Protein AF-A0A1F9YH43-F1 (afdb_monomer_lite)

pLDDT: mean 70.87, std 11.67, range [37.81, 92.81]

Structure (mmCIF, N/CA/C/O backbone):
data_AF-A0A1F9YH43-F1
#
_entry.id   AF-A0A1F9YH43-F1
#
loop_
_atom_site.group_PDB
_atom_site.id
_atom_site.type_symbol
_atom_site.label_atom_id
_atom_site.label_alt_id
_atom_site.label_comp_id
_atom_site.label_asym_id
_atom_site.label_entity_id
_atom_site.label_seq_id
_atom_site.pdbx_PDB_ins_code
_atom_site.Cartn_x
_atom_site.Cartn_y
_atom_site.Cartn_z
_atom_site.occupancy
_atom_site.B_iso_or_equiv
_atom_site.auth_seq_id
_atom_site.auth_comp_id
_atom_site.auth_asym_id
_atom_site.auth_atom_id
_atom_site.pdbx_PDB_model_num
ATOM 1 N N . MET A 1 1 ? 22.081 -9.985 -21.527 1.00 54.12 1 MET A N 1
ATOM 2 C CA . MET A 1 1 ? 21.910 -9.387 -22.879 1.00 54.12 1 MET A CA 1
ATOM 3 C C . MET A 1 1 ? 21.105 -10.254 -23.857 1.00 54.12 1 MET A C 1
ATOM 5 O O . MET A 1 1 ? 19.973 -9.892 -24.146 1.00 54.12 1 MET A O 1
ATOM 9 N N . GLU A 1 2 ? 21.598 -11.411 -24.316 1.00 53.72 2 GLU A N 1
ATOM 10 C CA . GLU A 1 2 ? 20.943 -12.219 -25.377 1.00 53.72 2 GLU A CA 1
ATOM 11 C C . GLU A 1 2 ? 19.509 -12.685 -25.035 1.00 53.72 2 GLU A C 1
ATOM 13 O O . GLU A 1 2 ? 18.622 -12.679 -25.883 1.00 53.72 2 GLU A O 1
ATOM 18 N N . LYS A 1 3 ? 19.238 -12.968 -23.751 1.00 62.94 3 LYS A N 1
ATOM 19 C CA . LYS A 1 3 ? 17.896 -13.334 -23.254 1.00 62.94 3 LYS A CA 1
ATOM 20 C C . LYS A 1 3 ? 16.854 -12.211 -23.367 1.00 62.94 3 LYS A C 1
ATOM 22 O O . LYS A 1 3 ? 15.664 -12.501 -23.417 1.00 62.94 3 LYS A O 1
ATOM 27 N N . LEU A 1 4 ? 17.277 -10.944 -23.374 1.00 68.06 4 LEU A N 1
ATOM 28 C CA . LEU A 1 4 ? 16.361 -9.800 -23.444 1.00 68.06 4 LEU A CA 1
ATOM 29 C C . LEU A 1 4 ? 16.025 -9.434 -24.889 1.00 68.06 4 LEU A C 1
ATOM 31 O O . LEU A 1 4 ? 14.901 -9.028 -25.144 1.00 68.06 4 LEU A O 1
ATOM 35 N N . ALA A 1 5 ? 16.935 -9.655 -25.840 1.00 70.12 5 ALA A N 1
ATOM 36 C CA . ALA A 1 5 ? 16.750 -9.271 -27.242 1.00 70.12 5 ALA A CA 1
ATOM 37 C C . ALA A 1 5 ? 15.490 -9.878 -27.897 1.00 70.12 5 ALA A C 1
ATOM 39 O O . ALA A 1 5 ? 14.870 -9.238 -28.741 1.00 70.12 5 ALA A O 1
ATOM 40 N N . LYS A 1 6 ? 15.075 -11.079 -27.472 1.00 77.44 6 LYS A N 1
ATOM 41 C CA . LYS A 1 6 ? 13.862 -11.775 -27.950 1.00 77.44 6 LYS A CA 1
ATOM 42 C C . LYS A 1 6 ? 12.650 -11.654 -27.018 1.00 77.44 6 LYS A C 1
ATOM 44 O O . LYS A 1 6 ? 11.685 -12.409 -27.134 1.00 77.44 6 LYS A O 1
ATOM 49 N N . SER A 1 7 ? 12.714 -10.749 -26.049 1.00 84.56 7 SER A N 1
ATOM 50 C CA . SER A 1 7 ? 11.673 -10.576 -25.039 1.00 84.56 7 SER A CA 1
ATOM 51 C C . SER A 1 7 ? 10.838 -9.323 -25.292 1.00 84.56 7 SER A C 1
ATOM 53 O O . SER A 1 7 ? 11.312 -8.359 -25.885 1.00 84.56 7 SER A O 1
ATOM 55 N N . ALA A 1 8 ? 9.609 -9.305 -24.786 1.00 88.25 8 ALA A N 1
ATOM 56 C CA . ALA A 1 8 ? 8.833 -8.084 -24.616 1.00 88.25 8 ALA A CA 1
ATOM 57 C C . ALA A 1 8 ? 9.175 -7.486 -23.252 1.00 88.25 8 ALA A C 1
ATOM 59 O O . ALA A 1 8 ? 9.226 -8.200 -22.249 1.00 88.25 8 ALA A O 1
ATOM 60 N N . LEU A 1 9 ? 9.407 -6.181 -23.213 1.00 89.44 9 LEU A N 1
ATOM 61 C CA . LEU A 1 9 ? 9.777 -5.456 -22.010 1.00 89.44 9 LEU A CA 1
ATOM 62 C C . LEU A 1 9 ? 8.674 -4.462 -21.662 1.00 89.44 9 LEU A C 1
ATOM 64 O O . LEU A 1 9 ? 8.304 -3.620 -22.479 1.00 89.44 9 LEU A O 1
ATOM 68 N N . ILE A 1 10 ? 8.176 -4.554 -20.434 1.00 92.19 10 ILE A N 1
ATOM 69 C CA . ILE A 1 10 ? 7.257 -3.589 -19.849 1.00 92.19 10 ILE A CA 1
ATOM 70 C C . ILE A 1 10 ? 7.984 -2.857 -18.728 1.00 92.19 10 ILE A C 1
ATOM 72 O O . ILE A 1 10 ? 8.343 -3.464 -17.721 1.00 92.19 10 ILE A O 1
ATOM 76 N N . LEU A 1 11 ? 8.189 -1.557 -18.901 1.00 91.69 11 LEU A N 1
ATOM 77 C CA . LEU A 1 11 ? 8.765 -0.675 -17.894 1.00 91.69 11 LEU A CA 1
ATOM 78 C C . LEU A 1 11 ? 7.646 0.005 -17.114 1.00 91.69 11 LEU A C 1
ATOM 80 O O . LEU A 1 11 ? 6.803 0.663 -17.717 1.00 91.69 11 LEU A O 1
ATOM 84 N N . ALA A 1 12 ? 7.655 -0.121 -15.792 1.00 92.81 12 ALA A N 1
ATOM 85 C CA . ALA A 1 12 ? 6.810 0.672 -14.909 1.00 92.81 12 ALA A CA 1
ATOM 86 C C . ALA A 1 12 ? 7.664 1.779 -14.278 1.00 92.81 12 ALA A C 1
ATOM 88 O O . ALA A 1 12 ? 8.575 1.486 -13.497 1.00 92.81 12 ALA A O 1
ATOM 89 N N . VAL A 1 13 ? 7.393 3.031 -14.651 1.00 91.25 13 VAL A N 1
ATOM 90 C CA . VAL A 1 13 ? 8.169 4.229 -14.281 1.00 91.25 13 VAL A CA 1
ATOM 91 C C . VAL A 1 13 ? 7.235 5.410 -14.036 1.00 91.25 13 VAL A C 1
ATOM 93 O O . VAL A 1 13 ? 6.094 5.414 -14.498 1.00 91.25 13 VAL A O 1
ATOM 96 N N . ASP A 1 14 ? 7.707 6.414 -13.305 1.00 89.12 14 ASP A N 1
ATOM 97 C CA . ASP A 1 14 ? 6.953 7.657 -13.147 1.00 89.12 14 ASP A CA 1
ATOM 98 C C . ASP A 1 14 ? 7.167 8.549 -14.380 1.00 89.12 14 ASP A C 1
ATOM 100 O O . ASP A 1 14 ? 8.201 8.485 -15.044 1.00 89.12 14 ASP A O 1
ATOM 104 N N . THR A 1 15 ? 6.169 9.358 -14.722 1.00 86.94 15 THR A N 1
ATOM 105 C CA . THR A 1 15 ? 6.204 10.275 -15.871 1.00 86.94 15 THR A CA 1
ATOM 106 C C . THR A 1 15 ? 5.689 11.642 -15.472 1.00 86.94 15 THR A C 1
ATOM 108 O O . THR A 1 15 ? 4.776 11.741 -14.653 1.00 86.94 15 THR A O 1
ATOM 111 N N . ALA A 1 16 ? 6.285 12.691 -16.036 1.00 82.94 16 ALA A N 1
ATOM 112 C CA . ALA A 1 16 ? 5.862 14.058 -15.786 1.00 82.94 16 ALA A CA 1
ATOM 113 C C . ALA A 1 16 ? 4.583 14.382 -16.578 1.00 82.94 16 ALA A C 1
ATOM 115 O O . ALA A 1 16 ? 4.544 14.288 -17.806 1.00 82.94 16 ALA A O 1
ATOM 116 N N . VAL A 1 17 ? 3.551 14.815 -15.865 1.00 81.94 17 VAL A N 1
ATOM 117 C CA . VAL A 1 17 ? 2.286 15.319 -16.396 1.00 81.94 17 VAL A CA 1
ATOM 118 C C . VAL A 1 17 ? 2.203 16.799 -16.058 1.00 81.94 17 VAL A C 1
ATOM 120 O O . VAL A 1 17 ? 2.233 17.179 -14.887 1.00 81.94 17 VAL A O 1
ATOM 123 N N . LYS A 1 18 ? 2.108 17.655 -17.077 1.00 77.00 18 LYS A N 1
ATOM 124 C CA . LYS A 1 18 ? 1.828 19.077 -16.859 1.00 77.00 18 LYS A CA 1
ATOM 125 C C . LYS A 1 18 ? 0.329 19.254 -16.669 1.00 77.00 18 LYS A C 1
ATOM 127 O O . LYS A 1 18 ? -0.437 18.959 -17.584 1.00 77.00 18 LYS A O 1
ATOM 132 N N . LYS A 1 19 ? -0.074 19.743 -15.501 1.00 73.00 19 LYS A N 1
ATOM 133 C CA . LYS A 1 19 ? -1.458 20.107 -15.209 1.00 73.00 19 LYS A CA 1
ATOM 134 C C . LYS A 1 19 ? -1.449 21.410 -14.417 1.00 73.00 19 LYS A C 1
ATOM 136 O O . LYS A 1 19 ? -0.771 21.483 -13.401 1.00 73.00 19 LYS A O 1
ATOM 141 N N . ASP A 1 20 ? -2.165 22.419 -14.906 1.00 62.38 20 ASP A N 1
ATOM 142 C CA . ASP A 1 20 ? -2.386 23.695 -14.211 1.00 62.38 20 ASP A CA 1
ATOM 143 C C . ASP A 1 20 ? -1.084 24.361 -13.696 1.00 62.38 20 ASP A C 1
ATOM 145 O O . ASP A 1 20 ? -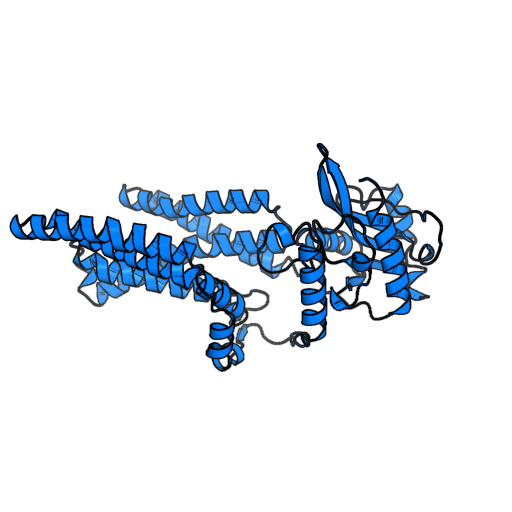0.934 24.621 -12.506 1.00 62.38 20 ASP A O 1
ATOM 149 N N . ASP A 1 21 ? -0.107 24.575 -14.592 1.00 65.94 21 ASP A N 1
ATOM 150 C CA . ASP A 1 21 ? 1.238 25.144 -14.334 1.00 65.94 21 ASP A CA 1
ATOM 151 C C . ASP A 1 21 ? 2.142 24.390 -13.334 1.00 65.94 21 ASP A C 1
ATOM 153 O O . ASP A 1 21 ? 3.323 24.719 -13.192 1.00 65.94 21 ASP A O 1
ATOM 157 N N . ALA A 1 22 ? 1.654 23.313 -12.717 1.00 71.56 22 ALA A N 1
ATOM 158 C CA . ALA A 1 22 ? 2.433 22.415 -11.876 1.00 71.56 22 ALA A CA 1
ATOM 159 C C . ALA A 1 22 ? 2.835 21.136 -12.634 1.00 71.56 22 ALA A C 1
ATOM 161 O O . ALA A 1 22 ? 2.092 20.580 -13.449 1.00 71.56 22 ALA A O 1
ATOM 162 N N . THR A 1 23 ? 4.047 20.644 -12.360 1.00 74.31 23 THR A N 1
ATOM 163 C CA . THR A 1 23 ? 4.480 19.323 -12.838 1.00 74.31 23 THR A CA 1
ATOM 164 C C . THR A 1 23 ? 4.075 18.281 -11.807 1.00 74.31 23 THR A C 1
ATOM 166 O O . THR A 1 23 ? 4.574 18.287 -10.684 1.00 74.31 23 THR A O 1
ATOM 169 N N . HIS A 1 24 ? 3.175 17.385 -12.197 1.00 79.38 24 HIS A N 1
ATOM 170 C CA . HIS A 1 24 ? 2.771 16.231 -11.405 1.00 79.38 24 HIS A CA 1
ATOM 171 C C . HIS A 1 24 ? 3.436 14.965 -11.942 1.00 79.38 24 HIS A C 1
ATOM 173 O O . HIS A 1 24 ? 3.760 14.886 -13.124 1.00 79.38 24 HIS A O 1
ATOM 179 N N . PHE A 1 25 ? 3.641 13.966 -11.085 1.00 83.00 25 PHE A N 1
ATOM 180 C CA . PHE A 1 25 ? 4.199 12.679 -11.494 1.00 83.00 25 PHE A CA 1
ATOM 181 C C . PHE A 1 25 ? 3.146 11.583 -11.405 1.00 83.00 25 PHE A C 1
ATOM 183 O O . PHE A 1 25 ? 2.580 11.332 -10.339 1.00 83.00 25 PHE A O 1
ATOM 190 N N . GLU A 1 26 ? 2.920 10.896 -12.521 1.00 87.25 26 GLU A N 1
ATOM 191 C CA . GLU A 1 26 ? 2.000 9.766 -12.600 1.00 87.25 26 GLU A CA 1
ATOM 192 C C . GLU A 1 26 ? 2.731 8.479 -12.971 1.00 87.25 26 GLU A C 1
ATOM 194 O O . GLU A 1 26 ? 3.650 8.471 -13.797 1.00 87.25 26 GLU A O 1
ATOM 199 N N . ARG A 1 27 ? 2.278 7.370 -12.379 1.00 89.12 27 ARG A N 1
ATOM 200 C CA . ARG A 1 27 ? 2.783 6.033 -12.682 1.00 89.12 27 ARG A CA 1
ATOM 201 C C . ARG A 1 27 ? 2.319 5.594 -14.072 1.00 89.12 27 ARG A C 1
ATOM 203 O O . ARG A 1 27 ? 1.121 5.422 -14.292 1.00 89.12 27 ARG A O 1
ATOM 210 N N . ALA A 1 28 ? 3.258 5.345 -14.982 1.00 90.62 28 ALA A N 1
ATOM 211 C CA . ALA A 1 28 ? 2.985 4.896 -16.345 1.00 90.62 28 ALA A CA 1
ATOM 212 C C . ALA A 1 28 ? 3.692 3.573 -16.673 1.00 90.62 28 ALA A C 1
ATOM 214 O O . ALA A 1 28 ? 4.723 3.223 -16.095 1.00 90.62 28 ALA A O 1
ATOM 215 N N . TYR A 1 29 ? 3.126 2.844 -17.637 1.00 92.69 29 TYR A N 1
ATOM 216 C CA . TYR A 1 29 ? 3.680 1.591 -18.141 1.00 92.69 29 TYR A CA 1
ATOM 217 C C . TYR A 1 29 ? 4.042 1.757 -19.614 1.00 92.69 29 TYR A C 1
ATOM 219 O O . TYR A 1 29 ? 3.236 2.260 -20.395 1.00 92.69 29 TYR A O 1
ATOM 227 N N . PHE A 1 30 ? 5.234 1.320 -20.006 1.00 91.44 30 PHE A N 1
ATOM 2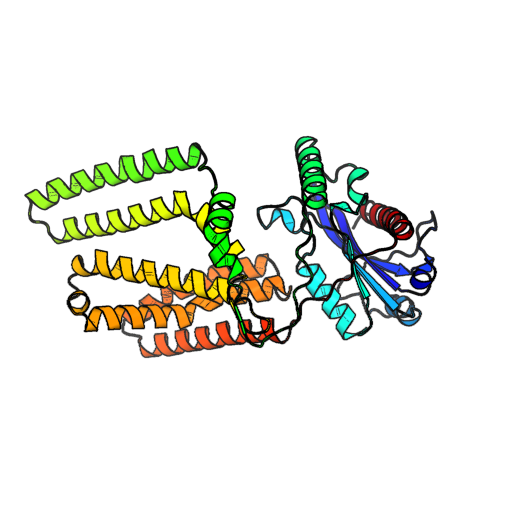28 C CA . PHE A 1 30 ? 5.708 1.393 -21.386 1.00 91.44 30 PHE A CA 1
ATOM 229 C C . PHE A 1 30 ? 6.088 0.011 -21.894 1.00 91.44 30 PHE A C 1
ATOM 231 O O . PHE A 1 30 ? 6.880 -0.678 -21.259 1.00 91.44 30 PHE A O 1
ATOM 238 N N . LEU A 1 31 ? 5.539 -0.378 -23.040 1.00 90.50 31 LEU A N 1
ATOM 239 C CA . LEU A 1 31 ? 5.846 -1.613 -23.750 1.00 90.50 31 LEU A CA 1
ATOM 240 C C . LEU A 1 31 ? 6.867 -1.338 -24.860 1.00 90.50 31 LEU A C 1
ATOM 242 O O . LEU A 1 31 ? 6.718 -0.383 -25.620 1.00 90.50 31 LEU A O 1
ATOM 246 N N . CYS A 1 32 ? 7.880 -2.192 -24.975 1.00 88.06 32 CYS A N 1
ATOM 247 C CA . CYS A 1 32 ? 8.839 -2.204 -26.082 1.00 88.06 32 CYS A CA 1
ATOM 248 C C . CYS A 1 32 ? 9.391 -3.615 -26.316 1.00 88.06 32 CYS A C 1
ATOM 250 O O . CYS A 1 32 ? 9.163 -4.526 -25.512 1.00 88.06 32 CYS A O 1
ATOM 252 N N . ARG A 1 33 ? 10.126 -3.809 -27.417 1.00 85.88 33 ARG A N 1
ATOM 253 C CA . ARG A 1 33 ? 10.890 -5.043 -27.627 1.00 85.88 33 ARG A CA 1
ATOM 254 C C . ARG A 1 33 ? 12.222 -4.926 -26.907 1.00 85.88 33 ARG A C 1
ATOM 256 O O . ARG A 1 33 ? 12.848 -3.873 -26.896 1.00 85.88 33 ARG A O 1
ATOM 263 N N . GLY A 1 34 ? 12.707 -6.020 -26.340 1.00 79.62 34 GLY A N 1
ATOM 264 C CA . GLY A 1 34 ? 14.028 -6.034 -25.728 1.00 79.62 34 GLY A CA 1
ATOM 265 C C . GLY A 1 34 ? 15.165 -5.965 -26.753 1.00 79.62 34 GLY A C 1
ATOM 266 O O . GLY A 1 34 ? 16.285 -5.652 -26.374 1.00 79.62 34 GLY A O 1
ATOM 267 N N . SER A 1 35 ? 14.902 -6.155 -28.051 1.00 76.69 35 SER A N 1
ATOM 268 C CA . SER A 1 35 ? 15.831 -5.766 -29.126 1.00 76.69 35 SER A CA 1
ATOM 269 C C . SER A 1 35 ? 16.088 -4.258 -29.173 1.00 76.69 35 SER A C 1
ATOM 271 O O . SER A 1 35 ? 17.118 -3.829 -29.675 1.00 76.69 35 SER A O 1
ATOM 273 N N . ASP A 1 36 ? 15.173 -3.450 -28.629 1.00 74.88 36 ASP A N 1
ATOM 274 C CA . ASP A 1 36 ? 15.289 -1.991 -28.612 1.00 74.88 36 ASP A CA 1
ATOM 275 C C . ASP A 1 36 ? 16.217 -1.504 -27.474 1.00 74.88 36 ASP A C 1
ATOM 277 O O . ASP A 1 36 ? 16.524 -0.311 -27.373 1.00 74.88 36 ASP A O 1
ATOM 281 N N . LEU A 1 37 ? 16.706 -2.422 -26.624 1.00 69.69 37 LEU A N 1
ATOM 282 C CA . LEU A 1 37 ? 17.730 -2.152 -25.613 1.00 69.69 37 LEU A CA 1
ATOM 283 C C . LEU A 1 37 ? 19.065 -1.818 -26.298 1.00 69.69 37 LEU A C 1
ATOM 285 O O . LEU A 1 37 ? 19.670 -2.656 -26.959 1.00 69.69 37 LEU A O 1
ATOM 289 N N . GLY A 1 38 ? 19.538 -0.583 -26.117 1.00 59.81 38 GLY A N 1
ATOM 290 C CA . GLY A 1 38 ? 20.835 -0.118 -26.629 1.00 59.81 38 GLY A CA 1
ATOM 291 C C . GLY A 1 38 ? 20.770 0.741 -27.895 1.00 59.81 38 GLY A C 1
ATOM 292 O O . GLY A 1 38 ? 21.749 1.418 -28.208 1.00 59.81 38 GLY A O 1
ATOM 293 N N . HIS A 1 39 ? 19.626 0.819 -28.581 1.00 62.41 39 HIS A N 1
ATOM 294 C CA . HIS A 1 39 ? 19.457 1.789 -29.662 1.00 62.41 39 HIS A CA 1
ATOM 295 C C . HIS A 1 39 ? 19.278 3.206 -29.089 1.00 62.41 39 HIS A C 1
ATOM 297 O O . HIS A 1 39 ? 18.375 3.460 -28.285 1.00 62.41 39 HIS A O 1
ATOM 303 N N . GLN A 1 40 ? 20.136 4.143 -29.517 1.00 53.41 40 GLN A N 1
ATOM 304 C CA . GLN A 1 40 ? 20.053 5.572 -29.167 1.00 53.41 40 GLN A CA 1
ATOM 305 C C . GLN A 1 40 ? 18.840 6.286 -29.800 1.00 53.41 40 GLN A C 1
ATOM 307 O O . GLN A 1 40 ? 18.544 7.423 -29.447 1.00 53.41 40 GLN A O 1
ATOM 312 N N . GLY A 1 41 ? 18.114 5.626 -30.708 1.00 53.50 41 GLY A N 1
ATOM 313 C CA . GLY A 1 41 ? 16.886 6.156 -31.302 1.00 53.50 41 GLY A CA 1
ATOM 314 C C . GLY A 1 41 ? 15.677 6.135 -30.357 1.00 53.50 41 GLY A C 1
ATOM 315 O O . GLY A 1 41 ? 15.679 5.472 -29.315 1.00 53.50 41 GLY A O 1
ATOM 316 N N . ASN A 1 42 ? 14.612 6.836 -30.760 1.00 51.06 42 ASN A N 1
ATOM 317 C CA . ASN A 1 42 ? 13.261 6.711 -30.202 1.00 51.06 42 ASN A CA 1
ATOM 318 C C . ASN A 1 42 ? 12.707 5.311 -30.516 1.00 51.06 42 ASN A C 1
ATOM 320 O O . ASN A 1 42 ? 11.854 5.176 -31.388 1.00 51.06 42 ASN A O 1
ATOM 324 N N . GLY A 1 43 ? 13.204 4.269 -29.842 1.00 55.31 43 GLY A N 1
ATOM 325 C CA . GLY A 1 43 ? 12.641 2.921 -29.943 1.00 55.31 43 GLY A CA 1
ATOM 326 C C . GLY A 1 43 ? 11.115 2.950 -29.792 1.00 55.31 43 GLY A C 1
ATOM 327 O O . GLY A 1 43 ? 10.566 3.906 -29.234 1.00 55.31 43 GLY A O 1
ATOM 328 N N . ASN A 1 44 ? 10.437 1.916 -30.296 1.00 71.06 44 ASN A N 1
ATOM 329 C CA . ASN A 1 44 ? 8.975 1.766 -30.324 1.00 71.06 44 ASN A CA 1
ATOM 330 C C . ASN A 1 44 ? 8.362 1.594 -28.914 1.00 71.06 44 ASN A C 1
ATOM 332 O O . ASN A 1 44 ? 7.616 0.658 -28.646 1.00 71.06 44 ASN A O 1
ATOM 336 N N . LEU A 1 45 ? 8.687 2.499 -27.993 1.00 82.44 45 LEU A N 1
ATOM 337 C CA . LEU A 1 45 ? 8.114 2.627 -26.668 1.00 82.44 45 LEU A CA 1
ATOM 338 C C . LEU A 1 45 ? 6.664 3.066 -26.827 1.00 82.44 45 LEU A C 1
ATOM 340 O O . LEU A 1 45 ? 6.390 4.182 -27.277 1.00 82.44 45 LEU A O 1
ATOM 344 N N . ARG A 1 46 ? 5.740 2.198 -26.439 1.00 86.94 46 ARG A N 1
ATOM 345 C CA . ARG A 1 46 ? 4.307 2.477 -26.443 1.00 86.94 46 ARG A CA 1
ATOM 346 C C . ARG A 1 46 ? 3.821 2.578 -25.012 1.00 86.94 46 ARG A C 1
ATOM 348 O O . ARG A 1 46 ? 4.017 1.653 -24.229 1.00 86.94 46 ARG A O 1
ATOM 355 N N . LYS A 1 47 ? 3.197 3.700 -24.661 1.00 88.19 47 LYS A N 1
ATOM 356 C CA . LYS A 1 47 ? 2.528 3.837 -23.366 1.00 88.19 47 LYS A CA 1
ATOM 357 C C . LYS A 1 47 ? 1.319 2.903 -23.358 1.00 88.19 47 LYS A C 1
ATOM 359 O O . LYS A 1 47 ? 0.494 2.944 -24.265 1.00 88.19 47 LYS A O 1
ATOM 364 N N . VAL A 1 48 ? 1.231 2.052 -22.347 1.00 89.44 48 VAL A N 1
ATOM 365 C CA . VAL A 1 48 ? 0.151 1.082 -22.170 1.00 89.44 48 VAL A CA 1
ATOM 366 C C . VAL A 1 48 ? -0.504 1.284 -20.812 1.00 89.44 48 VAL A C 1
ATOM 368 O O . VAL A 1 48 ? 0.114 1.731 -19.848 1.00 89.44 48 VAL A O 1
ATOM 371 N N . CYS A 1 49 ? -1.780 0.944 -20.721 1.00 87.56 49 CYS A N 1
ATOM 372 C CA . CYS A 1 49 ? -2.505 0.878 -19.462 1.00 87.56 49 CYS A CA 1
ATOM 373 C C . CYS A 1 49 ? -3.194 -0.487 -19.361 1.00 87.56 49 CYS A C 1
ATOM 375 O O . CYS A 1 49 ? -3.235 -1.229 -20.347 1.00 87.56 49 CYS A O 1
ATOM 377 N N . PRO A 1 50 ? -3.769 -0.856 -18.202 1.00 82.12 50 PRO A N 1
ATOM 378 C CA . PRO A 1 50 ? -4.474 -2.123 -18.077 1.00 82.12 50 PRO A CA 1
ATOM 379 C C . PRO A 1 50 ? -5.511 -2.347 -19.185 1.00 82.12 50 PRO A C 1
ATOM 381 O O . PRO A 1 50 ? -5.666 -3.480 -19.626 1.00 82.12 50 PRO A O 1
ATOM 384 N N . ALA A 1 51 ? -6.219 -1.310 -19.638 1.00 83.56 51 ALA A N 1
ATOM 385 C CA . ALA A 1 51 ? -7.235 -1.435 -20.684 1.00 83.56 51 ALA A CA 1
ATOM 386 C C . ALA A 1 51 ? -6.638 -1.675 -22.082 1.00 83.56 51 ALA A C 1
ATOM 388 O O . ALA A 1 51 ? -7.184 -2.473 -22.834 1.00 83.56 51 ALA A O 1
ATOM 389 N N . THR A 1 52 ? -5.509 -1.041 -22.410 1.00 85.38 52 THR A N 1
ATOM 390 C CA . THR A 1 52 ? -4.909 -1.077 -23.756 1.00 85.38 52 THR A CA 1
ATOM 391 C C . THR A 1 52 ? -3.795 -2.109 -23.917 1.00 85.38 52 THR A C 1
ATOM 393 O O . THR A 1 52 ? -3.356 -2.359 -25.034 1.00 85.38 52 THR A O 1
ATOM 396 N N . LEU A 1 53 ? -3.341 -2.744 -22.831 1.00 85.12 53 LEU A N 1
ATOM 397 C CA . LEU A 1 53 ? -2.235 -3.708 -22.854 1.00 85.12 53 LEU A CA 1
ATOM 398 C C . LEU A 1 53 ? -2.441 -4.858 -23.857 1.00 85.12 53 LEU A C 1
ATOM 400 O O . LEU A 1 53 ? -1.473 -5.341 -24.434 1.00 85.12 53 LEU A O 1
ATOM 404 N N . PHE A 1 54 ? -3.688 -5.292 -24.051 1.00 85.88 54 PHE A N 1
ATOM 405 C CA . PHE A 1 54 ? -4.051 -6.399 -24.943 1.00 85.88 54 PHE A CA 1
ATOM 406 C C . PHE A 1 54 ? -4.822 -5.933 -26.185 1.00 85.88 54 PHE A C 1
ATOM 408 O O . PHE A 1 54 ? -5.643 -6.686 -26.697 1.00 85.88 54 PHE A O 1
ATOM 415 N N . SER A 1 55 ? -4.614 -4.693 -26.638 1.00 85.69 55 SER A N 1
ATOM 416 C CA . SER A 1 55 ? -5.098 -4.273 -27.958 1.00 85.69 55 SER A CA 1
ATOM 417 C C . SER A 1 55 ? -4.358 -5.023 -29.069 1.00 85.69 55 SER A C 1
ATOM 419 O O . SER A 1 55 ? -3.209 -5.429 -28.874 1.00 85.69 55 SER A O 1
ATOM 421 N N . ASP A 1 56 ? -4.983 -5.151 -30.242 1.00 81.19 56 ASP A N 1
ATOM 422 C CA . ASP A 1 56 ? -4.411 -5.856 -31.400 1.00 81.19 56 ASP A CA 1
ATOM 423 C C . ASP A 1 56 ? -3.004 -5.337 -31.754 1.00 81.19 56 ASP A C 1
ATOM 425 O O . ASP A 1 56 ? -2.074 -6.114 -31.969 1.00 81.19 56 ASP A O 1
ATOM 429 N N . GLU A 1 57 ? -2.806 -4.017 -31.681 1.00 79.94 57 GLU A N 1
ATOM 430 C CA . GLU A 1 57 ? -1.518 -3.359 -31.932 1.00 79.94 57 GLU A CA 1
ATOM 431 C C . GLU A 1 57 ? -0.407 -3.787 -30.960 1.00 79.94 57 GLU A C 1
ATOM 433 O O . GLU A 1 57 ? 0.763 -3.875 -31.338 1.00 79.94 57 GLU A O 1
ATOM 438 N N . ASN A 1 58 ? -0.744 -4.015 -29.689 1.00 83.88 58 ASN A N 1
ATOM 439 C CA . ASN A 1 58 ? 0.210 -4.433 -28.660 1.00 83.88 58 ASN A CA 1
ATOM 440 C C . ASN A 1 58 ? 0.384 -5.952 -28.642 1.00 83.88 58 ASN A C 1
ATOM 442 O O . ASN A 1 58 ? 1.436 -6.454 -28.238 1.00 83.88 58 ASN A O 1
ATOM 446 N N . GLN A 1 59 ? -0.625 -6.686 -29.108 1.00 79.62 59 GLN A N 1
ATOM 447 C CA . GLN A 1 59 ? -0.596 -8.133 -29.173 1.00 79.62 59 GLN A CA 1
ATOM 448 C C . GLN A 1 59 ? 0.474 -8.627 -30.144 1.00 79.62 59 GLN A C 1
ATOM 450 O O . GLN A 1 59 ? 1.156 -9.581 -29.800 1.00 79.62 59 GLN A O 1
ATOM 455 N N . GLU A 1 60 ? 0.711 -7.939 -31.264 1.00 76.62 60 GLU A N 1
ATOM 456 C CA . GLU A 1 60 ? 1.797 -8.265 -32.202 1.00 76.62 60 GLU A CA 1
ATOM 457 C C . GLU A 1 60 ? 3.192 -8.195 -31.543 1.00 76.62 60 GLU A C 1
ATOM 459 O O . GLU A 1 60 ? 4.062 -9.039 -31.770 1.00 76.62 60 GLU A O 1
ATOM 464 N N . LEU A 1 61 ? 3.410 -7.201 -30.674 1.00 77.69 61 LEU A N 1
ATOM 465 C CA . LEU A 1 61 ? 4.652 -7.057 -29.908 1.00 77.69 61 LEU A CA 1
ATOM 466 C C . LEU A 1 61 ? 4.795 -8.147 -28.840 1.00 77.69 61 LEU A C 1
ATOM 468 O O . LEU A 1 61 ? 5.900 -8.632 -28.602 1.00 77.69 61 LEU A O 1
ATOM 472 N N . LEU A 1 62 ? 3.687 -8.521 -28.200 1.00 81.31 62 LEU A N 1
ATOM 473 C CA . LEU A 1 62 ? 3.658 -9.511 -27.126 1.00 81.31 62 LEU A CA 1
ATOM 474 C C . LEU A 1 62 ? 3.709 -10.956 -27.647 1.00 81.31 62 LEU A C 1
ATOM 476 O O . LEU A 1 62 ? 4.311 -11.803 -26.996 1.00 81.31 62 LEU A O 1
ATOM 480 N N . SER A 1 63 ? 3.109 -11.249 -28.804 1.00 76.50 63 SER A N 1
ATOM 481 C CA . SER A 1 63 ? 3.074 -12.588 -29.405 1.00 76.50 63 SER A CA 1
ATOM 482 C C . SER A 1 63 ? 4.390 -12.977 -30.068 1.00 76.50 63 SER A C 1
ATOM 484 O O . SER A 1 63 ? 4.701 -14.159 -30.156 1.00 76.50 63 SER A O 1
ATOM 486 N N . ALA A 1 64 ? 5.165 -11.994 -30.531 1.00 72.44 64 ALA A N 1
ATOM 487 C CA . ALA A 1 64 ? 6.490 -12.219 -31.105 1.00 72.44 64 ALA A CA 1
ATOM 488 C C . ALA A 1 64 ? 7.577 -12.479 -30.043 1.00 72.44 64 ALA A C 1
ATOM 490 O O . ALA A 1 64 ? 8.706 -12.820 -30.394 1.00 72.44 64 ALA A O 1
ATOM 491 N N . ALA A 1 65 ? 7.268 -12.289 -28.757 1.00 78.88 65 ALA A N 1
ATOM 492 C CA . ALA A 1 65 ? 8.229 -12.421 -27.675 1.00 78.88 65 ALA A CA 1
ATOM 493 C C . ALA A 1 65 ? 8.259 -13.838 -27.093 1.00 78.88 65 ALA A C 1
ATOM 495 O O . ALA A 1 65 ? 7.224 -14.401 -26.746 1.00 78.88 65 ALA A O 1
ATOM 496 N N . GLU A 1 66 ? 9.461 -14.377 -26.876 1.00 81.25 66 GLU A N 1
ATOM 497 C CA . GLU A 1 66 ? 9.634 -15.661 -26.178 1.00 81.25 66 GLU A CA 1
ATOM 498 C C . GLU A 1 66 ? 9.283 -15.538 -24.686 1.00 81.25 66 GLU A C 1
ATOM 500 O O . GLU A 1 66 ? 8.821 -16.493 -24.061 1.00 81.25 66 GLU A O 1
ATOM 505 N N . LYS A 1 67 ? 9.519 -14.356 -24.097 1.00 86.19 67 LYS A N 1
ATOM 506 C CA . LYS A 1 67 ? 9.220 -14.040 -22.694 1.00 86.19 67 LYS A CA 1
ATOM 507 C C . LYS A 1 67 ? 8.783 -12.594 -22.529 1.00 86.19 67 LYS A C 1
ATOM 509 O O . LYS A 1 67 ? 9.242 -11.704 -23.241 1.00 86.19 67 LYS A O 1
ATOM 514 N N . VAL A 1 68 ? 7.949 -12.355 -21.520 1.00 88.50 68 VAL A N 1
ATOM 515 C CA . VAL A 1 68 ? 7.548 -11.010 -21.094 1.00 88.50 68 VAL A CA 1
ATOM 516 C C . VAL A 1 68 ? 8.278 -10.665 -19.803 1.00 88.50 68 VAL A C 1
ATOM 518 O O . VAL A 1 68 ? 8.159 -11.387 -18.814 1.00 88.50 68 VAL A O 1
ATOM 521 N N . PHE A 1 69 ? 9.019 -9.561 -19.804 1.00 89.56 69 PHE A N 1
ATOM 522 C CA . PHE A 1 69 ? 9.669 -8.999 -18.627 1.00 89.56 69 PHE A CA 1
ATOM 523 C C . PHE A 1 69 ? 8.903 -7.768 -18.161 1.00 89.56 69 PHE A C 1
ATOM 525 O O . PHE A 1 69 ? 8.764 -6.808 -18.913 1.00 89.56 69 PHE A O 1
ATOM 532 N N . VAL A 1 70 ? 8.439 -7.771 -16.913 1.00 91.50 70 VAL A N 1
ATOM 533 C CA . VAL A 1 70 ? 7.877 -6.579 -16.267 1.00 91.50 70 VAL A CA 1
ATOM 534 C C . VAL A 1 70 ? 8.909 -6.039 -15.292 1.00 91.50 70 VAL A C 1
ATOM 536 O O . VAL A 1 70 ? 9.181 -6.676 -14.276 1.00 91.50 70 VAL A O 1
ATOM 539 N N . VAL A 1 71 ? 9.496 -4.891 -15.609 1.00 91.50 71 VAL A N 1
ATOM 540 C CA . VAL A 1 71 ? 10.535 -4.233 -14.817 1.00 91.50 71 VAL A CA 1
ATOM 541 C C . VAL A 1 71 ? 9.923 -3.054 -14.072 1.00 91.50 71 VAL A C 1
ATOM 543 O O . VAL A 1 71 ? 9.435 -2.100 -14.675 1.00 91.50 71 VAL A O 1
ATOM 546 N N . VAL A 1 72 ? 9.944 -3.136 -12.746 1.00 91.81 72 VAL A N 1
ATOM 547 C CA . VAL A 1 72 ? 9.326 -2.165 -11.844 1.00 91.81 72 VAL A CA 1
ATOM 548 C C . VAL A 1 72 ? 10.403 -1.290 -11.219 1.00 91.81 72 VAL A C 1
ATOM 550 O O . VAL A 1 72 ? 11.241 -1.787 -10.459 1.00 91.81 72 VAL A O 1
ATOM 553 N N . TYR A 1 73 ? 10.349 0.007 -11.522 1.00 91.50 73 TYR A N 1
ATOM 554 C CA . TYR A 1 73 ? 11.167 1.020 -10.862 1.00 91.50 73 TYR A CA 1
ATOM 555 C C . TYR A 1 73 ? 10.483 1.558 -9.600 1.00 91.50 73 TYR A C 1
ATOM 557 O O . TYR A 1 73 ? 9.244 1.603 -9.566 1.00 91.50 73 TYR A O 1
ATOM 565 N N . PRO A 1 74 ? 11.261 2.020 -8.597 1.00 89.31 74 PRO A N 1
ATOM 566 C CA . PRO A 1 74 ? 10.721 2.752 -7.457 1.00 89.31 74 PRO A CA 1
ATOM 567 C C . PRO A 1 74 ? 9.876 3.951 -7.910 1.00 89.31 74 PRO A C 1
ATOM 569 O O . PRO A 1 74 ? 10.150 4.546 -8.948 1.00 89.31 74 PRO A O 1
ATOM 572 N N . THR A 1 75 ? 8.849 4.304 -7.141 1.00 87.12 75 THR A N 1
ATOM 573 C CA . THR A 1 75 ? 7.890 5.364 -7.490 1.00 87.12 75 THR A CA 1
ATOM 574 C C . THR A 1 75 ? 7.705 6.363 -6.356 1.00 87.12 75 THR A C 1
ATOM 576 O O . THR A 1 75 ? 7.673 5.988 -5.177 1.00 87.12 75 THR A O 1
ATOM 579 N N . ARG A 1 76 ? 7.575 7.636 -6.734 1.00 82.25 76 ARG A N 1
ATOM 580 C CA . ARG A 1 76 ? 7.254 8.770 -5.865 1.00 82.25 76 ARG A CA 1
ATOM 581 C C . ARG A 1 76 ? 5.745 8.937 -5.689 1.00 82.25 76 ARG A C 1
ATOM 583 O O . ARG A 1 76 ? 5.289 9.239 -4.592 1.00 82.25 76 ARG A O 1
ATOM 590 N N . THR A 1 77 ? 4.958 8.641 -6.725 1.00 78.19 77 THR A N 1
ATOM 591 C CA . THR A 1 77 ? 3.490 8.789 -6.709 1.00 78.19 77 THR A CA 1
ATOM 592 C C . THR A 1 77 ? 2.837 8.069 -5.522 1.00 78.19 77 THR A C 1
ATOM 594 O O . THR A 1 77 ? 1.856 8.546 -4.959 1.00 78.19 77 THR A O 1
ATOM 597 N N . TYR A 1 78 ? 3.380 6.919 -5.103 1.00 72.31 78 TYR A N 1
ATOM 598 C CA . TYR A 1 78 ? 2.832 6.169 -3.968 1.00 72.31 78 TYR A CA 1
ATOM 599 C C . TYR A 1 78 ? 3.428 6.555 -2.604 1.00 72.31 78 TYR A C 1
ATOM 601 O O . TYR A 1 78 ? 2.752 6.421 -1.583 1.00 72.31 78 TYR A O 1
ATOM 609 N N . SER A 1 79 ? 4.683 7.004 -2.543 1.00 64.81 79 SER A N 1
ATOM 610 C CA . SER A 1 79 ? 5.328 7.354 -1.268 1.00 64.81 79 SER A CA 1
ATOM 611 C C . SER A 1 79 ? 4.750 8.623 -0.643 1.00 64.81 79 SER A C 1
ATOM 613 O O . SER A 1 79 ? 4.675 8.710 0.581 1.00 64.81 79 SER A O 1
ATOM 615 N N . GLU A 1 80 ? 4.265 9.565 -1.451 1.00 55.62 80 GLU A N 1
ATOM 616 C CA . GLU A 1 80 ? 3.621 10.793 -0.964 1.00 55.62 80 GLU A CA 1
ATOM 617 C C . GLU A 1 80 ? 2.333 10.514 -0.160 1.00 55.62 80 GLU A C 1
ATOM 619 O O . GLU A 1 80 ? 1.991 11.276 0.743 1.00 55.62 80 GLU A O 1
ATOM 624 N N . GLY A 1 81 ? 1.656 9.384 -0.413 1.00 46.84 81 GLY A N 1
ATOM 625 C CA . GLY A 1 81 ? 0.416 8.987 0.269 1.00 46.84 81 GLY A CA 1
ATOM 626 C C . GLY A 1 81 ? 0.582 8.099 1.513 1.00 46.84 81 GLY A C 1
ATOM 627 O O . GLY A 1 81 ? -0.396 7.862 2.224 1.00 46.84 81 GLY A O 1
ATOM 628 N N . MET A 1 82 ? 1.782 7.576 1.799 1.00 47.16 82 MET A N 1
ATOM 629 C CA . MET A 1 82 ? 2.041 6.713 2.962 1.00 47.16 82 MET A CA 1
ATOM 630 C C . MET A 1 82 ? 3.375 7.070 3.627 1.00 47.16 82 MET A C 1
ATOM 632 O O . MET A 1 82 ? 4.450 6.782 3.108 1.00 47.16 82 MET A O 1
ATOM 636 N N . GLY A 1 83 ? 3.300 7.683 4.810 1.00 48.75 83 GLY A N 1
ATOM 637 C CA . GLY A 1 83 ? 4.461 8.227 5.512 1.00 48.75 83 GLY A CA 1
ATOM 638 C C . GLY A 1 83 ? 5.563 7.205 5.825 1.00 48.75 83 GLY A C 1
ATOM 639 O O . GLY A 1 83 ? 5.319 6.162 6.429 1.00 48.75 83 GLY A O 1
ATOM 640 N N . GLY A 1 84 ? 6.802 7.571 5.480 1.00 57.41 84 GLY A N 1
ATOM 641 C CA . GLY A 1 84 ? 8.038 6.952 5.970 1.00 57.41 84 GLY A CA 1
ATOM 642 C C . GLY A 1 84 ? 9.229 7.141 5.029 1.00 57.41 84 GLY A C 1
ATOM 643 O O . GLY A 1 84 ? 10.257 7.674 5.446 1.00 57.41 84 GLY A O 1
ATOM 644 N N . ASN A 1 85 ? 9.061 6.762 3.761 1.00 70.00 85 ASN A N 1
ATOM 645 C CA . ASN A 1 85 ? 10.120 6.716 2.746 1.00 70.00 85 ASN A CA 1
ATOM 646 C C . ASN A 1 85 ? 9.854 7.720 1.625 1.00 70.00 85 ASN A C 1
ATOM 648 O O . ASN A 1 85 ? 8.705 8.077 1.380 1.00 70.00 85 ASN A O 1
ATOM 652 N N . LEU A 1 86 ? 10.905 8.160 0.935 1.00 79.38 86 LEU A N 1
ATOM 653 C CA . LEU A 1 86 ? 10.780 9.073 -0.198 1.00 79.38 86 LEU A CA 1
ATOM 654 C C . LEU A 1 86 ? 10.309 8.360 -1.468 1.00 79.38 86 LEU A C 1
ATOM 656 O O . LEU A 1 86 ? 9.596 8.956 -2.266 1.00 79.38 86 LEU A O 1
ATOM 660 N N . LEU A 1 87 ? 10.677 7.089 -1.651 1.00 83.56 87 LEU A N 1
ATOM 661 C CA . LEU A 1 87 ? 10.266 6.273 -2.795 1.00 83.56 87 LEU A CA 1
ATOM 662 C C . LEU A 1 87 ? 9.729 4.919 -2.324 1.00 83.56 87 LEU A C 1
ATOM 664 O O . LEU A 1 87 ? 10.335 4.231 -1.496 1.00 83.56 87 LEU A O 1
ATOM 668 N N . SER A 1 88 ? 8.589 4.518 -2.881 1.00 81.81 88 SER A N 1
ATOM 669 C CA . SER A 1 88 ? 8.045 3.175 -2.696 1.00 81.81 88 SER A CA 1
ATOM 670 C C . SER A 1 88 ? 8.645 2.233 -3.732 1.00 81.81 88 SER A C 1
ATOM 672 O O . SER A 1 88 ? 8.657 2.545 -4.917 1.00 81.81 88 SER A O 1
ATOM 674 N N . GLU A 1 89 ? 9.132 1.065 -3.314 1.00 78.75 89 GLU A N 1
ATOM 675 C CA . GLU A 1 89 ? 9.717 0.086 -4.245 1.00 78.75 89 GLU A CA 1
ATOM 676 C C . GLU A 1 89 ? 8.667 -0.595 -5.127 1.00 78.75 89 GLU A C 1
ATOM 678 O O . GLU A 1 89 ? 8.982 -1.015 -6.235 1.00 78.75 89 GLU A O 1
ATOM 683 N N . ILE A 1 90 ? 7.439 -0.757 -4.623 1.00 82.31 90 ILE A N 1
ATOM 684 C CA . ILE A 1 90 ? 6.358 -1.455 -5.328 1.00 82.31 90 ILE A CA 1
ATOM 685 C C . ILE A 1 90 ? 5.030 -0.806 -4.946 1.00 82.31 90 ILE A C 1
ATOM 687 O O . ILE A 1 90 ? 4.623 -0.869 -3.779 1.00 82.31 90 ILE A O 1
ATOM 691 N N . SER A 1 91 ? 4.330 -0.237 -5.926 1.00 83.38 91 SER A N 1
ATOM 692 C CA . SER A 1 91 ? 2.972 0.269 -5.720 1.00 83.38 91 SER A CA 1
ATOM 693 C C . SER A 1 91 ? 1.930 -0.857 -5.824 1.00 83.38 91 SER A C 1
ATOM 695 O O . SER A 1 91 ? 2.164 -1.883 -6.475 1.00 83.38 91 SER A O 1
ATOM 697 N N . PRO A 1 92 ? 0.755 -0.721 -5.188 1.00 79.62 92 PRO A N 1
ATOM 698 C CA . PRO A 1 92 ? -0.350 -1.641 -5.425 1.00 79.62 92 PRO A CA 1
ATOM 699 C C . PRO A 1 92 ? -0.837 -1.659 -6.878 1.00 79.62 92 PRO A C 1
ATOM 701 O O . PRO A 1 92 ? -1.250 -2.713 -7.360 1.00 79.62 92 PRO A O 1
ATOM 704 N N . GLU A 1 93 ? -0.750 -0.530 -7.581 1.00 82.75 93 GLU A N 1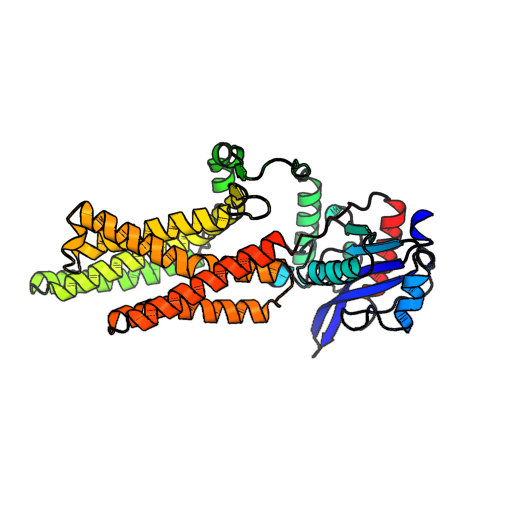
ATOM 705 C CA . GLU A 1 93 ? -1.048 -0.409 -9.008 1.00 82.75 93 GLU A CA 1
ATOM 706 C C . GLU A 1 93 ? -0.150 -1.342 -9.830 1.00 82.75 93 GLU A C 1
ATOM 708 O O . GLU A 1 93 ? -0.664 -2.109 -10.647 1.00 82.75 93 GLU A O 1
ATOM 713 N N . ASP A 1 94 ? 1.158 -1.369 -9.537 1.00 87.56 94 ASP A N 1
ATOM 714 C CA . ASP A 1 94 ? 2.104 -2.285 -10.189 1.00 87.56 94 ASP A CA 1
ATOM 715 C C . ASP A 1 94 ? 1.698 -3.744 -9.951 1.00 87.56 94 ASP A C 1
ATOM 717 O O . ASP A 1 94 ? 1.715 -4.565 -10.869 1.00 87.56 94 ASP A O 1
ATOM 721 N N . ARG A 1 95 ? 1.281 -4.090 -8.722 1.00 85.44 95 ARG A N 1
ATOM 722 C CA . ARG A 1 95 ? 0.820 -5.452 -8.402 1.00 85.44 95 ARG A CA 1
ATOM 723 C C . ARG A 1 95 ? -0.435 -5.820 -9.189 1.00 85.44 95 ARG A C 1
ATOM 725 O O . ARG A 1 95 ? -0.532 -6.947 -9.673 1.00 85.44 95 ARG A O 1
ATOM 732 N N . GLY A 1 96 ? -1.391 -4.900 -9.313 1.00 83.06 96 GLY A N 1
ATOM 733 C CA . GLY A 1 96 ? -2.599 -5.089 -10.117 1.00 83.06 96 GLY A CA 1
ATOM 734 C C . GLY A 1 96 ? -2.267 -5.308 -11.594 1.00 83.06 96 GLY A C 1
ATOM 735 O O . GLY A 1 96 ? -2.702 -6.297 -12.189 1.00 83.06 96 GLY A O 1
ATOM 736 N N . PHE A 1 97 ? -1.421 -4.442 -12.154 1.00 88.31 97 PHE A N 1
ATOM 737 C CA . PHE A 1 97 ? -0.958 -4.530 -13.536 1.00 88.31 97 PHE A CA 1
ATOM 738 C C . PHE A 1 97 ? -0.233 -5.856 -13.816 1.00 88.31 97 PHE A C 1
ATOM 740 O O . PHE A 1 97 ? -0.586 -6.572 -14.753 1.00 88.31 97 PHE A O 1
ATOM 747 N N . ILE A 1 98 ? 0.714 -6.252 -12.960 1.00 88.81 98 ILE A N 1
ATOM 748 C CA . ILE A 1 98 ? 1.462 -7.511 -13.103 1.00 88.81 98 ILE A CA 1
ATOM 749 C C . ILE A 1 98 ? 0.535 -8.726 -13.060 1.00 88.81 98 ILE A C 1
ATOM 751 O O . ILE A 1 98 ? 0.730 -9.673 -13.823 1.00 88.81 98 ILE A O 1
ATOM 755 N N . ARG A 1 99 ? -0.485 -8.732 -12.191 1.00 85.62 99 ARG A N 1
ATOM 756 C CA . ARG A 1 99 ? -1.452 -9.840 -12.163 1.00 85.62 99 ARG A CA 1
ATOM 757 C C . ARG A 1 99 ? -2.219 -9.950 -13.475 1.00 85.62 99 ARG A C 1
ATOM 759 O O . ARG A 1 99 ? -2.416 -11.066 -13.946 1.00 85.62 99 ARG A O 1
ATOM 766 N N . LYS A 1 100 ? -2.578 -8.819 -14.088 1.00 86.06 100 LYS A N 1
ATOM 767 C CA . LYS A 1 100 ? -3.204 -8.800 -15.414 1.00 86.06 100 LYS A CA 1
ATOM 768 C C . LYS A 1 100 ? -2.263 -9.328 -16.502 1.00 86.06 100 LYS A C 1
ATOM 770 O O . LYS A 1 100 ? -2.693 -10.104 -17.345 1.00 86.06 100 LYS A O 1
ATOM 775 N N . VAL A 1 101 ? -0.974 -8.988 -16.457 1.00 87.75 101 VAL A N 1
ATOM 776 C CA . VAL A 1 101 ? 0.030 -9.582 -17.362 1.00 87.75 101 VAL A CA 1
ATOM 777 C C . VAL A 1 101 ? 0.095 -11.102 -17.162 1.00 87.75 101 VAL A C 1
ATOM 779 O O . VAL A 1 101 ? -0.030 -11.856 -18.124 1.00 87.75 101 VAL A O 1
ATOM 782 N N . ARG A 1 102 ? 0.212 -11.567 -15.911 1.00 86.00 102 ARG A N 1
ATOM 783 C CA . ARG A 1 102 ? 0.329 -12.995 -15.570 1.00 86.00 102 ARG A CA 1
ATOM 784 C C . ARG A 1 102 ? -0.906 -13.824 -15.898 1.00 86.00 102 ARG A C 1
ATOM 786 O O . ARG A 1 102 ? -0.765 -15.006 -16.193 1.00 86.00 102 ARG A O 1
ATOM 793 N N . SER A 1 103 ? -2.103 -13.235 -15.866 1.00 84.88 103 SER A N 1
ATOM 794 C CA . SER A 1 103 ? -3.322 -13.956 -16.250 1.00 84.88 103 SER A CA 1
ATOM 795 C C . SER A 1 103 ? -3.317 -14.358 -17.726 1.00 84.88 103 SER A C 1
ATOM 797 O O . SER A 1 103 ? -4.010 -15.300 -18.096 1.00 84.88 103 SER A O 1
ATOM 799 N N . ARG A 1 104 ? -2.543 -13.656 -18.567 1.00 83.19 104 ARG A N 1
ATOM 800 C CA . ARG A 1 104 ? -2.388 -13.958 -19.996 1.00 83.19 104 ARG A CA 1
ATOM 801 C C . ARG A 1 104 ? -1.063 -14.655 -20.315 1.00 83.19 104 ARG A C 1
ATOM 803 O O . ARG A 1 104 ? -1.043 -15.531 -21.170 1.00 83.19 104 ARG A O 1
ATOM 810 N N . PHE A 1 105 ? 0.006 -14.299 -19.607 1.00 84.06 105 PHE A N 1
ATOM 811 C CA . PHE A 1 105 ? 1.361 -14.815 -19.799 1.00 84.06 105 PHE A CA 1
ATOM 812 C C . PHE A 1 105 ? 1.879 -15.414 -18.489 1.00 84.06 105 PHE A C 1
ATOM 814 O O . PHE A 1 105 ? 2.503 -14.723 -17.681 1.00 84.06 105 PHE A O 1
ATOM 821 N N . GLN A 1 106 ? 1.603 -16.700 -18.256 1.00 78.25 106 GLN A N 1
ATOM 822 C CA . GLN A 1 106 ? 1.956 -17.367 -16.994 1.00 78.25 106 GLN A CA 1
ATOM 823 C C . GLN A 1 106 ? 3.474 -17.366 -16.728 1.00 78.25 106 GLN A C 1
ATOM 825 O O . GLN A 1 106 ? 3.886 -17.201 -15.580 1.00 78.25 106 GLN A O 1
ATOM 830 N N . ASP A 1 107 ? 4.288 -17.427 -17.787 1.00 75.81 107 ASP A N 1
ATOM 831 C CA . ASP A 1 107 ? 5.758 -17.416 -17.729 1.00 75.81 107 ASP A CA 1
ATOM 832 C C . ASP A 1 107 ? 6.382 -16.007 -17.686 1.00 75.81 107 ASP A C 1
ATOM 834 O O . ASP A 1 107 ? 7.592 -15.844 -17.869 1.00 75.81 107 ASP A O 1
ATOM 838 N N . ALA A 1 108 ? 5.579 -14.962 -17.448 1.00 81.69 108 ALA A N 1
ATOM 839 C CA . ALA A 1 108 ? 6.083 -13.596 -17.349 1.00 81.69 108 ALA A CA 1
ATOM 840 C C . ALA A 1 108 ? 7.058 -13.430 -16.167 1.00 81.69 108 ALA A C 1
ATOM 842 O O . ALA A 1 108 ? 6.728 -13.669 -14.995 1.00 81.69 108 ALA A O 1
ATOM 843 N N . VAL A 1 109 ? 8.260 -12.940 -16.474 1.00 83.44 109 VAL A N 1
ATOM 844 C CA . VAL A 1 109 ? 9.315 -12.658 -15.501 1.00 83.44 109 VAL A CA 1
ATOM 845 C C . VAL A 1 109 ? 9.088 -11.268 -14.918 1.00 83.44 109 VAL A C 1
ATOM 847 O O . VAL A 1 109 ? 9.026 -10.275 -15.635 1.00 83.44 109 VAL A O 1
ATOM 850 N N . CYS A 1 110 ? 8.951 -11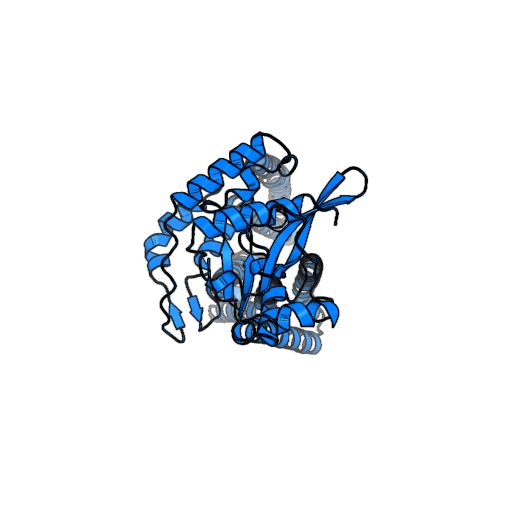.186 -13.598 1.00 86.50 110 CYS A N 1
ATOM 851 C CA . CYS A 1 110 ? 8.735 -9.922 -12.898 1.00 86.50 110 CYS A CA 1
ATOM 852 C C . CYS A 1 110 ? 10.030 -9.518 -12.194 1.00 86.50 110 CYS A C 1
ATOM 854 O O . CYS A 1 110 ? 10.523 -10.243 -11.328 1.00 86.50 110 CYS A O 1
ATOM 856 N N . CYS A 1 111 ? 10.571 -8.363 -12.557 1.00 86.19 111 CYS A N 1
ATOM 857 C CA . CYS A 1 111 ? 11.805 -7.822 -12.016 1.00 86.19 111 CYS A CA 1
ATOM 858 C C . CYS A 1 111 ? 11.511 -6.546 -11.232 1.00 86.19 111 CYS A C 1
ATOM 860 O O . CYS A 1 111 ? 10.845 -5.646 -11.736 1.00 86.19 111 CYS A O 1
ATOM 862 N N . LYS A 1 112 ? 12.023 -6.455 -10.003 1.00 88.25 112 LYS A N 1
ATOM 863 C CA . LYS A 1 112 ? 12.052 -5.191 -9.256 1.00 88.25 112 LYS A CA 1
ATOM 864 C C . LYS A 1 112 ? 13.473 -4.647 -9.274 1.00 88.25 112 LYS A C 1
ATOM 866 O O . LYS A 1 112 ? 14.410 -5.430 -9.103 1.00 88.25 112 LYS A O 1
ATOM 871 N N . ILE A 1 113 ? 13.618 -3.339 -9.445 1.00 86.44 113 ILE A N 1
ATOM 872 C CA . ILE A 1 113 ? 14.909 -2.665 -9.320 1.00 86.44 113 ILE A CA 1
ATOM 873 C C . ILE A 1 113 ? 14.953 -1.974 -7.948 1.00 86.44 113 ILE A C 1
ATOM 875 O O . ILE A 1 113 ? 14.176 -1.049 -7.704 1.00 86.44 113 ILE A O 1
ATOM 879 N N . PRO A 1 114 ? 15.807 -2.432 -7.015 1.00 84.50 114 PRO A N 1
ATOM 880 C CA . PRO A 1 114 ? 15.986 -1.787 -5.722 1.00 84.50 114 PRO A CA 1
ATOM 881 C C . PRO A 1 114 ? 16.506 -0.353 -5.855 1.00 84.50 114 PRO A C 1
ATOM 883 O O . PRO A 1 114 ? 17.294 -0.037 -6.744 1.00 84.50 114 PRO A O 1
ATOM 886 N N . LEU A 1 115 ? 16.134 0.499 -4.896 1.00 85.12 115 LEU A N 1
ATOM 887 C CA . LEU A 1 115 ? 16.525 1.912 -4.885 1.00 85.12 115 LEU A CA 1
ATOM 888 C C . LEU A 1 115 ? 18.049 2.129 -4.925 1.00 85.12 115 LEU A C 1
ATOM 890 O O . LEU A 1 115 ? 18.522 3.062 -5.562 1.00 85.12 115 LEU A O 1
ATOM 894 N N . HIS A 1 116 ? 18.817 1.272 -4.250 1.00 83.75 116 HIS A N 1
ATOM 895 C CA . HIS A 1 116 ? 20.277 1.376 -4.201 1.00 83.75 116 HIS A CA 1
ATOM 896 C C . HIS A 1 116 ? 20.969 0.899 -5.487 1.00 83.75 116 HIS A C 1
ATOM 898 O O . HIS A 1 116 ? 22.121 1.258 -5.709 1.00 83.75 116 HIS A O 1
ATOM 904 N N . GLU A 1 117 ? 20.289 0.105 -6.322 1.00 82.50 117 GLU A N 1
ATOM 905 C CA . GLU A 1 117 ? 20.862 -0.448 -7.557 1.00 82.50 117 GLU A CA 1
ATOM 906 C C . GLU A 1 117 ? 20.644 0.479 -8.762 1.00 82.50 117 GLU A C 1
ATOM 908 O O . GLU A 1 117 ? 21.453 0.466 -9.684 1.00 82.50 117 GLU A O 1
ATOM 913 N N . THR A 1 118 ? 19.591 1.305 -8.761 1.00 83.50 118 THR A N 1
ATOM 914 C CA . THR A 1 118 ? 19.283 2.190 -9.896 1.00 83.50 118 THR A CA 1
ATOM 915 C C . THR A 1 118 ? 20.050 3.514 -9.859 1.00 83.50 118 THR A C 1
ATOM 917 O O . THR A 1 118 ? 20.162 4.170 -8.817 1.00 83.50 118 THR A O 1
ATOM 920 N N . GLY A 1 119 ? 20.559 3.934 -11.019 1.00 81.12 119 GLY A N 1
ATOM 921 C CA . GLY A 1 119 ? 21.102 5.273 -11.265 1.00 81.12 119 GLY A CA 1
ATOM 922 C C . GLY A 1 119 ? 20.086 6.237 -11.883 1.00 81.12 119 GLY A C 1
ATOM 923 O O . GLY A 1 119 ? 20.405 7.404 -12.094 1.00 81.12 119 GLY A O 1
ATOM 924 N N . LEU A 1 120 ? 18.861 5.775 -12.156 1.00 85.62 120 LEU A N 1
ATOM 925 C CA . LEU A 1 120 ? 17.851 6.505 -12.922 1.00 85.62 120 LEU A CA 1
ATOM 926 C C . LEU A 1 120 ? 17.586 7.918 -12.388 1.00 85.62 120 LEU A C 1
ATOM 928 O O . LEU A 1 120 ? 17.621 8.881 -13.147 1.00 85.62 120 LEU A O 1
ATOM 932 N N . PHE A 1 121 ? 17.341 8.051 -11.084 1.00 86.25 121 PHE A N 1
ATOM 933 C CA . PHE A 1 121 ? 16.914 9.322 -10.489 1.00 86.25 121 PHE A CA 1
ATOM 934 C C . PHE A 1 121 ? 18.057 10.318 -10.270 1.00 86.25 121 PHE A C 1
ATOM 936 O O . PHE A 1 121 ? 17.794 11.493 -10.026 1.00 86.25 121 PHE A O 1
ATOM 943 N N . ASP A 1 122 ? 19.316 9.882 -10.364 1.00 82.81 122 ASP A N 1
ATOM 944 C CA . ASP A 1 122 ? 20.473 10.741 -10.086 1.00 82.81 122 ASP A CA 1
ATOM 945 C C . ASP A 1 122 ? 20.626 11.845 -11.152 1.00 82.81 122 ASP A C 1
ATOM 947 O O . ASP A 1 122 ? 21.099 12.941 -10.846 1.00 82.81 122 ASP A O 1
ATOM 951 N N . GLY A 1 123 ? 20.190 11.563 -12.387 1.00 75.31 123 GLY A N 1
ATOM 952 C CA . GLY A 1 123 ? 20.286 12.461 -13.541 1.00 75.31 123 GLY A CA 1
ATOM 953 C C . GLY A 1 123 ? 18.984 13.159 -13.951 1.00 75.31 123 GLY A C 1
ATOM 954 O O . GLY A 1 123 ? 18.999 13.918 -14.917 1.00 75.31 123 GLY A O 1
ATOM 955 N N . LEU A 1 124 ? 17.861 12.918 -13.264 1.00 80.88 124 LEU A N 1
ATOM 956 C CA . LEU A 1 124 ? 16.569 13.508 -13.636 1.00 80.88 124 LEU A CA 1
ATOM 957 C C . LEU A 1 124 ? 16.422 14.928 -13.075 1.00 80.88 124 LEU A C 1
ATOM 959 O O . LEU A 1 124 ? 16.326 15.138 -11.864 1.00 80.88 124 LEU A O 1
ATOM 963 N N . THR A 1 125 ? 16.364 15.914 -13.968 1.00 76.00 125 THR A N 1
ATOM 964 C CA . THR A 1 125 ? 16.098 17.313 -13.617 1.00 76.00 125 THR A CA 1
ATOM 965 C C . THR A 1 125 ? 14.610 17.524 -13.323 1.00 76.00 125 THR A C 1
ATOM 967 O O . THR A 1 125 ? 13.744 17.025 -14.037 1.00 76.00 125 THR A O 1
ATOM 970 N N . GLY A 1 126 ? 14.295 18.245 -12.242 1.00 76.62 126 GLY A N 1
ATOM 971 C CA . GLY A 1 126 ? 12.911 18.561 -11.853 1.00 76.62 126 GLY A CA 1
ATOM 972 C C . GLY A 1 126 ? 12.124 17.418 -11.197 1.00 76.62 126 GLY A C 1
ATOM 973 O O . GLY A 1 126 ? 10.965 17.616 -10.851 1.00 76.62 126 GLY A O 1
ATOM 974 N N . TYR A 1 127 ? 12.729 16.240 -10.996 1.00 82.00 127 TYR A N 1
ATOM 975 C CA . TYR A 1 127 ? 12.076 15.125 -10.294 1.00 82.00 127 TYR A CA 1
ATOM 976 C C . TYR A 1 127 ? 12.013 15.320 -8.770 1.00 82.00 127 TYR A C 1
ATOM 978 O O . TYR A 1 127 ? 11.078 14.857 -8.117 1.00 82.00 127 TYR A O 1
ATOM 986 N N . PHE A 1 128 ? 12.998 16.021 -8.204 1.00 85.75 128 PHE A N 1
ATOM 987 C CA . PHE A 1 128 ? 13.018 16.446 -6.803 1.00 85.75 128 PHE A CA 1
ATOM 988 C C . PHE A 1 128 ? 12.633 17.925 -6.702 1.00 85.75 128 PHE A C 1
ATOM 990 O O . PHE A 1 128 ? 13.041 18.721 -7.548 1.00 85.75 128 PHE A O 1
ATOM 997 N N . GLN A 1 129 ? 11.855 18.278 -5.677 1.00 81.19 129 GLN A N 1
ATOM 998 C CA . GLN A 1 129 ? 11.338 19.631 -5.455 1.00 81.19 129 GLN A CA 1
ATOM 999 C C . GLN A 1 129 ? 12.452 20.602 -5.058 1.00 81.19 129 GLN A C 1
ATOM 1001 O O . GLN A 1 129 ? 12.464 21.747 -5.504 1.00 81.19 129 GLN A O 1
ATOM 1006 N N . ASP A 1 130 ? 13.397 20.142 -4.236 1.00 84.62 130 ASP A N 1
ATOM 1007 C CA . ASP A 1 130 ? 14.524 20.938 -3.767 1.00 84.62 130 ASP A CA 1
ATOM 1008 C C . ASP A 1 130 ? 15.791 20.090 -3.514 1.00 84.62 130 ASP A C 1
ATOM 1010 O O . ASP A 1 130 ? 15.801 18.853 -3.553 1.00 84.62 130 ASP A O 1
ATOM 1014 N N . GLU A 1 131 ? 16.902 20.778 -3.236 1.00 84.50 131 GLU A N 1
ATOM 1015 C CA . GLU A 1 131 ? 18.177 20.150 -2.861 1.00 84.50 131 GLU A CA 1
ATOM 1016 C C . GLU A 1 131 ? 18.101 19.398 -1.515 1.00 84.50 131 GLU A C 1
ATOM 1018 O O . GLU A 1 131 ? 18.890 18.484 -1.258 1.00 84.50 131 GLU A O 1
ATOM 1023 N N . GLY A 1 132 ? 17.151 19.743 -0.639 1.00 85.06 132 GLY A N 1
ATOM 1024 C CA . GLY A 1 132 ? 16.931 19.052 0.634 1.00 85.06 132 GLY A CA 1
ATOM 1025 C C . GLY A 1 132 ? 16.372 17.641 0.437 1.00 85.06 132 GLY A C 1
ATOM 1026 O O . GLY A 1 132 ? 16.848 16.676 1.042 1.00 85.06 132 GLY A O 1
ATOM 1027 N N . GLU A 1 133 ? 15.407 17.502 -0.462 1.00 84.25 133 GLU A N 1
ATOM 1028 C CA . GLU A 1 133 ? 14.781 16.256 -0.873 1.00 84.25 133 GLU A CA 1
ATOM 1029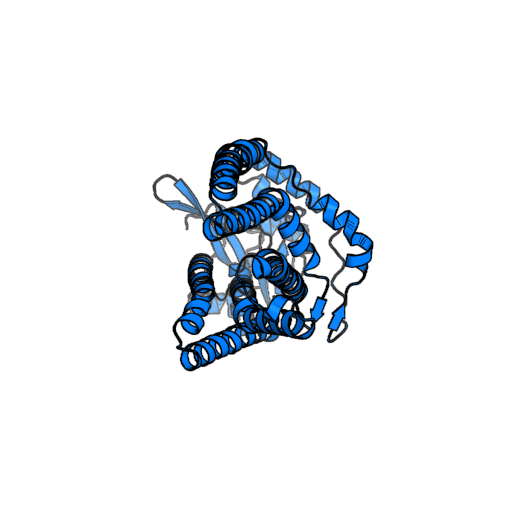 C C . GLU A 1 133 ? 15.777 15.366 -1.615 1.00 84.25 133 GLU A C 1
ATOM 1031 O O . GLU A 1 133 ? 15.875 14.172 -1.326 1.00 84.25 133 GLU A O 1
ATOM 1036 N N . LYS A 1 134 ? 16.616 15.959 -2.472 1.00 85.38 134 LYS A N 1
ATOM 1037 C CA . LYS A 1 134 ? 17.720 15.253 -3.133 1.00 85.38 134 LYS A CA 1
ATOM 1038 C C . LYS A 1 134 ? 18.735 14.693 -2.129 1.00 85.38 134 LYS A C 1
ATOM 1040 O O . LYS A 1 134 ? 19.166 13.546 -2.257 1.00 85.38 134 LYS A O 1
ATOM 1045 N N . LYS A 1 135 ? 19.074 15.440 -1.070 1.00 85.81 135 LYS A N 1
ATOM 1046 C CA . LYS A 1 135 ? 19.914 14.931 0.036 1.00 85.81 135 LYS A CA 1
ATOM 1047 C C . LYS A 1 135 ? 19.233 13.800 0.809 1.00 85.81 135 LYS A C 1
ATOM 1049 O O . LYS A 1 135 ? 19.890 12.826 1.178 1.00 85.81 135 LYS A O 1
ATOM 1054 N N . LYS A 1 136 ? 17.920 13.899 1.042 1.00 85.75 136 LYS A N 1
ATOM 1055 C CA . LYS A 1 136 ? 17.131 12.841 1.692 1.00 85.75 136 LYS A CA 1
ATOM 1056 C C . LYS A 1 136 ? 17.108 11.561 0.851 1.00 85.75 136 LYS A C 1
ATOM 1058 O O . LYS A 1 136 ? 17.314 10.485 1.405 1.00 85.75 136 LYS A O 1
ATOM 1063 N N . TYR A 1 137 ? 16.933 11.687 -0.464 1.00 87.50 137 TYR A N 1
ATOM 1064 C CA . TYR A 1 137 ? 17.041 10.590 -1.425 1.00 87.50 137 TYR A CA 1
ATOM 1065 C C . TYR A 1 137 ? 18.406 9.896 -1.338 1.00 87.50 137 TYR A C 1
ATOM 1067 O O . TYR A 1 137 ? 18.456 8.683 -1.149 1.00 87.50 137 TYR A O 1
ATOM 1075 N N . GLN A 1 138 ? 19.507 10.656 -1.388 1.00 86.88 138 GLN A N 1
ATOM 1076 C CA . GLN A 1 138 ? 20.860 10.093 -1.297 1.00 86.88 138 GLN A CA 1
ATOM 1077 C C . GLN A 1 138 ? 21.082 9.340 0.022 1.00 86.88 138 GLN A C 1
ATOM 1079 O O . GLN A 1 138 ? 21.620 8.234 0.027 1.00 86.88 138 GLN A O 1
ATOM 1084 N N . LYS A 1 139 ? 20.591 9.894 1.138 1.00 86.50 139 LYS A N 1
ATOM 1085 C CA . LYS A 1 139 ? 20.648 9.244 2.453 1.00 86.50 139 LYS A CA 1
ATOM 1086 C C . LYS A 1 139 ? 19.826 7.952 2.513 1.00 86.50 139 LYS A C 1
ATOM 1088 O O . LYS A 1 139 ? 20.241 6.993 3.154 1.00 86.50 139 LYS A O 1
ATOM 1093 N N . GLU A 1 140 ? 18.651 7.914 1.884 1.00 84.62 140 GLU A N 1
ATOM 1094 C CA . GLU A 1 140 ? 17.826 6.701 1.832 1.00 84.62 140 GLU A CA 1
ATOM 1095 C C . GLU A 1 140 ? 18.456 5.630 0.930 1.00 84.62 140 GLU A C 1
ATOM 1097 O O . GLU A 1 140 ? 18.472 4.450 1.287 1.00 84.62 140 GLU A O 1
ATOM 1102 N N . LYS A 1 141 ? 19.025 6.046 -0.208 1.00 85.56 141 LYS A N 1
ATOM 1103 C CA . LYS A 1 141 ? 19.755 5.183 -1.141 1.00 85.56 141 LYS A CA 1
ATOM 1104 C C . LYS A 1 141 ? 20.937 4.500 -0.451 1.00 85.56 141 LYS A C 1
ATOM 1106 O O . LYS A 1 141 ? 21.054 3.279 -0.539 1.00 85.56 141 LYS A O 1
ATOM 1111 N N . SER A 1 142 ? 21.757 5.257 0.284 1.00 83.12 142 SER A N 1
ATOM 1112 C CA . SER A 1 142 ? 22.896 4.707 1.031 1.00 83.12 142 SER A CA 1
ATOM 1113 C C . SER A 1 142 ? 22.453 3.817 2.196 1.00 83.12 142 SER A C 1
ATOM 1115 O O . SER A 1 142 ? 22.949 2.703 2.335 1.00 83.12 142 SER A O 1
ATOM 1117 N N . ALA A 1 143 ? 21.445 4.231 2.973 1.00 82.31 143 ALA A N 1
ATOM 1118 C CA . ALA A 1 143 ? 20.926 3.429 4.084 1.00 82.31 143 ALA A CA 1
ATOM 1119 C C . ALA A 1 143 ? 20.370 2.067 3.628 1.00 82.31 143 ALA A C 1
ATOM 1121 O O . ALA A 1 143 ? 20.536 1.061 4.316 1.00 82.31 143 ALA A O 1
ATOM 1122 N N . LYS A 1 144 ? 19.721 2.008 2.456 1.00 76.88 144 LYS A N 1
ATOM 1123 C CA . LYS A 1 144 ? 19.242 0.746 1.870 1.00 76.88 144 LYS A CA 1
ATOM 1124 C C . LYS A 1 144 ? 20.349 -0.099 1.240 1.00 76.88 144 LYS A C 1
ATOM 1126 O O . LYS A 1 144 ? 20.141 -1.298 1.086 1.00 76.88 144 LYS A O 1
ATOM 1131 N N . ALA A 1 145 ? 21.484 0.497 0.878 1.00 75.25 145 ALA A N 1
ATOM 1132 C CA . ALA A 1 145 ? 22.664 -0.244 0.435 1.00 75.25 145 ALA A CA 1
ATOM 1133 C C . ALA A 1 145 ? 23.349 -0.963 1.612 1.00 75.25 145 ALA A C 1
ATOM 1135 O O . ALA A 1 145 ? 23.827 -2.082 1.458 1.00 75.25 145 ALA A O 1
ATOM 1136 N N . GLU A 1 146 ? 23.355 -0.336 2.793 1.00 65.88 146 GLU A N 1
ATOM 1137 C CA . GLU A 1 146 ? 23.913 -0.896 4.034 1.00 65.88 146 GLU A CA 1
ATOM 1138 C C . GLU A 1 146 ? 22.977 -1.912 4.709 1.00 65.88 146 GLU A C 1
ATOM 1140 O O . GLU A 1 146 ? 23.420 -2.820 5.416 1.00 65.88 146 GLU A O 1
ATOM 1145 N N . ALA A 1 147 ? 21.666 -1.784 4.494 1.00 62.03 147 ALA A N 1
ATOM 1146 C CA . ALA A 1 147 ? 20.690 -2.730 5.008 1.00 62.03 147 ALA A CA 1
ATOM 1147 C C . ALA A 1 147 ? 20.786 -4.072 4.260 1.00 62.03 147 ALA A C 1
ATOM 1149 O O . ALA A 1 147 ? 20.268 -4.221 3.153 1.00 62.03 147 ALA A O 1
ATOM 1150 N N . HIS A 1 148 ? 21.384 -5.085 4.894 1.00 47.56 148 HIS A N 1
ATOM 1151 C CA . HIS A 1 148 ? 21.260 -6.469 4.438 1.00 47.56 148 HIS A CA 1
ATOM 1152 C C . HIS A 1 148 ? 19.774 -6.844 4.332 1.00 47.56 148 HIS A C 1
ATOM 1154 O O . HIS A 1 148 ? 19.045 -6.867 5.329 1.00 47.56 148 HIS A O 1
ATOM 1160 N N . GLU A 1 149 ? 19.312 -7.115 3.108 1.00 45.38 149 GLU A N 1
ATOM 1161 C CA . GLU A 1 149 ? 17.944 -7.566 2.872 1.00 45.38 149 GLU A CA 1
ATOM 1162 C C . GLU A 1 149 ? 17.689 -8.841 3.683 1.00 45.38 149 GLU A C 1
ATOM 1164 O O . GLU A 1 149 ? 18.500 -9.772 3.685 1.00 45.38 149 GLU A O 1
ATOM 1169 N N . ARG A 1 150 ? 16.552 -8.880 4.390 1.00 43.88 150 ARG A N 1
ATOM 1170 C CA . ARG A 1 150 ? 16.136 -10.074 5.131 1.00 43.88 150 ARG A CA 1
ATOM 1171 C C . ARG A 1 150 ? 16.149 -11.272 4.173 1.00 43.88 150 ARG A C 1
ATOM 1173 O O . ARG A 1 150 ? 15.617 -11.142 3.067 1.00 43.88 150 ARG A O 1
ATOM 1180 N N . PRO A 1 151 ? 16.716 -12.422 4.580 1.00 37.81 151 PRO A N 1
ATOM 1181 C CA . PRO A 1 151 ? 16.799 -13.591 3.719 1.00 37.81 151 PRO A CA 1
ATOM 1182 C C . PRO A 1 151 ? 15.406 -13.972 3.195 1.00 37.81 151 PRO A C 1
ATOM 1184 O O . PRO A 1 151 ? 14.406 -13.760 3.895 1.00 37.81 151 PRO A O 1
ATOM 1187 N N . PRO A 1 152 ? 15.319 -14.523 1.968 1.00 40.94 152 PRO A N 1
ATOM 1188 C CA . PRO A 1 152 ? 14.054 -14.953 1.392 1.00 40.94 152 PRO A CA 1
ATOM 1189 C C . PRO A 1 152 ? 13.341 -15.868 2.386 1.00 40.94 152 PRO A C 1
ATOM 1191 O O . PRO A 1 152 ? 13.923 -16.836 2.880 1.00 40.94 152 PRO A O 1
ATOM 1194 N N . LYS A 1 153 ? 12.092 -15.521 2.720 1.00 45.69 153 LYS A N 1
ATOM 1195 C CA . LYS A 1 153 ? 11.293 -16.257 3.704 1.00 45.69 153 LYS A CA 1
ATOM 1196 C C . LYS A 1 153 ? 11.298 -17.743 3.353 1.00 45.69 153 LYS A C 1
ATOM 1198 O O . LYS A 1 153 ? 10.851 -18.118 2.266 1.00 45.69 153 LYS A O 1
ATOM 1203 N N . LYS A 1 154 ? 11.798 -18.572 4.276 1.00 41.19 154 LYS A N 1
ATOM 1204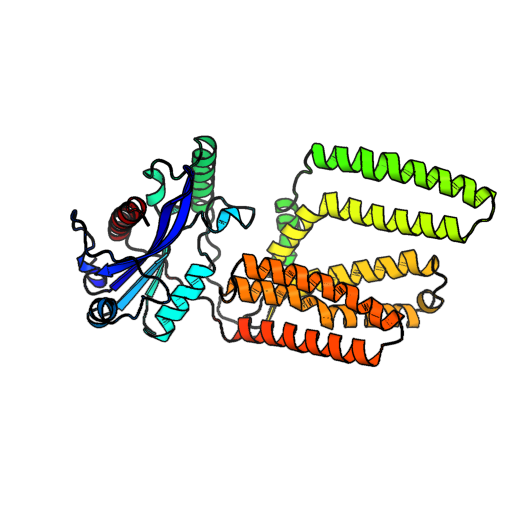 C CA . LYS A 1 154 ? 11.704 -20.033 4.189 1.00 41.19 154 LYS A CA 1
ATOM 1205 C C . LYS A 1 154 ? 10.243 -20.400 3.915 1.00 41.19 154 LYS A C 1
ATOM 1207 O O . LYS A 1 154 ? 9.343 -19.908 4.588 1.00 41.19 154 LYS A O 1
ATOM 1212 N N . LYS A 1 155 ? 10.003 -21.237 2.903 1.00 50.69 155 LYS A N 1
ATOM 1213 C CA . LYS A 1 155 ? 8.711 -21.910 2.730 1.00 50.69 155 LYS A CA 1
ATOM 1214 C C . LYS A 1 155 ? 8.572 -22.896 3.891 1.00 50.69 155 LYS A C 1
ATOM 1216 O O . LYS A 1 155 ? 9.323 -23.867 3.907 1.00 50.69 155 LYS A O 1
ATOM 1221 N N . GLY A 1 156 ? 7.650 -22.693 4.831 1.00 49.38 156 GLY A N 1
ATOM 1222 C CA . GLY A 1 156 ? 7.392 -23.751 5.805 1.00 49.38 156 GLY A CA 1
ATOM 1223 C C . GLY A 1 156 ? 6.322 -23.444 6.840 1.00 49.38 156 GLY A C 1
ATOM 1224 O O . GLY A 1 156 ? 6.597 -22.757 7.809 1.00 49.38 156 GLY A O 1
ATOM 1225 N N . GLY A 1 157 ? 5.157 -24.084 6.690 1.00 51.00 157 GLY A N 1
ATOM 1226 C CA . GLY A 1 157 ? 4.149 -24.220 7.746 1.00 51.00 157 GLY A CA 1
ATOM 1227 C C . GLY A 1 157 ? 2.797 -23.582 7.425 1.00 51.00 157 GLY A C 1
ATOM 1228 O O . GLY A 1 157 ? 2.706 -22.502 6.847 1.00 51.00 157 GLY A O 1
ATOM 1229 N N . LEU A 1 158 ? 1.716 -24.268 7.810 1.00 55.47 158 LEU A N 1
ATOM 1230 C CA . LEU A 1 158 ? 0.345 -23.743 7.750 1.00 55.47 158 LEU A CA 1
ATOM 1231 C C . LEU A 1 158 ? 0.128 -22.633 8.797 1.00 55.47 158 LEU A C 1
ATOM 1233 O O . LEU A 1 158 ? -0.722 -21.766 8.617 1.00 55.47 158 LEU A O 1
ATOM 1237 N N . VAL A 1 159 ? 0.958 -22.618 9.841 1.00 59.28 159 VAL A N 1
ATOM 1238 C CA . VAL A 1 159 ? 1.106 -21.544 10.823 1.00 59.28 159 VAL A CA 1
ATOM 1239 C C . VAL A 1 159 ? 2.604 -21.339 11.050 1.00 59.28 159 VAL A C 1
ATOM 1241 O O . VAL A 1 159 ? 3.310 -22.278 11.405 1.00 59.28 159 VAL A O 1
ATOM 1244 N N . GLU A 1 160 ? 3.088 -20.125 10.816 1.00 63.28 160 GLU A N 1
ATOM 1245 C CA . GLU A 1 160 ? 4.445 -19.675 11.117 1.00 63.28 160 GLU A CA 1
ATOM 1246 C C . GLU A 1 160 ? 4.344 -18.677 12.281 1.00 63.28 160 GLU A C 1
ATOM 1248 O O . GLU A 1 160 ? 3.712 -17.623 12.155 1.00 63.28 160 GLU A O 1
ATOM 1253 N N . PHE A 1 161 ? 4.938 -19.028 13.423 1.00 65.56 161 PHE A N 1
ATOM 1254 C CA . PHE A 1 161 ? 5.048 -18.150 14.587 1.00 65.56 161 PHE A CA 1
ATOM 1255 C C . PHE A 1 161 ? 6.512 -17.763 14.761 1.00 65.56 161 PHE A C 1
ATOM 1257 O O . PHE A 1 161 ? 7.351 -18.611 15.067 1.00 65.56 161 PHE A O 1
ATOM 1264 N N . ASP A 1 162 ? 6.831 -16.497 14.512 1.00 65.56 162 ASP A N 1
ATOM 1265 C CA . ASP A 1 162 ? 8.211 -16.022 14.545 1.00 65.56 162 ASP A CA 1
ATOM 1266 C C . ASP A 1 162 ? 8.547 -15.482 15.945 1.00 65.56 162 ASP A C 1
ATOM 1268 O O . ASP A 1 162 ? 8.278 -14.328 16.290 1.00 65.56 162 ASP A O 1
ATOM 1272 N N . LEU A 1 163 ? 9.111 -16.360 16.781 1.00 67.31 163 LEU A N 1
ATOM 1273 C CA . LEU A 1 163 ? 9.499 -16.055 18.162 1.00 67.31 163 LEU A CA 1
ATOM 1274 C C . LEU A 1 163 ? 10.681 -15.076 18.254 1.00 67.31 163 LEU A C 1
ATOM 1276 O O . LEU A 1 163 ? 10.883 -14.468 19.311 1.00 67.31 163 LEU A O 1
ATOM 1280 N N . ASP A 1 164 ? 11.425 -14.850 17.165 1.00 68.00 164 ASP A N 1
ATOM 1281 C CA . ASP A 1 164 ? 12.525 -13.881 17.161 1.00 68.00 164 ASP A CA 1
ATOM 1282 C C . ASP A 1 164 ? 12.013 -12.444 17.340 1.00 68.00 164 ASP A C 1
ATOM 1284 O O . ASP A 1 164 ? 12.745 -11.582 17.839 1.00 68.00 164 ASP A O 1
ATOM 1288 N N . PHE A 1 165 ? 10.737 -12.180 17.033 1.00 64.88 165 PHE A N 1
ATOM 1289 C CA . PHE A 1 165 ? 10.090 -10.904 17.347 1.00 64.88 165 PHE A CA 1
ATOM 1290 C C . PHE A 1 165 ? 9.930 -10.680 18.853 1.00 64.88 165 PHE A C 1
ATOM 1292 O O . PHE A 1 165 ? 10.151 -9.562 19.317 1.00 64.88 165 PHE A O 1
ATOM 1299 N N . PHE A 1 166 ? 9.612 -11.720 19.633 1.00 68.00 166 PHE A N 1
ATOM 1300 C CA . PHE A 1 166 ? 9.556 -11.610 21.097 1.00 68.00 166 PHE A CA 1
ATOM 1301 C C . PHE A 1 166 ? 10.946 -11.386 21.687 1.00 68.00 166 PHE A C 1
ATOM 1303 O O . PHE A 1 166 ? 11.128 -10.522 22.545 1.00 68.00 166 PHE A O 1
ATOM 1310 N N . ARG A 1 167 ? 11.950 -12.104 21.172 1.00 72.00 167 ARG A N 1
ATOM 1311 C CA . ARG A 1 167 ? 13.340 -11.966 21.623 1.00 72.00 167 ARG A CA 1
ATOM 1312 C C . ARG A 1 167 ? 13.907 -10.571 21.341 1.00 72.00 167 ARG A C 1
ATOM 1314 O O . ARG A 1 167 ? 14.627 -10.023 22.171 1.00 72.00 167 ARG A O 1
ATOM 1321 N N . ASN A 1 168 ? 13.533 -9.968 20.212 1.00 71.94 168 ASN A N 1
ATOM 1322 C CA . ASN A 1 168 ? 13.980 -8.634 19.800 1.00 71.94 168 ASN A CA 1
ATOM 1323 C C . ASN A 1 168 ? 12.988 -7.509 20.136 1.00 71.94 168 ASN A C 1
ATOM 1325 O O . ASN A 1 168 ? 13.192 -6.366 19.721 1.00 71.94 168 ASN A O 1
ATOM 1329 N N . MET A 1 169 ? 11.935 -7.790 20.909 1.00 69.75 169 MET A N 1
ATOM 1330 C CA . MET A 1 169 ? 10.828 -6.859 21.152 1.00 69.75 169 MET A CA 1
ATOM 1331 C C . MET A 1 169 ? 11.301 -5.507 21.700 1.00 69.75 169 MET A C 1
ATOM 1333 O O . MET A 1 169 ? 10.850 -4.461 21.239 1.00 69.75 169 MET A O 1
ATOM 1337 N N . LYS A 1 170 ? 12.273 -5.513 22.623 1.00 72.56 170 LYS A N 1
ATOM 1338 C CA . LYS A 1 170 ? 12.863 -4.287 23.187 1.00 72.56 170 LYS A CA 1
ATOM 1339 C C . LYS A 1 170 ? 13.579 -3.450 22.124 1.00 72.56 170 LYS A C 1
ATOM 1341 O O . LYS A 1 170 ? 13.390 -2.238 22.076 1.00 72.56 170 LYS A O 1
ATOM 1346 N N . ALA A 1 171 ? 14.367 -4.084 21.257 1.00 73.31 171 ALA A N 1
ATOM 1347 C CA . ALA A 1 171 ? 15.073 -3.398 20.176 1.00 73.31 171 ALA A CA 1
ATOM 1348 C C . ALA A 1 171 ? 14.089 -2.826 19.142 1.00 73.31 171 ALA A C 1
ATOM 1350 O O . ALA A 1 171 ? 14.223 -1.674 18.724 1.00 73.31 171 ALA A O 1
ATOM 1351 N N . ILE A 1 172 ? 13.050 -3.594 18.794 1.00 69.75 172 ILE A N 1
ATOM 1352 C CA . ILE A 1 172 ? 11.981 -3.148 17.896 1.00 69.75 172 ILE A CA 1
ATOM 1353 C C . ILE A 1 172 ? 11.248 -1.952 18.513 1.00 69.75 172 ILE A C 1
ATOM 1355 O O . ILE A 1 172 ? 11.101 -0.935 17.840 1.00 69.75 172 ILE A O 1
ATOM 1359 N N . PHE A 1 173 ? 10.866 -2.009 19.789 1.00 71.69 173 PHE A N 1
ATOM 1360 C CA . PHE A 1 173 ? 10.185 -0.907 20.472 1.00 71.69 173 PHE A CA 1
ATOM 1361 C C . PHE A 1 173 ? 11.032 0.369 20.520 1.00 71.69 173 PHE A C 1
ATOM 1363 O O . PHE A 1 173 ? 10.570 1.429 20.101 1.00 71.69 173 PHE A O 1
ATOM 1370 N N . VAL A 1 174 ? 12.298 0.266 20.936 1.00 74.50 174 VAL A N 1
ATOM 1371 C CA . VAL A 1 174 ? 13.217 1.417 20.999 1.00 74.50 174 VAL A CA 1
ATOM 1372 C C . VAL A 1 174 ? 13.414 2.044 19.618 1.00 74.50 174 VAL A C 1
ATOM 1374 O O . VAL A 1 174 ? 13.388 3.263 19.481 1.00 74.50 174 VAL A O 1
ATOM 1377 N N . SER A 1 175 ? 13.523 1.227 18.570 1.00 68.88 175 SER A N 1
ATOM 1378 C CA . SER A 1 175 ? 13.630 1.720 17.192 1.00 68.88 175 SER A CA 1
ATOM 1379 C C . SER A 1 175 ? 12.342 2.363 16.646 1.00 68.88 175 SER A C 1
ATOM 1381 O O . SER A 1 175 ? 12.385 3.010 15.599 1.00 68.88 175 SER A O 1
ATOM 1383 N N . CYS A 1 176 ? 11.202 2.175 17.319 1.00 64.50 176 CYS A N 1
ATOM 1384 C CA . CYS A 1 176 ? 9.917 2.778 16.956 1.00 64.50 176 CYS A CA 1
ATOM 1385 C C . CYS A 1 176 ? 9.591 4.029 17.773 1.00 64.50 176 CYS A C 1
ATOM 1387 O O . CYS A 1 176 ? 8.654 4.736 17.403 1.00 64.50 176 CYS A O 1
ATOM 1389 N N . MET A 1 177 ? 10.341 4.315 18.846 1.00 69.88 177 MET A N 1
ATOM 1390 C CA . MET A 1 177 ? 10.131 5.497 19.676 1.00 69.88 177 MET A CA 1
ATOM 1391 C C . MET A 1 177 ? 10.278 6.771 18.850 1.00 69.88 177 MET A C 1
ATOM 1393 O O . MET A 1 177 ? 11.378 7.200 18.498 1.00 69.88 177 MET A O 1
ATOM 1397 N N . THR A 1 178 ? 9.148 7.407 18.565 1.00 62.78 178 THR A N 1
ATOM 1398 C CA . THR A 1 178 ? 9.128 8.767 18.044 1.00 62.78 178 THR A CA 1
ATOM 1399 C C . THR A 1 178 ? 9.350 9.734 19.192 1.00 62.78 178 THR A C 1
ATOM 1401 O O . THR A 1 178 ? 8.629 9.689 20.187 1.00 62.78 178 THR A O 1
ATOM 1404 N N . LYS A 1 179 ? 10.340 10.624 19.055 1.00 63.62 179 LYS A N 1
ATOM 1405 C CA . LYS A 1 179 ? 10.450 11.780 19.948 1.00 63.62 179 LYS A CA 1
ATOM 1406 C C . LYS A 1 179 ? 9.229 12.674 19.699 1.00 63.62 179 LYS A C 1
ATOM 1408 O O . LYS A 1 179 ? 9.034 13.063 18.546 1.00 63.62 179 LYS A O 1
ATOM 1413 N N . PRO A 1 180 ? 8.411 12.975 20.721 1.00 57.84 180 PRO A N 1
ATOM 1414 C CA . PRO A 1 180 ? 7.259 13.846 20.543 1.00 57.84 180 PRO A CA 1
ATOM 1415 C C . PRO A 1 180 ? 7.728 15.233 20.095 1.00 57.84 180 PRO A C 1
ATOM 1417 O O . PRO A 1 180 ? 8.710 15.769 20.618 1.00 57.84 180 PRO A O 1
ATOM 1420 N N . ASN A 1 181 ? 7.047 15.799 19.100 1.00 66.06 181 ASN A N 1
ATOM 1421 C CA . ASN A 1 181 ? 7.321 17.148 18.623 1.00 66.06 181 ASN A CA 1
ATOM 1422 C C . ASN A 1 181 ? 6.984 18.161 19.736 1.00 66.06 181 ASN A C 1
ATOM 1424 O O . ASN A 1 181 ? 6.013 17.980 20.474 1.00 66.06 181 ASN A O 1
ATOM 1428 N N . GLN A 1 182 ? 7.759 19.245 19.870 1.00 65.25 182 GLN A N 1
ATOM 1429 C CA . GLN A 1 182 ? 7.506 20.262 20.904 1.00 65.25 182 GLN A CA 1
ATOM 1430 C C . GLN A 1 182 ? 6.112 20.894 20.769 1.00 65.25 182 GLN A C 1
ATOM 1432 O O . GLN A 1 182 ? 5.517 21.280 21.774 1.00 65.25 182 GLN A O 1
ATOM 1437 N N . GLN A 1 183 ? 5.584 20.987 19.546 1.00 65.19 183 GLN A N 1
ATOM 1438 C CA . GLN A 1 183 ? 4.237 21.495 19.283 1.00 65.19 183 GLN A CA 1
ATOM 1439 C C . GLN A 1 183 ? 3.148 20.560 19.821 1.00 65.19 183 GLN A C 1
ATOM 1441 O O . GLN A 1 183 ? 2.264 21.034 20.532 1.00 65.19 183 GLN A O 1
ATOM 1446 N N . ASP A 1 184 ? 3.253 19.251 19.577 1.00 61.06 184 ASP A N 1
ATOM 1447 C CA . ASP A 1 184 ? 2.301 18.256 20.093 1.00 61.06 184 ASP A CA 1
ATOM 1448 C C . ASP A 1 184 ? 2.319 18.228 21.622 1.00 61.06 184 ASP A C 1
ATOM 1450 O O . ASP A 1 184 ? 1.270 18.196 22.263 1.00 61.06 184 ASP A O 1
ATOM 1454 N N . PHE A 1 185 ? 3.511 18.334 22.219 1.00 66.00 185 PHE A N 1
ATOM 1455 C CA . PHE A 1 185 ? 3.670 18.380 23.669 1.00 66.00 185 PHE A CA 1
ATOM 1456 C C . PHE A 1 185 ? 3.061 19.648 24.282 1.00 66.00 185 PHE A C 1
ATOM 1458 O O . PHE A 1 185 ? 2.340 19.570 25.276 1.00 66.00 185 PHE A O 1
ATOM 1465 N N . ARG A 1 186 ? 3.298 20.824 23.678 1.00 67.44 186 ARG A N 1
ATOM 1466 C CA . ARG A 1 186 ? 2.678 22.085 24.120 1.00 67.44 186 ARG A CA 1
ATOM 1467 C C . ARG A 1 186 ? 1.162 22.044 23.954 1.00 67.44 186 ARG A C 1
ATOM 1469 O O . ARG A 1 186 ? 0.450 22.459 24.862 1.00 67.44 186 ARG A O 1
ATOM 1476 N N . TYR A 1 187 ? 0.659 21.516 22.842 1.00 66.12 187 TYR A N 1
ATOM 1477 C CA . TYR A 1 187 ? -0.774 21.359 22.608 1.00 66.12 187 TYR A CA 1
ATOM 1478 C C . TYR A 1 187 ? -1.423 20.435 23.651 1.00 66.12 187 TYR A C 1
ATOM 1480 O O . TYR A 1 187 ? -2.439 20.800 24.248 1.00 66.12 187 TYR A O 1
ATOM 1488 N N . LEU A 1 188 ? -0.800 19.290 23.953 1.00 65.88 188 LEU A N 1
ATOM 1489 C CA . LEU A 1 188 ? -1.227 18.395 25.031 1.00 65.88 188 LEU A CA 1
ATOM 1490 C C . LEU A 1 188 ? -1.242 19.102 26.388 1.00 65.88 188 LEU A C 1
ATOM 1492 O O . LEU A 1 188 ? -2.245 19.049 27.101 1.00 65.88 188 LEU A O 1
ATOM 1496 N N . TYR A 1 189 ? -0.152 19.788 26.727 1.00 69.38 189 TYR A N 1
ATOM 1497 C CA . TYR A 1 189 ? -0.006 20.472 28.005 1.00 69.38 189 TYR A CA 1
ATOM 1498 C C . TYR A 1 189 ? -1.053 21.579 28.179 1.00 69.38 189 TYR A C 1
ATOM 1500 O O . TYR A 1 189 ? -1.784 21.571 29.162 1.00 69.38 189 TYR A O 1
ATOM 1508 N N . TYR A 1 190 ? -1.202 22.484 27.208 1.00 68.69 190 TYR A N 1
ATOM 1509 C CA . TYR A 1 190 ? -2.126 23.617 27.321 1.00 68.69 190 TYR A CA 1
ATOM 1510 C C . TYR A 1 190 ? -3.601 23.213 27.196 1.00 68.69 190 TYR A C 1
ATOM 1512 O O . TYR A 1 190 ? -4.426 23.629 28.012 1.00 68.69 190 TYR A O 1
ATOM 1520 N N . LYS A 1 191 ? -3.958 22.402 26.190 1.00 63.62 191 LYS A N 1
ATOM 1521 C CA . LYS A 1 191 ? -5.364 22.095 25.872 1.00 63.62 191 LYS A CA 1
ATOM 1522 C C . LYS A 1 191 ? -5.917 20.927 26.685 1.00 63.62 191 LYS A C 1
ATOM 1524 O O . LYS A 1 191 ? -7.093 20.930 27.055 1.00 63.62 191 LYS A O 1
ATOM 1529 N N . THR A 1 192 ? -5.085 19.920 26.941 1.00 61.59 192 THR A N 1
ATOM 1530 C CA . THR A 1 192 ? -5.539 18.636 27.495 1.00 61.59 192 THR A CA 1
ATOM 1531 C C . THR A 1 192 ? -5.376 18.600 29.009 1.00 61.59 192 THR A C 1
ATOM 1533 O O . THR A 1 192 ? -6.347 18.321 29.707 1.00 61.59 192 THR A O 1
ATOM 1536 N N . PHE A 1 193 ? -4.191 18.957 29.514 1.00 63.81 193 PHE A N 1
ATOM 1537 C CA . PHE A 1 193 ? -3.890 18.960 30.952 1.00 63.81 193 PHE A CA 1
ATOM 1538 C C . PHE A 1 193 ? -4.071 20.320 31.634 1.00 63.81 193 PHE A C 1
ATOM 1540 O O . PHE A 1 193 ? -4.358 20.358 32.821 1.00 63.81 193 PHE A O 1
ATOM 1547 N N . GLY A 1 194 ? -3.928 21.431 30.914 1.00 66.56 194 GLY A N 1
ATOM 1548 C CA . GLY A 1 194 ? -4.127 22.769 31.462 1.00 66.56 194 GLY A CA 1
ATOM 1549 C C . GLY A 1 194 ? -5.609 23.100 31.585 1.00 66.56 194 GLY A C 1
ATOM 1550 O O . GLY A 1 194 ? -6.226 22.908 32.629 1.00 66.56 194 GLY A O 1
ATOM 1551 N N . LEU A 1 195 ? -6.201 23.587 30.494 1.00 63.81 195 LEU A N 1
ATOM 1552 C CA . LEU A 1 195 ? -7.537 24.182 30.534 1.00 63.81 195 LEU A CA 1
ATOM 1553 C C . LEU A 1 195 ? -8.635 23.169 30.908 1.00 63.81 195 LEU A C 1
ATOM 1555 O O . LEU A 1 195 ? -9.458 23.438 31.776 1.00 63.81 195 LEU A O 1
ATOM 1559 N N . ASN A 1 196 ? -8.633 21.982 30.294 1.00 65.94 196 ASN A N 1
ATOM 1560 C CA . ASN A 1 196 ? -9.682 20.983 30.522 1.00 65.94 196 ASN A CA 1
ATOM 1561 C C . ASN A 1 196 ? -9.627 20.351 31.916 1.00 65.94 196 ASN A C 1
ATOM 1563 O O . ASN A 1 196 ? -10.670 20.192 32.544 1.00 65.94 196 ASN A O 1
ATOM 1567 N N . LEU A 1 197 ? -8.437 19.989 32.406 1.00 67.38 197 LEU A N 1
ATOM 1568 C CA . LEU A 1 197 ? -8.304 19.352 33.716 1.00 67.38 197 LEU A CA 1
ATOM 1569 C C . LEU A 1 197 ? -8.626 20.338 34.844 1.00 67.38 197 LEU A C 1
ATOM 1571 O O . LEU A 1 197 ? -9.349 19.976 35.764 1.00 67.38 197 LEU A O 1
ATOM 1575 N N . VAL A 1 198 ? -8.151 21.587 34.754 1.00 68.06 198 VAL A N 1
ATOM 1576 C CA . VAL A 1 198 ? -8.413 22.620 35.771 1.00 68.06 198 VAL A CA 1
ATOM 1577 C C . VAL A 1 198 ? -9.898 22.968 35.834 1.00 68.06 198 VAL A C 1
ATOM 1579 O O . VAL A 1 198 ? -10.471 22.985 36.922 1.00 68.06 198 VAL A O 1
ATOM 1582 N N . VAL A 1 199 ? -10.550 23.173 34.683 1.00 67.19 199 VAL A N 1
ATOM 1583 C CA . VAL A 1 199 ? -11.998 23.436 34.628 1.00 67.19 199 VAL A CA 1
ATOM 1584 C C . VAL A 1 199 ? -12.781 22.265 35.229 1.00 67.19 199 VAL A C 1
ATOM 1586 O O . VAL A 1 199 ? -13.688 22.470 36.032 1.00 67.19 199 VAL A O 1
ATOM 1589 N N . ARG A 1 200 ? -12.396 21.025 34.911 1.00 67.38 200 ARG A N 1
ATOM 1590 C CA . ARG A 1 200 ? -13.052 19.816 35.427 1.00 67.38 200 ARG A CA 1
ATOM 1591 C C . ARG A 1 200 ? -12.838 19.592 36.914 1.00 67.38 200 ARG A C 1
ATOM 1593 O O . ARG A 1 200 ? -13.798 19.264 37.598 1.00 67.38 200 ARG A O 1
ATOM 1600 N N . LEU A 1 201 ? -11.629 19.806 37.428 1.00 67.75 201 LEU A N 1
ATOM 1601 C CA . LEU A 1 201 ? -11.356 19.765 38.865 1.00 67.75 201 LEU A CA 1
ATOM 1602 C C . LEU A 1 201 ? -12.149 20.852 39.606 1.00 67.75 201 LEU A C 1
ATOM 1604 O O . LEU A 1 201 ? -12.712 20.574 40.661 1.00 67.75 201 LEU A O 1
ATOM 1608 N N . GLY A 1 202 ? -12.283 22.049 39.024 1.00 67.69 202 GLY A N 1
ATOM 1609 C CA . GLY A 1 202 ? -13.128 23.121 39.560 1.00 67.69 202 GLY A CA 1
ATOM 1610 C C . GLY A 1 202 ? -14.605 22.725 39.661 1.00 67.69 202 GLY A C 1
ATOM 1611 O O . GLY A 1 202 ? -15.211 22.877 40.726 1.00 67.69 202 GLY A O 1
ATOM 1612 N N . PHE A 1 203 ? -15.168 22.145 38.594 1.00 66.00 203 PHE A N 1
ATOM 1613 C CA . PHE A 1 203 ? -16.527 21.594 38.619 1.00 66.00 203 PHE A CA 1
ATOM 1614 C C . PHE A 1 203 ? -16.650 20.412 39.588 1.00 66.00 203 PHE A C 1
ATOM 1616 O O . PHE A 1 203 ? -17.651 20.302 40.284 1.00 66.00 203 PHE A O 1
ATOM 1623 N N . MET A 1 204 ? -15.637 19.550 39.699 1.00 63.38 204 MET A N 1
ATOM 1624 C CA . MET A 1 204 ? -15.657 18.399 40.605 1.00 63.38 204 MET A CA 1
ATOM 1625 C C . MET A 1 204 ? -15.741 18.850 42.063 1.00 63.38 204 MET A C 1
ATOM 1627 O O . MET A 1 204 ? -16.598 18.367 42.793 1.00 63.38 204 MET A O 1
ATOM 1631 N N . ILE A 1 205 ? -14.902 19.805 42.474 1.00 66.75 205 ILE A N 1
ATOM 1632 C CA . ILE A 1 205 ? -14.868 20.325 43.848 1.00 66.75 205 ILE A CA 1
ATOM 1633 C C . ILE A 1 205 ? -16.215 20.958 44.216 1.00 66.75 205 ILE A C 1
ATOM 1635 O O . ILE A 1 205 ? -16.769 20.655 45.271 1.00 66.75 205 ILE A O 1
ATOM 1639 N N . THR A 1 206 ? -16.783 21.774 43.323 1.00 66.75 206 THR A N 1
ATOM 1640 C CA . THR A 1 206 ? -18.100 22.394 43.548 1.00 66.75 206 THR A CA 1
ATOM 1641 C C . THR A 1 206 ? -19.243 21.375 43.552 1.00 66.75 206 THR A C 1
ATOM 1643 O O . THR A 1 206 ? -20.177 21.519 44.336 1.00 66.75 206 THR A O 1
ATOM 1646 N N . SER A 1 207 ? -19.163 20.319 42.740 1.00 61.62 207 SER A N 1
ATOM 1647 C CA . SER A 1 207 ? -20.174 19.247 42.688 1.00 61.62 207 SER A CA 1
ATOM 1648 C C . SER A 1 207 ? -20.126 18.333 43.912 1.00 61.62 207 SER A C 1
ATOM 1650 O O . SER A 1 207 ? -21.170 17.942 44.428 1.00 61.62 207 SER A O 1
ATOM 1652 N N . VAL A 1 208 ? -18.922 18.019 44.407 1.00 64.81 208 VAL A N 1
ATOM 1653 C CA . VAL A 1 208 ? -18.704 17.249 45.645 1.00 64.81 208 VAL A CA 1
ATOM 1654 C C . VAL A 1 208 ? -19.293 17.990 46.838 1.00 64.81 208 VAL A C 1
ATOM 1656 O O . VAL A 1 208 ? -20.005 17.387 47.635 1.00 64.81 208 VAL A O 1
ATOM 1659 N N . GLN A 1 209 ? -19.071 19.303 46.924 1.00 67.69 209 GLN A N 1
ATOM 1660 C CA . GLN A 1 209 ? -19.638 20.137 47.988 1.00 67.69 209 GLN A CA 1
ATOM 1661 C C . GLN A 1 209 ? -21.173 20.197 47.955 1.00 67.69 209 GLN A C 1
ATOM 1663 O O . GLN A 1 209 ? -21.796 20.369 48.999 1.00 67.69 209 GLN A O 1
ATOM 1668 N N . LYS A 1 210 ? -21.785 20.029 46.777 1.00 76.25 210 LYS A N 1
ATOM 1669 C CA . LYS A 1 210 ? -23.244 20.035 46.581 1.00 76.25 210 LYS A CA 1
ATOM 1670 C C . LYS A 1 210 ? -23.892 18.645 46.621 1.00 76.25 210 LYS A C 1
ATOM 1672 O O . LYS A 1 210 ? -25.110 18.549 46.523 1.00 76.25 210 LYS A O 1
ATOM 1677 N N . GLY A 1 211 ? -23.107 17.573 46.755 1.00 67.44 211 GLY A N 1
ATOM 1678 C CA . GLY A 1 211 ? -23.615 16.196 46.732 1.00 67.44 211 GLY A CA 1
ATOM 1679 C C . GLY A 1 211 ? -24.108 15.720 45.356 1.00 67.44 211 GLY A C 1
ATOM 1680 O O . GLY A 1 211 ? -24.846 14.740 45.269 1.00 67.44 211 GLY A O 1
ATOM 1681 N N . GLU A 1 212 ? -23.705 16.376 44.264 1.00 75.94 212 GLU A N 1
ATOM 1682 C CA . GLU A 1 212 ? -24.168 16.075 42.902 1.00 75.94 212 GLU A CA 1
ATOM 1683 C C . GLU A 1 212 ? -23.389 14.900 42.276 1.00 75.94 212 GLU A C 1
ATOM 1685 O O . GLU A 1 212 ? -22.537 15.058 41.397 1.00 75.94 212 GLU A O 1
ATOM 1690 N N . LEU A 1 213 ? -23.706 13.680 42.722 1.00 65.69 213 LEU A N 1
ATOM 1691 C CA . LEU A 1 213 ? -23.135 12.416 42.229 1.00 65.69 213 LEU A CA 1
ATOM 1692 C C . LEU A 1 213 ? -23.112 12.262 40.687 1.00 65.69 213 LEU A C 1
ATOM 1694 O O . LEU A 1 213 ? -22.087 11.809 40.166 1.00 65.69 213 LEU A O 1
ATOM 1698 N N . PRO A 1 214 ? -24.159 12.641 39.923 1.00 65.31 214 PRO A N 1
ATOM 1699 C CA . PRO A 1 214 ? -24.144 12.530 38.460 1.00 65.31 214 PRO A CA 1
ATOM 1700 C C . PRO A 1 214 ? -23.086 13.415 37.788 1.00 65.31 214 PRO A C 1
ATOM 1702 O O . PRO A 1 214 ? -22.424 12.984 36.841 1.00 65.31 214 PRO A O 1
ATOM 1705 N N . LEU A 1 215 ? -22.884 14.633 38.299 1.00 65.44 215 LEU A N 1
ATOM 1706 C CA . LEU A 1 215 ? -21.925 15.589 37.747 1.00 65.44 215 LEU A CA 1
ATOM 1707 C C . LEU A 1 215 ? -20.483 15.136 38.026 1.00 65.44 215 LEU A C 1
ATOM 1709 O O . LEU A 1 215 ? -19.636 15.156 37.133 1.00 65.44 215 LEU A O 1
ATOM 1713 N N . ILE A 1 216 ? -20.231 14.591 39.220 1.00 66.88 216 ILE A N 1
ATOM 1714 C CA . ILE A 1 216 ? -18.943 13.983 39.591 1.00 66.88 216 ILE A CA 1
ATOM 1715 C C . ILE A 1 216 ? -18.604 12.800 38.670 1.00 66.88 216 ILE A C 1
ATOM 1717 O O . ILE A 1 216 ? -17.473 12.690 38.189 1.00 66.88 216 ILE A O 1
ATOM 1721 N N . ARG A 1 217 ? -19.582 11.934 38.371 1.00 65.12 217 ARG A N 1
ATOM 1722 C CA . ARG A 1 217 ? -19.409 10.783 37.465 1.00 65.12 217 ARG A CA 1
ATOM 1723 C C . ARG A 1 217 ? -19.082 11.210 36.036 1.00 65.12 217 ARG A C 1
ATOM 1725 O O . ARG A 1 217 ? -18.161 10.658 35.434 1.00 65.12 217 ARG A O 1
ATOM 1732 N N . ALA A 1 218 ? -19.786 12.210 35.505 1.00 62.47 218 ALA A N 1
ATOM 1733 C CA . ALA A 1 218 ? -19.510 12.757 34.177 1.00 62.47 218 ALA A CA 1
ATOM 1734 C C . ALA A 1 218 ? -18.090 13.344 34.088 1.00 62.47 218 ALA A C 1
ATOM 1736 O O . ALA A 1 218 ? -17.371 13.116 33.111 1.00 62.47 218 ALA A O 1
ATOM 1737 N N . ILE A 1 219 ? -17.645 14.041 35.135 1.00 67.25 219 ILE A N 1
ATOM 1738 C CA . ILE A 1 219 ? -16.303 14.627 35.202 1.00 67.25 219 ILE A CA 1
ATOM 1739 C C . ILE A 1 219 ? -15.215 13.548 35.280 1.00 67.25 219 ILE A C 1
ATOM 1741 O O . ILE A 1 219 ? -14.222 13.627 34.555 1.00 67.25 219 ILE A O 1
ATOM 1745 N N . LEU A 1 220 ? -15.394 12.516 36.107 1.00 68.00 220 LEU A N 1
ATOM 1746 C CA . LEU A 1 220 ? -14.453 11.393 36.195 1.00 68.00 220 LEU A CA 1
ATOM 1747 C C . LEU A 1 220 ? -14.357 10.625 34.872 1.00 68.00 220 LEU A C 1
ATOM 1749 O O . LEU A 1 220 ? -13.255 10.362 34.392 1.00 68.00 220 LEU A O 1
ATOM 1753 N N . SER A 1 221 ? -15.500 10.344 34.243 1.00 62.75 221 SER A N 1
ATOM 1754 C CA . SER A 1 221 ? -15.559 9.649 32.955 1.00 62.75 221 SER A CA 1
ATOM 1755 C C . SER A 1 221 ? -14.855 10.421 31.844 1.00 62.75 221 SER A C 1
ATOM 1757 O O . SER A 1 221 ? -13.978 9.897 31.156 1.00 62.75 221 SER A O 1
ATOM 1759 N N . THR A 1 222 ? -15.158 11.711 31.716 1.00 64.19 222 THR A N 1
ATOM 1760 C CA . THR A 1 222 ? -14.518 12.566 30.710 1.00 64.19 222 THR A CA 1
ATOM 1761 C C . THR A 1 222 ? -13.022 12.741 30.971 1.00 64.19 222 THR A C 1
ATOM 1763 O O . THR A 1 222 ? -12.241 12.789 30.020 1.00 64.19 222 THR A O 1
ATOM 1766 N N . THR A 1 223 ? -12.590 12.815 32.235 1.00 68.94 223 THR A N 1
ATOM 1767 C CA . THR A 1 223 ? -11.167 12.901 32.612 1.00 68.94 223 THR A CA 1
ATOM 1768 C C . THR A 1 223 ? -10.411 11.629 32.243 1.00 68.94 223 THR A C 1
ATOM 1770 O O . THR A 1 223 ? -9.314 11.711 31.695 1.00 68.94 223 THR A O 1
ATOM 1773 N N . TRP A 1 224 ? -11.014 10.461 32.463 1.00 70.88 224 TRP A N 1
ATOM 1774 C CA . TRP A 1 224 ? -10.442 9.180 32.063 1.00 70.88 224 TRP A CA 1
ATOM 1775 C C . TRP A 1 224 ? -10.281 9.057 30.542 1.00 70.88 224 TRP A C 1
ATOM 1777 O O . TRP A 1 224 ? -9.182 8.764 30.071 1.00 70.88 224 TRP A O 1
ATOM 1787 N N . TYR A 1 225 ? -11.328 9.357 29.764 1.00 63.34 225 TYR A N 1
ATOM 1788 C CA . TYR A 1 225 ? -11.228 9.349 28.299 1.00 63.34 225 TYR A CA 1
ATOM 1789 C C . TYR A 1 225 ? -10.157 10.318 27.791 1.00 63.34 225 TYR A C 1
ATOM 1791 O O . TYR A 1 225 ? -9.418 10.002 26.865 1.00 63.34 225 TYR A O 1
ATOM 1799 N N . GLN A 1 226 ? -10.014 11.473 28.437 1.00 65.06 226 GLN A N 1
ATOM 1800 C CA . GLN A 1 226 ? -9.013 12.465 28.066 1.00 65.06 226 GLN A CA 1
ATOM 1801 C C . GLN A 1 226 ? -7.582 12.045 28.429 1.00 65.06 226 GLN A C 1
ATOM 1803 O O . GLN A 1 226 ? -6.649 12.351 27.690 1.00 65.06 226 GLN A O 1
ATOM 1808 N N . LEU A 1 227 ? -7.402 11.307 29.529 1.00 68.88 227 LEU A N 1
ATOM 1809 C CA . LEU A 1 227 ? -6.123 10.689 29.874 1.00 68.88 227 LEU A CA 1
ATOM 1810 C C . LEU A 1 227 ? -5.739 9.616 28.847 1.00 68.88 227 LEU A C 1
ATOM 1812 O O . LEU A 1 227 ? -4.586 9.561 28.425 1.00 68.88 227 LEU A O 1
ATOM 1816 N N . GLN A 1 228 ? -6.699 8.798 28.409 1.00 65.81 228 GLN A N 1
ATOM 1817 C CA . GLN A 1 228 ? -6.463 7.822 27.346 1.00 65.81 228 GLN A CA 1
ATOM 1818 C C . GLN A 1 228 ? -6.072 8.496 26.035 1.00 65.81 228 GLN A C 1
ATOM 1820 O O . GLN A 1 228 ? -5.071 8.116 25.434 1.00 65.81 228 GLN A O 1
ATOM 1825 N N . ASP A 1 229 ? -6.812 9.522 25.624 1.00 61.91 229 ASP A N 1
ATOM 1826 C CA . ASP A 1 229 ? -6.544 10.261 24.392 1.00 61.91 229 ASP A CA 1
ATOM 1827 C C . ASP A 1 229 ? -5.171 10.958 24.439 1.00 61.91 229 ASP A C 1
ATOM 1829 O O . ASP A 1 229 ? -4.414 10.947 23.468 1.00 61.91 229 ASP A O 1
ATOM 1833 N N . ALA A 1 230 ? -4.771 11.465 25.611 1.00 64.44 230 ALA A N 1
ATOM 1834 C CA . ALA A 1 230 ? -3.433 12.004 25.841 1.00 64.44 230 ALA A CA 1
ATOM 1835 C C . ALA A 1 230 ? -2.335 10.938 25.684 1.00 64.44 230 ALA A C 1
ATOM 1837 O O . ALA A 1 230 ? -1.335 11.171 25.000 1.00 64.44 230 ALA A O 1
ATOM 1838 N N . VAL A 1 231 ? -2.523 9.755 26.278 1.00 66.12 231 VAL A N 1
ATOM 1839 C CA . VAL A 1 231 ? -1.594 8.624 26.133 1.00 66.12 231 VAL A CA 1
ATOM 1840 C C . VAL A 1 231 ? -1.508 8.186 24.670 1.00 66.12 231 VAL A C 1
ATOM 1842 O O . VAL A 1 231 ? -0.403 7.994 24.164 1.00 66.12 231 VAL A O 1
ATOM 1845 N N . PHE A 1 232 ? -2.631 8.099 23.955 1.00 63.22 232 PHE A N 1
ATOM 1846 C CA . PHE A 1 232 ? -2.645 7.781 22.526 1.00 63.22 232 PHE A CA 1
ATOM 1847 C C . PHE A 1 232 ? -2.024 8.873 21.663 1.00 63.22 232 PHE A C 1
ATOM 1849 O O . PHE A 1 232 ? -1.368 8.567 20.676 1.00 63.22 232 PHE A O 1
ATOM 1856 N N . THR A 1 233 ? -2.143 10.138 22.031 1.00 63.62 233 THR A N 1
ATOM 1857 C CA . THR A 1 233 ? -1.522 11.214 21.257 1.00 63.62 233 THR A CA 1
ATOM 1858 C C . THR A 1 233 ? 0.002 11.205 21.428 1.00 63.62 233 THR A C 1
ATOM 1860 O O . THR A 1 233 ? 0.736 11.342 20.452 1.00 63.62 233 THR A O 1
ATOM 1863 N N . VAL A 1 234 ? 0.502 10.966 22.647 1.00 64.62 234 VAL A N 1
ATOM 1864 C CA . VAL A 1 234 ? 1.950 10.937 22.936 1.00 64.62 234 VAL A CA 1
ATOM 1865 C C . VAL A 1 234 ? 2.606 9.640 22.459 1.00 64.62 234 VAL A C 1
ATOM 1867 O O . VAL A 1 234 ? 3.687 9.662 21.869 1.00 64.62 234 VAL A O 1
ATOM 1870 N N . PHE A 1 235 ? 1.969 8.497 22.713 1.00 64.00 235 PHE A N 1
ATOM 1871 C CA . PHE A 1 235 ? 2.546 7.180 22.448 1.00 64.00 235 PHE A CA 1
ATOM 1872 C C . PHE A 1 235 ? 1.963 6.492 21.218 1.00 64.00 235 PHE A C 1
ATOM 1874 O O . PHE A 1 235 ? 2.574 5.546 20.732 1.00 64.00 235 PHE A O 1
ATOM 1881 N N . GLY A 1 236 ? 0.841 6.956 20.670 1.00 62.22 236 GLY A N 1
ATOM 1882 C CA . GLY A 1 236 ? 0.138 6.284 19.576 1.00 62.22 236 GLY A CA 1
ATOM 1883 C C . GLY A 1 236 ? 0.970 6.162 18.311 1.00 62.22 236 GLY A C 1
ATOM 1884 O O . GLY A 1 236 ? 0.955 5.106 17.695 1.00 62.22 236 GLY A O 1
ATOM 1885 N N . GLN A 1 237 ? 1.780 7.159 17.947 1.00 60.47 237 GLN A N 1
ATOM 1886 C CA . GLN A 1 237 ? 2.667 7.027 16.782 1.00 60.47 237 GLN A CA 1
ATOM 1887 C C . GLN A 1 237 ? 3.780 5.992 17.003 1.00 60.47 237 GLN A C 1
ATOM 1889 O O . GLN A 1 237 ? 4.016 5.149 16.134 1.00 60.47 237 GLN A O 1
ATOM 1894 N N . THR A 1 238 ? 4.436 6.021 18.168 1.00 64.06 238 THR A N 1
ATOM 1895 C CA . THR A 1 238 ? 5.430 5.012 18.577 1.00 64.06 238 THR A CA 1
ATOM 1896 C C . THR A 1 238 ? 4.814 3.617 18.561 1.00 64.06 238 THR A C 1
ATOM 1898 O O . THR A 1 238 ? 5.393 2.660 18.049 1.00 64.06 238 THR A O 1
ATOM 1901 N N . TYR A 1 239 ? 3.603 3.526 19.094 1.00 64.56 239 TYR A N 1
ATOM 1902 C CA . TYR A 1 239 ? 2.851 2.303 19.254 1.00 64.56 239 TYR A CA 1
ATOM 1903 C C . TYR A 1 239 ? 2.371 1.732 17.911 1.00 64.56 239 TYR A C 1
ATOM 1905 O O . TYR A 1 239 ? 2.606 0.561 17.639 1.00 64.56 239 TYR A O 1
ATOM 1913 N N . MET A 1 240 ? 1.808 2.548 17.015 1.00 59.41 240 MET A N 1
ATOM 1914 C CA . MET A 1 240 ? 1.385 2.117 15.674 1.00 59.41 240 MET A CA 1
ATOM 1915 C C . MET A 1 240 ? 2.574 1.654 14.824 1.00 59.41 240 MET A C 1
ATOM 1917 O O . MET A 1 240 ? 2.472 0.668 14.097 1.00 59.41 240 MET A O 1
ATOM 1921 N N . LYS A 1 241 ? 3.739 2.306 14.951 1.00 61.62 241 LYS A N 1
ATOM 1922 C CA . LYS A 1 241 ? 4.985 1.853 14.306 1.00 61.62 241 LYS A CA 1
ATOM 1923 C C . LYS A 1 241 ? 5.471 0.524 14.874 1.00 61.62 241 LYS A C 1
ATOM 1925 O O . LYS A 1 241 ? 5.907 -0.340 14.114 1.00 61.62 241 LYS A O 1
ATOM 1930 N N . PHE A 1 242 ? 5.387 0.361 16.191 1.00 65.56 242 PHE A N 1
ATOM 1931 C CA . PHE A 1 242 ? 5.730 -0.883 16.866 1.00 65.56 242 PHE A CA 1
ATOM 1932 C C . PHE A 1 242 ? 4.812 -2.028 16.419 1.00 65.56 242 PHE A C 1
ATOM 1934 O O . PHE A 1 242 ? 5.315 -3.059 15.975 1.00 65.56 242 PHE A O 1
ATOM 1941 N N . LEU A 1 243 ? 3.492 -1.816 16.419 1.00 63.53 243 LEU A N 1
ATOM 1942 C CA . LEU A 1 243 ? 2.519 -2.784 15.916 1.00 63.53 243 LEU A CA 1
ATOM 1943 C C . LEU A 1 243 ? 2.778 -3.150 14.456 1.00 63.53 243 LEU A C 1
ATOM 1945 O O . LEU A 1 243 ? 2.902 -4.332 14.151 1.00 63.53 243 LEU A O 1
ATOM 1949 N N . GLY A 1 244 ? 2.989 -2.150 13.593 1.00 59.75 244 GLY A N 1
ATOM 1950 C CA . GLY A 1 244 ? 3.306 -2.338 12.176 1.00 59.75 244 GLY A CA 1
ATOM 1951 C C . GLY A 1 244 ? 4.556 -3.195 11.927 1.00 59.75 244 GLY A C 1
ATOM 1952 O O . GLY A 1 244 ? 4.637 -3.913 10.927 1.00 59.75 244 GLY A O 1
ATOM 1953 N N . ARG A 1 245 ? 5.527 -3.188 12.850 1.00 65.69 245 ARG A N 1
ATOM 1954 C CA . ARG A 1 245 ? 6.698 -4.079 12.790 1.00 65.69 245 ARG A CA 1
ATOM 1955 C C . ARG A 1 245 ? 6.425 -5.470 13.357 1.00 65.69 245 ARG A C 1
ATOM 1957 O O . ARG A 1 245 ? 7.022 -6.423 12.869 1.00 65.69 245 ARG A O 1
ATOM 1964 N N . MET A 1 246 ? 5.526 -5.591 14.330 1.00 62.50 246 MET A N 1
ATOM 1965 C CA . MET A 1 246 ? 5.130 -6.856 14.966 1.00 62.50 246 MET A CA 1
ATOM 1966 C C . MET A 1 246 ? 4.110 -7.664 14.144 1.00 62.50 246 MET A C 1
ATOM 1968 O O . MET A 1 246 ? 3.821 -8.813 14.464 1.00 62.50 246 MET A O 1
ATOM 1972 N N . THR A 1 247 ? 3.614 -7.118 13.034 1.00 62.81 247 THR A N 1
ATOM 1973 C CA . THR A 1 247 ? 2.693 -7.776 12.082 1.00 62.81 247 THR A CA 1
ATOM 1974 C C . THR A 1 247 ? 3.183 -9.119 11.552 1.00 62.81 247 THR A C 1
ATOM 1976 O O . THR A 1 247 ? 2.381 -9.998 11.233 1.00 62.81 247 THR A O 1
ATOM 1979 N N . GLY A 1 248 ? 4.505 -9.298 11.488 1.00 61.19 248 GLY A N 1
ATOM 1980 C CA . GLY A 1 248 ? 5.157 -10.532 11.058 1.00 61.19 248 GLY A CA 1
ATOM 1981 C C . GLY A 1 248 ? 5.112 -11.679 12.069 1.00 61.19 248 GLY A C 1
ATOM 1982 O O . GLY A 1 248 ? 5.476 -12.787 11.692 1.00 61.19 248 GLY A O 1
ATOM 1983 N N . LEU A 1 249 ? 4.680 -11.427 13.309 1.00 65.50 249 LEU A N 1
ATOM 1984 C CA . LEU A 1 249 ? 4.786 -12.362 14.434 1.00 65.50 249 LEU A CA 1
ATOM 1985 C C . LEU A 1 249 ? 3.914 -13.609 14.281 1.00 65.50 249 LEU A C 1
ATOM 1987 O O . LEU A 1 249 ? 4.367 -14.715 14.563 1.00 65.50 249 LEU A O 1
ATOM 1991 N N . LEU A 1 250 ? 2.677 -13.432 13.814 1.00 61.97 250 LEU A N 1
ATOM 1992 C CA . LEU A 1 250 ? 1.756 -14.527 13.536 1.00 61.97 250 LEU A CA 1
ATOM 1993 C C . LEU A 1 250 ? 1.404 -14.514 12.056 1.00 61.97 250 LEU A C 1
ATOM 1995 O O . LEU A 1 250 ? 0.765 -13.583 11.552 1.00 61.97 250 LEU A O 1
ATOM 1999 N N . ARG A 1 251 ? 1.777 -15.586 11.368 1.00 63.69 251 ARG A N 1
ATOM 2000 C CA . ARG A 1 251 ? 1.381 -15.832 9.991 1.00 63.69 251 ARG A CA 1
ATOM 2001 C C . ARG A 1 251 ? 0.618 -17.145 9.929 1.00 63.69 251 ARG A C 1
ATOM 2003 O O . ARG A 1 251 ? 1.183 -18.206 10.153 1.00 63.69 251 ARG A O 1
ATOM 2010 N N . ILE A 1 252 ? -0.662 -17.082 9.586 1.00 61.78 252 ILE A N 1
ATOM 2011 C CA . ILE A 1 252 ? -1.446 -18.282 9.279 1.00 61.78 252 ILE A CA 1
ATOM 2012 C C . ILE A 1 252 ? -1.470 -18.392 7.759 1.00 61.78 252 ILE A C 1
ATOM 2014 O O . ILE A 1 252 ? -2.051 -17.566 7.052 1.00 61.78 252 ILE A O 1
ATOM 2018 N N . HIS A 1 253 ? -0.762 -19.387 7.243 1.00 65.12 253 HIS A N 1
ATOM 2019 C CA . HIS A 1 253 ? -0.546 -19.632 5.828 1.00 65.12 253 HIS A CA 1
ATOM 2020 C C . HIS A 1 253 ? 0.024 -18.410 5.072 1.00 65.12 253 HIS A C 1
ATOM 2022 O O . HIS A 1 253 ? 1.222 -18.126 5.121 1.00 65.12 253 HIS A O 1
ATOM 2028 N N . ARG A 1 254 ? -0.810 -17.679 4.325 1.00 57.50 254 ARG A N 1
ATOM 2029 C CA . ARG A 1 254 ? -0.414 -16.487 3.545 1.00 57.50 254 ARG A CA 1
ATOM 2030 C C . ARG A 1 254 ? -0.806 -15.172 4.219 1.00 57.50 254 ARG A C 1
ATOM 2032 O O . ARG A 1 254 ? -0.377 -14.117 3.761 1.00 57.50 254 ARG A O 1
ATOM 2039 N N . ALA A 1 255 ? -1.583 -15.244 5.294 1.00 56.12 255 ALA A N 1
ATOM 2040 C CA . ALA A 1 255 ? -2.127 -14.102 6.003 1.00 56.12 255 ALA A CA 1
ATOM 2041 C C . ALA A 1 255 ? -1.236 -13.705 7.178 1.00 56.12 255 ALA A C 1
ATOM 2043 O O . ALA A 1 255 ? -0.884 -14.543 8.010 1.00 56.12 255 ALA A O 1
ATOM 2044 N N . TYR A 1 256 ? -0.898 -12.419 7.253 1.00 60.34 256 TYR A N 1
ATOM 2045 C CA . TYR A 1 256 ? -0.287 -11.829 8.439 1.00 60.34 256 TYR A CA 1
ATOM 2046 C C . TYR A 1 256 ? -1.402 -11.489 9.419 1.00 60.34 256 TYR A C 1
ATOM 2048 O O . TYR A 1 256 ? -2.100 -10.491 9.262 1.00 60.34 256 TYR A O 1
ATOM 2056 N N . PHE A 1 257 ? -1.576 -12.360 10.405 1.00 62.75 257 PHE A N 1
ATOM 2057 C CA . PHE A 1 257 ? -2.557 -12.198 11.470 1.00 62.75 257 PHE A CA 1
ATOM 2058 C C . PHE A 1 257 ? -2.004 -11.402 12.654 1.00 62.75 257 PHE A C 1
ATOM 2060 O O . PHE A 1 257 ? -2.771 -11.062 13.547 1.00 62.75 257 PHE A O 1
ATOM 2067 N N . GLY A 1 258 ? -0.706 -11.074 12.668 1.00 57.34 258 GLY A N 1
ATOM 2068 C CA . GLY A 1 258 ? -0.099 -10.258 13.721 1.00 57.34 258 GLY A CA 1
ATOM 2069 C C . GLY A 1 258 ? -0.781 -8.895 13.884 1.00 57.34 258 GLY A C 1
ATOM 2070 O O . GLY A 1 258 ? -1.118 -8.529 15.004 1.00 57.34 258 GLY A O 1
ATOM 2071 N N . ASP A 1 259 ? -1.071 -8.191 12.782 1.00 53.72 259 ASP A N 1
ATOM 2072 C CA . ASP A 1 259 ? -1.834 -6.927 12.807 1.00 53.72 259 ASP A CA 1
ATOM 2073 C C . ASP A 1 259 ? -3.196 -7.110 13.475 1.00 53.72 259 ASP A C 1
ATOM 2075 O O . ASP A 1 259 ? -3.566 -6.362 14.379 1.00 53.72 259 ASP A O 1
ATOM 2079 N N . LEU A 1 260 ? -3.920 -8.152 13.052 1.00 55.91 260 LEU A N 1
ATOM 2080 C CA . LEU A 1 260 ? -5.243 -8.448 13.571 1.00 55.91 260 LEU A CA 1
ATOM 2081 C C . LEU A 1 260 ? -5.167 -8.751 15.065 1.00 55.91 260 LEU A C 1
ATOM 2083 O O . LEU A 1 260 ? -5.912 -8.134 15.802 1.00 55.91 260 LEU A O 1
ATOM 2087 N N . PHE A 1 261 ? -4.255 -9.630 15.499 1.00 60.88 261 PHE A N 1
ATOM 2088 C CA . PHE A 1 261 ? -4.100 -10.095 16.881 1.00 60.88 261 PHE A CA 1
ATOM 2089 C C . PHE A 1 261 ? -3.689 -8.982 17.850 1.00 60.88 261 PHE A C 1
ATOM 2091 O O . PHE A 1 261 ? -4.225 -8.906 18.953 1.00 60.88 261 PHE A O 1
ATOM 2098 N N . PHE A 1 262 ? -2.764 -8.101 17.460 1.00 58.75 262 PHE A N 1
ATOM 2099 C CA . PHE A 1 262 ? -2.305 -7.031 18.345 1.00 58.75 262 PHE A CA 1
ATOM 2100 C C . PHE A 1 262 ? -3.299 -5.877 18.446 1.00 58.75 262 PHE A C 1
ATOM 2102 O O . PHE A 1 262 ? -3.576 -5.434 19.559 1.00 58.75 262 PHE A O 1
ATOM 2109 N N . VAL A 1 263 ? -3.885 -5.443 17.323 1.00 57.38 263 VAL A N 1
ATOM 2110 C CA . VAL A 1 263 ? -5.020 -4.505 17.345 1.00 57.38 263 VAL A CA 1
ATOM 2111 C C . VAL A 1 263 ? -6.187 -5.134 18.113 1.00 57.38 263 VAL A C 1
ATOM 2113 O O . VAL A 1 263 ? -6.875 -4.442 18.865 1.00 57.38 263 VAL A O 1
ATOM 2116 N N . TYR A 1 264 ? -6.348 -6.461 18.014 1.00 60.25 264 TYR A N 1
ATOM 2117 C CA . TYR A 1 264 ? -7.332 -7.218 18.779 1.00 60.25 264 TYR A CA 1
ATOM 2118 C C . TYR A 1 264 ? -7.138 -7.115 20.277 1.00 60.25 264 TYR A C 1
ATOM 2120 O O . TYR A 1 264 ? -8.036 -6.740 21.022 1.00 60.25 264 TYR A O 1
ATOM 2128 N N . PHE A 1 265 ? -5.946 -7.495 20.719 1.00 61.84 265 PHE A N 1
ATOM 2129 C CA . PHE A 1 265 ? -5.614 -7.543 22.125 1.00 61.84 265 PHE A CA 1
ATOM 2130 C C . PHE A 1 265 ? -5.670 -6.139 22.722 1.00 61.84 265 PHE A C 1
ATOM 2132 O O . PHE A 1 265 ? -6.163 -5.959 23.827 1.00 61.84 265 PHE A O 1
ATOM 2139 N N . GLN A 1 266 ? -5.235 -5.137 21.960 1.00 62.34 266 GLN A N 1
ATOM 2140 C CA . GLN A 1 266 ? -5.275 -3.740 22.346 1.00 62.34 266 GLN A CA 1
ATOM 2141 C C . GLN A 1 266 ? -6.701 -3.225 22.535 1.00 62.34 266 GLN A C 1
ATOM 2143 O O . GLN A 1 266 ? -7.033 -2.779 23.629 1.00 62.34 266 GLN A O 1
ATOM 2148 N N . LEU A 1 267 ? -7.531 -3.242 21.489 1.00 61.47 267 LEU A N 1
ATOM 2149 C CA . LEU A 1 267 ? -8.895 -2.719 21.579 1.00 61.47 267 LEU A CA 1
ATOM 2150 C C . LEU A 1 267 ? -9.695 -3.514 22.622 1.00 61.47 267 LEU A C 1
ATOM 2152 O O . LEU A 1 267 ? -10.408 -2.898 23.409 1.00 61.47 267 LEU A O 1
ATOM 2156 N N . CYS A 1 268 ? -9.472 -4.835 22.734 1.00 61.84 268 CYS A N 1
ATOM 2157 C CA . CYS A 1 268 ? -10.061 -5.646 23.800 1.00 61.84 268 CYS A CA 1
ATOM 2158 C C . CYS A 1 268 ? -9.617 -5.156 25.178 1.00 61.84 268 CYS A C 1
ATOM 2160 O O . CYS A 1 268 ? -10.454 -4.924 26.044 1.00 61.84 268 CYS A O 1
ATOM 2162 N N . ALA A 1 269 ? -8.312 -4.976 25.387 1.00 63.41 269 ALA A N 1
ATOM 2163 C CA . ALA A 1 269 ? -7.761 -4.541 26.663 1.00 63.41 269 ALA A CA 1
ATOM 2164 C C . ALA A 1 269 ? -8.222 -3.128 27.040 1.00 63.41 269 ALA A C 1
ATOM 2166 O O . ALA A 1 269 ? -8.537 -2.903 28.203 1.00 63.41 269 ALA A O 1
ATOM 2167 N N . PHE A 1 270 ? -8.304 -2.192 26.089 1.00 62.84 270 PHE A N 1
ATOM 2168 C CA . PHE A 1 270 ? -8.729 -0.813 26.346 1.00 62.84 270 PHE A CA 1
ATOM 2169 C C . PHE A 1 270 ? -10.237 -0.675 26.536 1.00 62.84 270 PHE A C 1
ATOM 2171 O O . PHE A 1 270 ? -10.647 0.028 27.456 1.00 62.84 270 PHE A O 1
ATOM 2178 N N . GLU A 1 271 ? -11.072 -1.348 25.740 1.00 61.50 271 GLU A N 1
ATOM 2179 C CA . GLU A 1 271 ? -12.514 -1.385 26.009 1.00 61.50 271 GLU A CA 1
ATOM 2180 C C . GLU A 1 271 ? -12.809 -2.069 27.344 1.00 61.50 271 GLU A C 1
ATOM 2182 O O . GLU A 1 271 ? -13.680 -1.621 28.093 1.00 61.50 271 GLU A O 1
ATOM 2187 N N . PHE A 1 272 ? -12.046 -3.111 27.679 1.00 63.84 272 PHE A N 1
ATOM 2188 C CA . PHE A 1 272 ? -12.139 -3.776 28.970 1.00 63.84 272 PHE A CA 1
ATOM 2189 C C . PHE A 1 272 ? -11.729 -2.836 30.106 1.00 63.84 272 PHE A C 1
ATOM 2191 O O . PHE A 1 272 ? -12.480 -2.695 31.067 1.00 63.84 272 PHE A O 1
ATOM 2198 N N . LEU A 1 273 ? -10.607 -2.118 29.976 1.00 66.88 273 LEU A N 1
ATOM 2199 C CA . LEU A 1 273 ? -10.171 -1.101 30.942 1.00 66.88 273 LEU A CA 1
ATOM 2200 C C . LEU A 1 273 ? -11.192 0.033 31.074 1.00 66.88 273 LEU A C 1
ATOM 2202 O O . LEU A 1 273 ? -11.474 0.467 32.184 1.00 66.88 273 LEU A O 1
ATOM 2206 N N . ASN A 1 274 ? -11.789 0.477 29.967 1.00 64.56 274 ASN A N 1
ATOM 2207 C CA . ASN A 1 274 ? -12.849 1.482 29.968 1.00 64.56 274 ASN A CA 1
ATOM 2208 C C . ASN A 1 274 ? -14.061 1.006 30.745 1.00 64.56 274 ASN A C 1
ATOM 2210 O O . ASN A 1 274 ? -14.552 1.725 31.607 1.00 64.56 274 ASN A O 1
ATOM 2214 N N . ARG A 1 275 ? -14.524 -0.219 30.508 1.00 62.06 275 ARG A N 1
ATOM 2215 C CA . ARG A 1 275 ? -15.662 -0.769 31.246 1.00 62.06 275 ARG A CA 1
ATOM 2216 C C . ARG A 1 275 ? -15.314 -1.124 32.692 1.00 62.06 275 ARG A C 1
ATOM 2218 O O . ARG A 1 275 ? -16.201 -1.068 33.531 1.00 62.06 275 ARG A O 1
ATOM 2225 N N . LEU A 1 276 ? -14.056 -1.416 33.010 1.00 67.12 276 LEU A N 1
ATOM 2226 C CA . LEU A 1 276 ? -13.607 -1.685 34.378 1.00 67.12 276 LEU A CA 1
ATOM 2227 C C . LEU A 1 276 ? -13.445 -0.400 35.205 1.00 67.12 276 LEU A C 1
ATOM 2229 O O . LEU A 1 276 ? -13.818 -0.382 36.372 1.00 67.12 276 LEU A O 1
ATOM 2233 N N . VAL A 1 277 ? -12.935 0.682 34.609 1.00 62.66 277 VAL A N 1
ATOM 2234 C CA . VAL A 1 277 ? -12.737 1.976 35.287 1.00 62.66 277 VAL A CA 1
ATOM 2235 C C . VAL A 1 277 ? -14.014 2.820 35.289 1.00 62.66 277 VAL A C 1
ATOM 2237 O O . VAL A 1 277 ? -14.341 3.443 36.296 1.00 62.66 277 VAL A O 1
ATOM 2240 N N . LEU A 1 278 ? -14.767 2.825 34.185 1.00 57.97 278 LEU A N 1
ATOM 2241 C CA . LEU A 1 278 ? -15.987 3.627 34.034 1.00 57.97 278 LEU A CA 1
ATOM 2242 C C . LEU A 1 278 ? -17.269 2.869 34.368 1.00 57.97 278 LEU A C 1
ATOM 2244 O O . LEU A 1 278 ? -18.278 3.493 34.684 1.00 57.97 278 LEU A O 1
ATOM 2248 N N . GLY A 1 279 ? -17.256 1.539 34.318 1.00 56.00 279 GLY A N 1
ATOM 2249 C CA . GLY A 1 279 ? -18.405 0.719 34.705 1.00 56.00 279 GLY A CA 1
ATOM 2250 C C . GLY A 1 279 ? -18.890 0.971 36.137 1.00 56.00 279 GLY A C 1
ATOM 2251 O O . GLY A 1 279 ? -20.099 1.123 36.323 1.00 56.00 279 GLY A O 1
ATOM 2252 N N . PRO A 1 280 ? -17.984 1.126 37.125 1.00 55.53 280 PRO A N 1
ATOM 2253 C CA . PRO A 1 280 ? -18.334 1.552 38.479 1.00 55.53 280 PRO A CA 1
ATOM 2254 C C . PRO A 1 280 ? -18.963 2.952 38.560 1.00 55.53 280 PRO A C 1
ATOM 2256 O O . PRO A 1 280 ? -19.742 3.226 39.468 1.00 55.53 280 PRO A O 1
ATOM 2259 N N . LEU A 1 281 ? -18.655 3.847 37.613 1.00 54.72 281 LEU A N 1
ATOM 2260 C CA . LEU A 1 281 ? -19.216 5.205 37.561 1.00 54.72 281 LEU A CA 1
ATOM 2261 C C . LEU A 1 281 ? -20.626 5.239 36.957 1.00 54.72 281 LEU A C 1
ATOM 2263 O O . LEU A 1 281 ? -21.359 6.194 37.195 1.00 54.72 281 LEU A O 1
ATOM 2267 N N . GLY A 1 282 ? -21.005 4.228 36.175 1.00 49.44 282 GLY A N 1
ATOM 2268 C CA . GLY A 1 282 ? -22.282 4.164 35.461 1.00 49.44 282 GLY A CA 1
ATOM 2269 C C . GLY A 1 282 ? -23.370 3.323 36.130 1.00 49.44 282 GLY A C 1
ATOM 2270 O O . GLY A 1 282 ? -24.356 3.038 35.464 1.00 49.44 282 GLY A O 1
ATOM 2271 N N . GLU A 1 283 ? -23.191 2.884 37.385 1.00 47.38 283 GLU A N 1
ATOM 2272 C CA . GLU A 1 283 ? -24.122 1.965 38.076 1.00 47.38 283 GLU A CA 1
ATOM 2273 C C . GLU A 1 283 ? -24.446 0.697 37.267 1.00 47.38 283 GLU A C 1
ATOM 2275 O O . GLU A 1 283 ? -25.581 0.234 37.235 1.00 47.38 283 GLU A O 1
ATOM 2280 N N . ASN A 1 284 ? -23.452 0.097 36.604 1.00 44.84 284 ASN A N 1
ATOM 2281 C CA . ASN A 1 284 ? -23.637 -1.212 35.978 1.00 44.84 284 ASN A CA 1
ATOM 2282 C C . ASN A 1 284 ? -23.259 -2.329 36.974 1.00 44.84 284 ASN A C 1
ATOM 2284 O O . ASN A 1 284 ? -22.070 -2.623 37.128 1.00 44.84 284 ASN A O 1
ATOM 2288 N N . PRO A 1 285 ? -24.230 -2.995 37.638 1.00 42.53 285 PRO A N 1
ATOM 2289 C CA . PRO A 1 285 ? -23.959 -3.992 38.683 1.00 42.53 285 PRO A CA 1
ATOM 2290 C C . PRO A 1 285 ? -23.195 -5.224 38.170 1.00 42.53 285 PRO A C 1
ATOM 2292 O O . PRO A 1 285 ? -22.556 -5.933 38.945 1.00 42.53 285 PRO A O 1
ATOM 2295 N N . LEU A 1 286 ? -23.198 -5.458 36.854 1.00 44.34 286 LEU A N 1
ATOM 2296 C CA . LEU A 1 286 ? -22.479 -6.558 36.208 1.00 44.34 286 LEU A CA 1
ATOM 2297 C C . LEU A 1 286 ? -20.953 -6.468 36.391 1.00 44.34 286 LEU A C 1
ATOM 2299 O O . LEU A 1 286 ? -20.287 -7.494 36.450 1.00 44.34 286 LEU A O 1
ATOM 2303 N N . VAL A 1 287 ? -20.372 -5.278 36.545 1.00 48.72 287 VAL A N 1
ATOM 2304 C CA . VAL A 1 287 ? -18.904 -5.108 36.577 1.00 48.72 287 VAL A CA 1
ATOM 2305 C C . VAL A 1 287 ? -18.284 -5.633 37.885 1.00 48.72 287 VAL A C 1
ATOM 2307 O O . VAL A 1 287 ? -17.091 -5.916 37.934 1.00 48.72 287 VAL A O 1
ATOM 2310 N N . TYR A 1 288 ? -19.087 -5.822 38.937 1.00 50.56 288 TYR A N 1
ATOM 2311 C CA . TYR A 1 288 ? -18.609 -6.189 40.278 1.00 50.56 288 TYR A CA 1
ATOM 2312 C C . TYR A 1 288 ? -18.483 -7.696 40.525 1.00 50.56 288 TYR A C 1
ATOM 2314 O O . TYR A 1 288 ? -17.976 -8.108 41.566 1.00 50.56 288 TYR A O 1
ATOM 2322 N N . THR A 1 289 ? -18.929 -8.533 39.585 1.00 61.44 289 THR A N 1
ATOM 2323 C CA . THR A 1 289 ? -18.834 -9.995 39.703 1.00 61.44 289 THR A CA 1
ATOM 2324 C C . THR A 1 289 ? -17.873 -10.547 38.660 1.00 61.44 289 THR A C 1
ATOM 2326 O O . THR A 1 289 ? -17.871 -10.093 37.516 1.00 61.44 289 THR A O 1
ATOM 2329 N N . TRP A 1 290 ? -17.094 -11.574 39.012 1.00 59.69 290 TRP A N 1
ATOM 2330 C CA . TRP A 1 290 ? -16.229 -12.283 38.055 1.00 59.69 290 TRP A CA 1
ATOM 2331 C C . TRP A 1 290 ? -16.998 -12.748 36.808 1.00 59.69 290 TRP A C 1
ATOM 2333 O O . TRP A 1 290 ? -16.487 -12.671 35.692 1.00 59.69 290 TRP A O 1
ATOM 2343 N N . SER A 1 291 ? -18.260 -13.147 36.984 1.00 60.19 291 SER A N 1
ATOM 2344 C CA . SER A 1 291 ? -19.184 -13.500 35.905 1.00 60.19 291 SER A CA 1
ATOM 2345 C C . SER A 1 291 ? -19.508 -12.334 34.970 1.00 60.19 291 SER A C 1
ATOM 2347 O O . SER A 1 291 ? -19.519 -12.511 33.753 1.00 60.19 291 SER A O 1
ATOM 2349 N N . GLY A 1 292 ? -19.757 -11.134 35.496 1.00 57.44 292 GLY A N 1
ATOM 2350 C CA . GLY A 1 292 ? -20.080 -9.986 34.654 1.00 57.44 292 GLY A CA 1
ATOM 2351 C C . GLY A 1 292 ? -18.847 -9.320 34.034 1.00 57.44 292 GLY A C 1
ATOM 2352 O O . GLY A 1 292 ? -18.929 -8.855 32.899 1.00 57.44 292 GLY A O 1
ATOM 2353 N N . ILE A 1 293 ? -17.675 -9.408 34.677 1.00 62.75 293 ILE A N 1
ATOM 2354 C CA . ILE A 1 293 ? -16.374 -9.132 34.042 1.00 62.75 293 ILE A CA 1
ATOM 2355 C C . ILE A 1 293 ? -16.167 -10.067 32.837 1.00 62.75 293 ILE A C 1
ATOM 2357 O O . ILE A 1 293 ? -15.806 -9.609 31.751 1.00 62.75 293 ILE A O 1
ATOM 2361 N N . GLY A 1 294 ? -16.465 -11.363 32.994 1.00 59.53 294 GLY A N 1
ATOM 2362 C CA . GLY A 1 294 ? -16.420 -12.343 31.906 1.00 59.53 294 GLY A CA 1
ATOM 2363 C C . GLY A 1 294 ? -17.396 -12.030 30.765 1.00 59.53 294 GLY A C 1
ATOM 2364 O O . GLY A 1 294 ? -17.009 -12.061 29.599 1.00 59.53 294 GLY A O 1
ATOM 2365 N N . LEU A 1 295 ? -18.639 -11.650 31.075 1.00 62.09 295 LEU A N 1
ATOM 2366 C CA . LEU A 1 295 ? -19.635 -11.234 30.074 1.00 62.09 295 LEU A CA 1
ATOM 2367 C C . LEU A 1 295 ? -19.221 -9.968 29.319 1.00 62.09 295 LEU A C 1
ATOM 2369 O O . LEU A 1 295 ? -19.431 -9.875 28.110 1.00 62.09 295 LEU A O 1
ATOM 2373 N N . ILE A 1 296 ? -18.613 -9.001 30.008 1.00 62.56 296 ILE A N 1
ATOM 2374 C CA . ILE A 1 296 ? -18.065 -7.798 29.379 1.00 62.56 296 ILE A CA 1
ATOM 2375 C C . ILE A 1 296 ? -16.958 -8.176 28.397 1.00 62.56 296 ILE A C 1
ATOM 2377 O O . ILE A 1 296 ? -16.988 -7.722 27.255 1.00 62.56 296 ILE A O 1
ATOM 2381 N N . PHE A 1 297 ? -16.028 -9.034 28.815 1.00 63.53 297 PHE A N 1
ATOM 2382 C CA . PHE A 1 297 ? -14.949 -9.509 27.957 1.00 63.53 297 PHE A CA 1
ATOM 2383 C C . PHE A 1 297 ? -15.481 -10.248 26.719 1.00 63.53 297 PHE A C 1
ATOM 2385 O O . PHE A 1 297 ? -15.054 -9.959 25.603 1.00 63.53 297 PHE A O 1
ATOM 2392 N N . LEU A 1 298 ? -16.467 -11.136 26.884 1.00 61.50 298 LEU A N 1
ATOM 2393 C CA . LEU A 1 298 ? -17.101 -11.854 25.772 1.00 61.50 298 LEU A CA 1
ATOM 2394 C C . LEU A 1 298 ? -17.844 -10.917 24.807 1.00 61.50 298 LEU A C 1
ATOM 2396 O O . LEU A 1 298 ? -17.767 -11.102 23.594 1.00 61.50 298 LEU A O 1
ATOM 2400 N N . ASN A 1 299 ? -18.521 -9.890 25.321 1.00 61.91 299 ASN A N 1
ATOM 2401 C CA . ASN A 1 299 ? -19.217 -8.897 24.502 1.00 61.91 299 ASN A CA 1
ATOM 2402 C C . ASN A 1 299 ? -18.226 -8.034 23.695 1.00 61.91 299 ASN A C 1
ATOM 2404 O O . ASN A 1 299 ? -18.413 -7.829 22.498 1.00 61.91 299 ASN A O 1
ATOM 2408 N N . ILE A 1 300 ? -17.122 -7.605 24.315 1.00 61.62 300 ILE A N 1
ATOM 2409 C CA . ILE A 1 300 ? -16.040 -6.882 23.627 1.00 61.62 300 ILE A CA 1
ATOM 2410 C C . ILE A 1 300 ? -15.416 -7.766 22.537 1.00 61.62 300 ILE A C 1
ATOM 2412 O O . ILE A 1 300 ? -15.306 -7.353 21.383 1.00 61.62 300 ILE A O 1
ATOM 2416 N N . MET A 1 301 ? -15.086 -9.018 22.868 1.00 61.03 301 MET A N 1
ATOM 2417 C CA . MET A 1 301 ? -14.583 -10.006 21.910 1.00 61.03 301 MET A CA 1
ATOM 2418 C C . MET A 1 301 ? -15.530 -10.186 20.714 1.00 61.03 301 MET A C 1
ATOM 2420 O O . MET A 1 301 ? -15.075 -10.252 19.573 1.00 61.03 301 MET A O 1
ATOM 2424 N N . GLN A 1 302 ? -16.844 -10.238 20.953 1.00 61.81 302 GLN A N 1
ATOM 2425 C CA . GLN A 1 302 ? -17.862 -10.359 19.908 1.00 61.81 302 GLN A CA 1
ATOM 2426 C C . GLN A 1 302 ? -17.947 -9.104 19.021 1.00 61.81 302 GLN A C 1
ATOM 2428 O O . GLN A 1 302 ? -17.974 -9.220 17.790 1.00 61.81 302 GLN A O 1
ATOM 2433 N N . GLY A 1 303 ? -17.980 -7.908 19.619 1.00 58.66 303 GLY A N 1
ATOM 2434 C CA . GLY A 1 303 ? -17.996 -6.636 18.884 1.00 58.66 303 GLY A CA 1
ATOM 2435 C C . GLY A 1 303 ? -16.755 -6.467 18.005 1.00 58.66 303 GLY A C 1
ATOM 2436 O O . GLY A 1 303 ? -16.824 -6.024 16.860 1.00 58.66 303 GLY A O 1
ATOM 2437 N N . MET A 1 304 ? -15.615 -6.943 18.491 1.00 59.00 304 MET A N 1
ATOM 2438 C CA . MET A 1 304 ? -14.372 -6.919 17.738 1.00 59.00 304 MET A CA 1
ATOM 2439 C C . MET A 1 304 ? -14.258 -8.013 16.678 1.00 59.00 304 MET A C 1
ATOM 2441 O O . MET A 1 304 ? -13.692 -7.750 15.619 1.00 59.00 304 MET A O 1
ATOM 2445 N N . LEU A 1 305 ? -14.835 -9.201 16.906 1.00 61.50 305 LEU A N 1
ATOM 2446 C CA . LEU A 1 305 ? -14.942 -10.252 15.876 1.00 61.50 305 LEU A CA 1
ATOM 2447 C C . LEU A 1 305 ? -15.699 -9.730 14.684 1.00 61.50 305 LEU A C 1
ATOM 2449 O O . LEU A 1 305 ? -15.240 -9.912 13.558 1.00 61.50 305 LEU A O 1
ATOM 2453 N N . SER A 1 306 ? -16.783 -9.016 14.949 1.00 59.31 306 SER A N 1
ATOM 2454 C CA . SER A 1 306 ? -17.674 -8.494 13.928 1.00 59.31 306 SER A CA 1
ATOM 2455 C C . SER A 1 306 ? -17.171 -7.257 13.184 1.00 59.31 306 SER A C 1
ATOM 2457 O O . SER A 1 306 ? -17.351 -7.205 11.969 1.00 59.31 306 SER A O 1
ATOM 2459 N N . GLY A 1 307 ? -16.513 -6.300 13.848 1.00 58.34 307 GLY A N 1
ATOM 2460 C CA . GLY A 1 307 ? -16.038 -5.060 13.205 1.00 58.34 307 GLY A CA 1
ATOM 2461 C C . GLY A 1 307 ? -14.531 -4.982 12.916 1.00 58.34 307 GLY A C 1
ATOM 2462 O O . GLY A 1 307 ? -14.106 -4.287 11.992 1.00 58.34 307 GLY A O 1
ATOM 2463 N N . GLY A 1 308 ? -13.705 -5.710 13.669 1.00 62.91 308 GLY A N 1
ATOM 2464 C CA . GLY A 1 308 ? -12.238 -5.639 13.629 1.00 62.91 308 GLY A CA 1
ATOM 2465 C C . GLY A 1 308 ? -11.547 -5.970 12.293 1.00 62.91 308 GLY A C 1
ATOM 2466 O O . GLY A 1 308 ? -10.519 -5.356 12.008 1.00 62.91 308 GLY A O 1
ATOM 2467 N N . PRO A 1 309 ? -12.058 -6.874 11.432 1.00 66.69 309 PRO A N 1
ATOM 2468 C CA . PRO A 1 309 ? -11.387 -7.233 10.182 1.00 66.69 309 PRO A CA 1
ATOM 2469 C C . PRO A 1 309 ? -11.672 -6.270 9.034 1.00 66.69 309 PRO A C 1
ATOM 2471 O O . PRO A 1 309 ? -11.048 -6.405 7.987 1.00 66.69 309 PRO A O 1
ATOM 2474 N N . LEU A 1 310 ? -12.590 -5.311 9.186 1.00 71.31 310 LEU A N 1
ATOM 2475 C CA . LEU A 1 310 ? -13.027 -4.471 8.070 1.00 71.31 310 LEU A CA 1
ATOM 2476 C C . LEU A 1 310 ? -11.883 -3.588 7.547 1.00 71.31 310 LEU A C 1
ATOM 2478 O O . LEU A 1 310 ? -11.593 -3.582 6.352 1.00 71.31 310 LEU A O 1
ATOM 2482 N N . ILE A 1 311 ? -11.156 -2.930 8.452 1.00 71.94 311 ILE A N 1
ATOM 2483 C CA . ILE A 1 311 ? -9.959 -2.138 8.126 1.00 71.94 311 ILE A CA 1
ATOM 2484 C C . ILE A 1 311 ? -8.838 -3.025 7.545 1.00 71.94 311 ILE A C 1
ATOM 2486 O O . ILE A 1 311 ? -8.318 -2.689 6.480 1.00 71.94 311 ILE A O 1
ATOM 2490 N N . PRO A 1 312 ? -8.465 -4.167 8.158 1.00 71.06 312 PRO A N 1
ATOM 2491 C CA . PRO A 1 312 ? -7.550 -5.139 7.554 1.00 71.06 312 PRO A CA 1
ATOM 2492 C C . PRO A 1 312 ? -7.969 -5.623 6.161 1.00 71.06 312 PRO A C 1
ATOM 2494 O O . PRO A 1 312 ? -7.120 -5.740 5.279 1.00 71.06 312 PRO A O 1
ATOM 2497 N N . ALA A 1 313 ? -9.258 -5.875 5.930 1.00 75.19 313 ALA A N 1
ATOM 2498 C CA . ALA A 1 313 ? -9.785 -6.292 4.635 1.00 75.19 313 ALA A CA 1
ATOM 2499 C C . ALA A 1 313 ? -9.632 -5.183 3.590 1.00 75.19 313 ALA A C 1
ATOM 2501 O O . ALA A 1 313 ? -9.135 -5.441 2.495 1.00 75.19 313 ALA A O 1
ATOM 2502 N N . ILE A 1 314 ? -9.981 -3.941 3.940 1.00 76.12 314 ILE A N 1
ATOM 2503 C CA . ILE A 1 314 ? -9.791 -2.753 3.094 1.00 76.12 314 ILE A CA 1
ATOM 2504 C C . ILE A 1 314 ? -8.305 -2.558 2.765 1.00 76.12 314 ILE A C 1
ATOM 2506 O O . ILE A 1 314 ? -7.941 -2.375 1.603 1.00 76.12 314 ILE A O 1
ATOM 2510 N N . ASN A 1 315 ? -7.430 -2.673 3.765 1.00 74.81 315 ASN A N 1
ATOM 2511 C CA . ASN A 1 315 ? -5.983 -2.608 3.580 1.00 74.81 315 ASN A CA 1
ATOM 2512 C C . ASN A 1 315 ? -5.468 -3.708 2.658 1.00 74.81 315 ASN A C 1
ATOM 2514 O O . ASN A 1 315 ? -4.629 -3.444 1.800 1.00 74.81 315 ASN A O 1
ATOM 2518 N N . GLN A 1 316 ? -5.972 -4.932 2.797 1.00 76.12 316 GLN A N 1
ATOM 2519 C CA . GLN A 1 316 ? -5.569 -6.048 1.953 1.00 76.12 316 GLN A CA 1
ATOM 2520 C C . GLN A 1 316 ? -6.074 -5.870 0.514 1.00 76.12 316 GLN A C 1
ATOM 2522 O O . GLN A 1 316 ? -5.296 -6.046 -0.424 1.00 76.12 316 GLN A O 1
ATOM 2527 N N . MET A 1 317 ? -7.323 -5.431 0.324 1.00 78.19 317 MET A N 1
ATOM 2528 C CA . MET A 1 317 ? -7.870 -5.041 -0.983 1.00 78.19 317 MET A CA 1
ATOM 2529 C C . MET A 1 317 ? -7.009 -3.963 -1.641 1.00 78.19 317 MET A C 1
ATOM 2531 O O . MET A 1 317 ? -6.667 -4.064 -2.825 1.00 78.19 317 MET A O 1
ATOM 2535 N N . ARG A 1 318 ? -6.605 -2.951 -0.864 1.00 75.88 318 ARG A N 1
ATOM 2536 C CA . ARG A 1 318 ? -5.732 -1.883 -1.345 1.00 75.88 318 ARG A CA 1
ATOM 2537 C C . ARG A 1 318 ? -4.348 -2.405 -1.671 1.00 75.88 318 ARG A C 1
ATOM 2539 O O . ARG A 1 318 ? -3.849 -2.098 -2.741 1.00 75.88 318 ARG A O 1
ATOM 2546 N N . LYS A 1 319 ? -3.735 -3.205 -0.800 1.00 74.69 319 LYS A N 1
ATOM 2547 C CA . LYS A 1 319 ? -2.397 -3.784 -0.986 1.00 74.69 319 LYS A CA 1
ATOM 2548 C C . LYS A 1 319 ? -2.322 -4.623 -2.255 1.00 74.69 319 LYS A C 1
ATOM 2550 O O . LYS A 1 319 ? -1.311 -4.588 -2.958 1.00 74.69 319 LYS A O 1
ATOM 2555 N N . VAL A 1 320 ? -3.387 -5.366 -2.534 1.00 73.56 320 VAL A N 1
ATOM 2556 C CA . VAL A 1 320 ? -3.562 -6.155 -3.750 1.00 73.56 320 VAL A CA 1
ATOM 2557 C C . VAL A 1 320 ? -3.810 -5.258 -4.973 1.00 73.56 320 VAL A C 1
ATOM 2559 O O . VAL A 1 320 ? -3.648 -5.719 -6.092 1.00 73.56 320 VAL A O 1
ATOM 2562 N N . GLY A 1 321 ? -4.124 -3.975 -4.817 1.00 72.12 321 GLY A N 1
ATOM 2563 C CA . GLY A 1 321 ? -4.434 -3.092 -5.943 1.00 72.12 321 GLY A CA 1
ATOM 2564 C C . GLY A 1 321 ? -5.816 -3.358 -6.541 1.00 72.12 321 GLY A C 1
ATOM 2565 O O . GLY A 1 321 ? -6.055 -2.999 -7.687 1.00 72.12 321 GLY A O 1
ATOM 2566 N N . PHE A 1 322 ? -6.715 -4.003 -5.785 1.00 80.00 322 PHE A N 1
ATOM 2567 C CA . PHE A 1 322 ? -8.112 -4.191 -6.188 1.00 80.00 322 PHE A CA 1
ATOM 2568 C C . PHE A 1 322 ? -8.905 -2.883 -6.075 1.00 80.00 322 PHE A C 1
ATOM 2570 O O . PHE A 1 322 ? -9.773 -2.608 -6.897 1.00 80.00 322 PHE A O 1
ATOM 2577 N N . ILE A 1 323 ? -8.574 -2.059 -5.077 1.00 78.69 323 ILE A N 1
ATOM 2578 C CA . ILE A 1 323 ? -9.174 -0.738 -4.867 1.00 78.69 323 ILE A CA 1
ATOM 2579 C C . ILE A 1 323 ? -8.124 0.372 -4.956 1.00 78.69 323 ILE A C 1
ATOM 2581 O O . ILE A 1 323 ? -6.948 0.180 -4.620 1.00 78.69 323 ILE A O 1
ATOM 2585 N N . SER A 1 324 ? -8.569 1.554 -5.383 1.00 72.69 324 SER A N 1
ATOM 2586 C CA . SER A 1 324 ? -7.753 2.771 -5.377 1.00 72.69 324 SER A CA 1
ATOM 2587 C C . SER A 1 324 ? -7.569 3.317 -3.954 1.00 72.69 324 SER A C 1
ATOM 2589 O O . SER A 1 324 ? -8.291 2.936 -3.028 1.00 72.69 324 SER A O 1
ATOM 2591 N N . HIS A 1 325 ? -6.624 4.241 -3.770 1.00 68.31 325 HIS A N 1
ATOM 2592 C CA . HIS A 1 325 ? -6.464 4.944 -2.494 1.00 68.31 325 HIS A CA 1
ATOM 2593 C C . HIS A 1 325 ? -7.703 5.780 -2.132 1.00 68.31 325 HIS A C 1
ATOM 2595 O O . HIS A 1 325 ? -8.155 5.727 -0.994 1.00 68.31 325 HIS A O 1
ATOM 2601 N N . ASN A 1 326 ? -8.304 6.487 -3.094 1.00 72.00 326 ASN A N 1
ATOM 2602 C CA . ASN A 1 326 ? -9.501 7.289 -2.829 1.00 72.00 326 ASN A CA 1
ATOM 2603 C C . ASN A 1 326 ? -10.676 6.404 -2.371 1.00 72.00 326 ASN A C 1
ATOM 2605 O O . ASN A 1 326 ? -11.340 6.670 -1.374 1.00 72.00 326 ASN A O 1
ATOM 2609 N N . THR A 1 327 ? -10.856 5.259 -3.035 1.00 77.31 327 THR A N 1
ATOM 2610 C CA . THR A 1 327 ? -11.845 4.247 -2.640 1.00 77.31 327 THR A CA 1
ATOM 2611 C C . THR A 1 327 ? -11.566 3.690 -1.239 1.00 77.31 327 THR A C 1
ATOM 2613 O O . THR A 1 327 ? -12.494 3.507 -0.458 1.00 77.31 327 THR A O 1
ATOM 2616 N N . MET A 1 328 ? -10.296 3.453 -0.890 1.00 76.44 328 MET A N 1
ATOM 2617 C CA . MET A 1 328 ? -9.894 3.029 0.457 1.00 76.44 328 MET A CA 1
ATOM 2618 C C . MET A 1 328 ? -10.299 4.062 1.519 1.00 76.44 328 MET A C 1
ATOM 2620 O O . MET A 1 328 ? -10.842 3.682 2.553 1.00 76.44 328 MET A O 1
ATOM 2624 N N . MET A 1 329 ? -10.095 5.356 1.253 1.00 70.75 329 MET A N 1
ATOM 2625 C CA . MET A 1 329 ? -10.483 6.432 2.173 1.00 70.75 329 MET A CA 1
ATOM 2626 C C . MET A 1 329 ? -11.999 6.490 2.383 1.00 70.75 329 MET A C 1
ATOM 2628 O O . MET A 1 329 ? -12.453 6.594 3.523 1.00 70.75 329 MET A O 1
ATOM 2632 N N . HIS A 1 330 ? -12.791 6.333 1.320 1.00 77.19 330 HIS A N 1
ATOM 2633 C CA . HIS A 1 330 ? -14.247 6.225 1.444 1.00 77.19 330 HIS A CA 1
ATOM 2634 C C . HIS A 1 330 ? -14.674 4.980 2.228 1.00 77.19 330 HIS A C 1
ATOM 2636 O O . HIS A 1 330 ? -15.573 5.055 3.064 1.00 77.19 330 HIS A O 1
ATOM 2642 N N . PHE A 1 331 ? -14.003 3.843 2.034 1.00 77.31 331 PHE A N 1
ATOM 2643 C CA . PHE A 1 331 ? -14.279 2.655 2.836 1.00 77.31 331 PHE A CA 1
ATOM 2644 C C . PHE A 1 331 ? -13.873 2.811 4.303 1.00 77.31 331 PHE A C 1
ATOM 2646 O O . PHE A 1 331 ? -14.547 2.256 5.165 1.00 77.31 331 PHE A O 1
ATOM 2653 N N . TYR A 1 332 ? -12.845 3.596 4.624 1.00 72.38 332 TYR A N 1
ATOM 2654 C CA . TYR A 1 332 ? -12.540 3.948 6.013 1.00 72.38 332 TYR A CA 1
ATOM 2655 C C . TYR A 1 332 ? -13.607 4.832 6.648 1.00 72.38 332 TYR A C 1
ATOM 2657 O O . TYR A 1 332 ? -13.979 4.596 7.795 1.00 72.38 332 TYR A O 1
ATOM 2665 N N . GLN A 1 333 ? -14.150 5.793 5.902 1.00 69.81 333 GLN A N 1
ATOM 2666 C CA . GLN A 1 333 ? -15.296 6.583 6.358 1.00 69.81 333 GLN A CA 1
ATOM 2667 C C . GLN A 1 333 ? -16.539 5.703 6.564 1.00 69.81 333 GLN A C 1
ATOM 2669 O O . GLN A 1 333 ? -17.251 5.848 7.552 1.00 69.81 333 GLN A O 1
ATOM 2674 N N . LEU A 1 334 ? -16.779 4.731 5.681 1.00 70.38 334 LEU A N 1
ATOM 2675 C CA . LEU A 1 334 ? -17.861 3.764 5.867 1.00 70.38 334 LEU A CA 1
ATOM 2676 C C . LEU A 1 334 ? -17.597 2.841 7.070 1.00 70.38 334 LEU A C 1
ATOM 2678 O O . LEU A 1 334 ? -18.514 2.517 7.819 1.00 70.38 334 LEU A O 1
ATOM 2682 N N . SER A 1 335 ? -16.339 2.462 7.304 1.00 68.31 335 SER A N 1
ATOM 2683 C CA . SER A 1 335 ? -15.935 1.669 8.466 1.00 68.31 335 SER A CA 1
ATOM 2684 C C . SER A 1 335 ? -16.187 2.401 9.780 1.00 68.31 335 SER A C 1
ATOM 2686 O O . SER A 1 335 ? -16.585 1.760 10.749 1.00 68.31 335 SER A O 1
ATOM 2688 N N . SER A 1 336 ? -15.991 3.720 9.851 1.00 63.94 336 SER A N 1
ATOM 2689 C CA . SER A 1 336 ? -16.265 4.467 11.085 1.00 63.94 336 SER A CA 1
ATOM 2690 C C . SER A 1 336 ? -17.765 4.558 11.388 1.00 63.94 336 SER A C 1
ATOM 2692 O O . SER A 1 336 ? -18.149 4.533 12.556 1.00 63.94 336 SER A O 1
ATOM 2694 N N . LEU A 1 337 ? -18.630 4.549 10.365 1.00 62.56 337 LEU A N 1
ATOM 2695 C CA . LEU A 1 337 ? -20.085 4.438 10.543 1.00 62.56 337 LEU A CA 1
ATOM 2696 C C . LEU A 1 337 ? -20.490 3.104 11.184 1.00 62.56 337 LEU A C 1
ATOM 2698 O O . LEU A 1 337 ? -21.430 3.072 11.975 1.00 62.56 337 LEU A O 1
ATOM 2702 N N . THR A 1 338 ? -19.756 2.017 10.924 1.00 62.66 338 THR A N 1
ATOM 2703 C CA . THR A 1 338 ? -20.054 0.716 11.551 1.00 62.66 338 THR A CA 1
ATOM 2704 C C . THR A 1 338 ? -19.850 0.719 13.068 1.00 62.66 338 THR A C 1
ATOM 2706 O O . THR A 1 338 ? -20.566 0.013 13.774 1.00 62.66 338 THR A O 1
ATOM 2709 N N . MET A 1 339 ? -18.968 1.579 13.599 1.00 56.62 339 MET A N 1
ATOM 2710 C CA . MET A 1 339 ? -18.816 1.762 15.051 1.00 56.62 339 MET A CA 1
ATOM 2711 C C . MET A 1 339 ? -20.067 2.379 15.693 1.00 56.62 339 MET A C 1
ATOM 2713 O O . MET A 1 339 ? -20.340 2.137 16.866 1.00 56.62 339 MET A O 1
ATOM 2717 N N . GLN A 1 340 ? -20.868 3.122 14.923 1.00 57.19 340 GLN A N 1
ATOM 2718 C CA . GLN A 1 340 ? -22.130 3.702 15.387 1.00 57.19 340 GLN A CA 1
ATOM 2719 C C . GLN A 1 340 ? -23.288 2.694 15.363 1.00 57.19 340 GLN A C 1
ATOM 2721 O O . GLN A 1 340 ? -24.324 2.942 15.977 1.00 57.19 340 GLN A O 1
ATOM 2726 N N . PHE A 1 341 ? -23.134 1.526 14.721 1.00 61.66 341 PHE A N 1
ATOM 2727 C CA . PHE A 1 341 ? -24.196 0.514 14.684 1.00 61.66 341 PHE A CA 1
ATOM 2728 C C . PHE A 1 341 ? -24.521 -0.063 16.064 1.00 61.66 341 PHE A C 1
ATOM 2730 O O . PHE A 1 341 ? -25.657 -0.479 16.286 1.00 61.66 341 PHE A O 1
ATOM 2737 N N . GLY A 1 342 ? -23.581 -0.005 17.013 1.00 54.62 342 GLY A N 1
ATOM 2738 C CA . GLY A 1 342 ? -23.829 -0.358 18.413 1.00 54.62 342 GLY A CA 1
ATOM 2739 C C . GLY A 1 342 ? -24.970 0.444 19.052 1.00 54.62 342 GLY A C 1
ATOM 2740 O O . GLY A 1 342 ? -25.651 -0.066 19.939 1.00 54.62 342 GLY A O 1
ATOM 2741 N N . LEU A 1 343 ? -25.263 1.653 18.553 1.00 52.84 343 LEU A N 1
ATOM 2742 C CA . LEU A 1 343 ? -26.392 2.459 19.022 1.00 52.84 343 LEU A CA 1
ATOM 2743 C C . LEU A 1 343 ? -27.750 1.828 18.680 1.00 52.84 343 LEU A C 1
ATOM 2745 O O . LEU A 1 343 ? -28.693 1.977 19.454 1.00 52.84 343 LEU A O 1
ATOM 2749 N N . PHE A 1 344 ? -27.868 1.063 17.586 1.00 53.56 344 PHE A N 1
ATOM 2750 C CA . PHE A 1 344 ? -29.120 0.367 17.247 1.00 53.56 344 PHE A CA 1
ATOM 2751 C C . PHE A 1 344 ? -29.495 -0.697 18.283 1.00 53.56 344 PHE A C 1
ATOM 2753 O O . PHE A 1 344 ? -30.682 -0.913 18.534 1.00 53.56 344 PHE A O 1
ATOM 2760 N N . ALA A 1 345 ? -28.502 -1.320 18.927 1.00 53.84 345 ALA A N 1
ATOM 2761 C CA . ALA A 1 345 ? -28.744 -2.237 20.035 1.00 53.84 345 ALA A CA 1
ATOM 2762 C C . ALA A 1 345 ? -29.344 -1.507 21.252 1.00 53.84 345 ALA A C 1
ATOM 2764 O O . ALA A 1 345 ? -30.244 -2.043 21.898 1.00 53.84 345 ALA A O 1
ATOM 2765 N N . SER A 1 346 ? -28.908 -0.269 21.514 1.00 49.16 346 SER A N 1
ATOM 2766 C CA . SER A 1 346 ? -29.413 0.574 22.608 1.00 49.16 346 SER A CA 1
ATOM 2767 C C . SER A 1 346 ? -30.850 1.063 22.390 1.00 49.16 346 SER A C 1
ATOM 2769 O O . SER A 1 346 ? -31.577 1.251 23.359 1.00 49.16 346 SER A O 1
ATOM 2771 N N . PHE A 1 347 ? -31.293 1.219 21.137 1.00 58.00 347 PHE A N 1
ATOM 2772 C CA . PHE A 1 347 ? -32.674 1.597 20.790 1.00 58.00 347 PHE A CA 1
ATOM 2773 C C . PHE A 1 347 ? -33.643 0.403 20.678 1.00 58.00 347 PHE A C 1
ATOM 2775 O O . PHE A 1 347 ? -34.759 0.556 20.187 1.00 58.00 347 PHE A O 1
ATOM 2782 N N . GLY A 1 348 ? -33.236 -0.797 21.107 1.00 55.62 348 GLY A N 1
ATOM 2783 C CA . GLY A 1 348 ? -34.094 -1.988 21.108 1.00 55.62 348 GLY A CA 1
ATOM 2784 C C . GLY A 1 348 ? -34.169 -2.738 19.771 1.00 55.62 348 GLY A C 1
ATOM 2785 O O . GLY A 1 348 ? -34.826 -3.774 19.687 1.00 55.62 348 GLY A O 1
ATOM 2786 N N . TYR A 1 349 ? -33.440 -2.306 18.737 1.00 67.44 349 TYR A N 1
ATOM 2787 C CA . TYR A 1 349 ? -33.380 -2.976 17.430 1.00 67.44 349 TYR A CA 1
ATOM 2788 C C . TYR A 1 349 ? -32.362 -4.128 17.408 1.00 67.44 349 TYR A C 1
ATOM 2790 O O . TYR A 1 349 ? -31.535 -4.239 16.501 1.00 67.44 349 TYR A O 1
ATOM 2798 N N . GLN A 1 350 ? -32.425 -5.021 18.399 1.00 64.44 350 GLN A N 1
ATOM 2799 C CA . GLN A 1 350 ? -31.442 -6.096 18.583 1.00 64.44 350 GLN A CA 1
ATOM 2800 C C . GLN A 1 350 ? -31.354 -7.036 17.373 1.00 64.44 350 GLN A C 1
ATOM 2802 O O . GLN A 1 350 ? -30.254 -7.333 16.923 1.00 64.44 350 GLN A O 1
ATOM 2807 N N . ARG A 1 351 ? -32.486 -7.451 16.783 1.00 69.94 351 ARG A N 1
ATOM 2808 C CA . ARG A 1 351 ? -32.485 -8.337 15.598 1.00 69.94 351 ARG A CA 1
ATOM 2809 C C . ARG A 1 351 ? -31.831 -7.687 14.379 1.00 69.94 351 ARG A C 1
ATOM 2811 O O . ARG A 1 351 ? -31.045 -8.333 13.694 1.00 69.94 351 ARG A O 1
ATOM 2818 N N . PHE A 1 352 ? -32.145 -6.418 14.123 1.00 69.75 352 PHE A N 1
ATOM 2819 C CA . PHE A 1 352 ? -31.559 -5.667 13.012 1.00 69.75 352 PHE A CA 1
ATOM 2820 C C . PHE A 1 352 ? -30.052 -5.479 13.218 1.00 69.75 352 PHE A C 1
ATOM 2822 O O . PHE A 1 352 ? -29.269 -5.766 12.316 1.00 69.75 352 PHE A O 1
ATOM 2829 N N . TYR A 1 353 ? -29.645 -5.107 14.435 1.00 65.75 353 TYR A N 1
ATOM 2830 C CA . TYR A 1 353 ? -28.241 -5.023 14.824 1.00 65.75 353 TYR A CA 1
ATOM 2831 C C . TYR A 1 353 ? -27.509 -6.358 14.641 1.00 65.75 353 TYR A C 1
ATOM 2833 O O . TYR A 1 353 ? -26.421 -6.370 14.070 1.00 65.75 353 TYR A O 1
ATOM 2841 N N . THR A 1 354 ? -28.095 -7.485 15.056 1.00 66.88 354 THR A N 1
ATOM 2842 C CA . THR A 1 354 ? -27.485 -8.810 14.877 1.00 66.88 354 THR A CA 1
ATOM 2843 C C . THR A 1 354 ? -27.311 -9.148 13.399 1.00 66.88 354 THR A C 1
ATOM 2845 O O . THR A 1 354 ? -26.210 -9.507 13.000 1.00 66.88 354 THR A O 1
ATOM 2848 N N . ILE A 1 355 ? -28.345 -8.980 12.567 1.00 75.12 355 ILE A N 1
ATOM 2849 C CA . ILE A 1 355 ? -28.262 -9.275 11.125 1.00 75.12 355 ILE A CA 1
ATOM 2850 C C . ILE A 1 355 ? -27.189 -8.414 10.452 1.00 75.12 355 ILE A C 1
ATOM 2852 O O . ILE A 1 355 ? -26.366 -8.930 9.692 1.00 75.12 355 ILE A O 1
ATOM 2856 N N . LEU A 1 356 ? -27.171 -7.114 10.747 1.00 72.00 356 LEU A N 1
ATOM 2857 C CA . LEU A 1 356 ? -26.220 -6.168 10.171 1.00 72.00 356 LEU A CA 1
ATOM 2858 C C . LEU A 1 356 ? -24.783 -6.507 10.585 1.00 72.00 356 LEU A C 1
ATOM 2860 O O . LEU A 1 356 ? -23.905 -6.649 9.738 1.00 72.00 356 LEU A O 1
ATOM 2864 N N . THR A 1 357 ? -24.562 -6.721 11.879 1.00 68.25 357 THR A N 1
ATOM 2865 C CA . THR A 1 357 ? -23.253 -7.040 12.462 1.00 68.25 357 THR A CA 1
ATOM 2866 C C . THR A 1 357 ? -22.729 -8.396 11.975 1.00 68.25 357 THR A C 1
ATOM 2868 O O . THR A 1 357 ? -21.552 -8.518 11.640 1.00 68.25 357 THR A O 1
ATOM 2871 N N . THR A 1 358 ? -23.594 -9.408 11.843 1.00 68.00 358 THR A N 1
ATOM 2872 C CA . THR A 1 358 ? -23.237 -10.713 11.261 1.00 68.00 358 THR A CA 1
ATOM 2873 C C . THR A 1 358 ? -22.944 -10.615 9.763 1.00 68.00 358 THR A C 1
ATOM 2875 O O . THR A 1 358 ? -22.009 -11.250 9.282 1.00 68.00 358 THR A O 1
ATOM 2878 N N . SER A 1 359 ? -23.683 -9.796 9.013 1.00 75.06 359 SER A N 1
ATOM 2879 C CA . SER A 1 359 ? -23.410 -9.580 7.585 1.00 75.06 359 SER A CA 1
ATOM 2880 C C . SER A 1 359 ? -22.055 -8.900 7.381 1.00 75.06 359 SER A C 1
ATOM 2882 O O . SER A 1 359 ? -21.257 -9.343 6.558 1.00 75.06 359 SER A O 1
ATOM 2884 N N . VAL A 1 360 ? -21.756 -7.871 8.181 1.00 74.25 360 VAL A N 1
ATOM 2885 C CA . VAL A 1 360 ? -20.462 -7.175 8.171 1.00 74.25 360 VAL A CA 1
ATOM 2886 C C . VAL A 1 360 ? -19.323 -8.120 8.556 1.00 74.25 360 VAL A C 1
ATOM 2888 O O . VAL A 1 360 ? -18.318 -8.153 7.851 1.00 74.25 360 VAL A O 1
ATOM 2891 N N . LEU A 1 361 ? -19.502 -8.941 9.598 1.00 75.38 361 LEU A N 1
ATOM 2892 C CA . LEU A 1 361 ? -18.557 -9.989 9.994 1.00 75.38 361 LEU A CA 1
ATOM 2893 C C . LEU A 1 361 ? -18.215 -10.895 8.803 1.00 75.38 361 LEU A C 1
ATOM 2895 O O . LEU A 1 361 ? -17.046 -11.042 8.448 1.00 75.38 361 LEU A O 1
ATOM 2899 N N . VAL A 1 362 ? -19.235 -11.501 8.187 1.00 76.50 362 VAL A N 1
ATOM 2900 C CA . VAL A 1 362 ? -19.060 -12.465 7.091 1.00 76.50 362 VAL A CA 1
ATOM 2901 C C . VAL A 1 362 ? -18.406 -11.802 5.881 1.00 76.50 362 VAL A C 1
ATOM 2903 O O . VAL A 1 362 ? -17.502 -12.384 5.285 1.00 76.50 362 VAL A O 1
ATOM 2906 N N . LEU A 1 363 ? -18.797 -10.573 5.538 1.00 79.75 363 LEU A N 1
ATOM 2907 C CA . LEU A 1 363 ? -18.208 -9.838 4.419 1.00 79.75 363 LEU A CA 1
ATOM 2908 C C . LEU A 1 363 ? -16.761 -9.414 4.694 1.00 79.75 363 LEU A C 1
ATOM 2910 O O . LEU A 1 363 ? -15.914 -9.552 3.813 1.00 79.75 363 LEU A O 1
ATOM 2914 N N . ALA A 1 364 ? -16.442 -8.930 5.896 1.00 74.50 364 ALA A N 1
ATOM 2915 C CA . ALA A 1 364 ? -15.094 -8.497 6.262 1.00 74.50 364 ALA A CA 1
ATOM 2916 C C . ALA A 1 364 ? -14.120 -9.680 6.307 1.00 74.50 364 ALA A C 1
ATOM 2918 O O . ALA A 1 364 ? -13.062 -9.647 5.679 1.00 74.50 364 ALA A O 1
ATOM 2919 N N . TRP A 1 365 ? -14.501 -10.762 6.986 1.00 78.00 365 TRP A N 1
ATOM 2920 C CA . TRP A 1 365 ? -13.694 -11.979 7.053 1.00 78.00 365 TRP A CA 1
ATOM 2921 C C . TRP A 1 365 ? -13.619 -12.701 5.712 1.00 78.00 365 TRP A C 1
ATOM 2923 O O . TRP A 1 365 ? -12.536 -13.121 5.307 1.00 78.00 365 TRP A O 1
ATOM 2933 N N . GLY A 1 366 ? -14.745 -12.809 5.004 1.00 78.50 366 GLY A N 1
ATOM 2934 C CA . GLY A 1 366 ? -14.815 -13.419 3.681 1.00 78.50 366 GLY A CA 1
ATOM 2935 C C . GLY A 1 366 ? -13.945 -12.675 2.674 1.00 78.50 366 GLY A C 1
ATOM 2936 O O . GLY A 1 366 ? -13.119 -13.293 2.008 1.00 78.50 366 GLY A O 1
ATOM 2937 N N . SER A 1 367 ? -14.045 -11.343 2.615 1.00 77.81 367 SER A N 1
ATOM 2938 C CA . SER A 1 367 ? -13.191 -10.530 1.742 1.00 77.81 367 SER A CA 1
ATOM 2939 C C . SER A 1 367 ? -11.718 -10.639 2.133 1.00 77.81 367 SER A C 1
ATOM 2941 O O . SER A 1 367 ? -10.894 -10.938 1.271 1.00 77.81 367 SER A O 1
ATOM 2943 N N . TYR A 1 368 ? -11.365 -10.500 3.416 1.00 77.38 368 TYR A N 1
ATOM 2944 C CA . TYR A 1 368 ? -9.981 -10.673 3.865 1.00 77.38 368 TYR A CA 1
ATOM 2945 C C . TYR A 1 368 ? -9.422 -12.047 3.470 1.00 77.38 368 TYR A C 1
ATOM 2947 O O . TYR A 1 368 ? -8.333 -12.128 2.896 1.00 77.38 368 TYR A O 1
ATOM 2955 N N . ALA A 1 369 ? -10.173 -13.126 3.707 1.00 76.94 369 ALA A N 1
ATOM 2956 C CA . ALA A 1 369 ? -9.769 -14.478 3.343 1.00 76.94 369 ALA A CA 1
ATOM 2957 C C . ALA A 1 369 ? -9.597 -14.623 1.826 1.00 76.94 369 ALA A C 1
ATOM 2959 O O . ALA A 1 369 ? -8.559 -15.115 1.381 1.00 76.94 369 ALA A O 1
ATOM 2960 N N . VAL A 1 370 ? -10.550 -14.139 1.023 1.00 81.31 370 VAL A N 1
ATOM 2961 C CA . VAL A 1 370 ? -10.492 -14.196 -0.445 1.00 81.31 370 VAL A CA 1
ATOM 2962 C C . VAL A 1 370 ? -9.274 -13.436 -0.978 1.00 81.31 370 VAL A C 1
ATOM 2964 O O . VAL A 1 370 ? -8.460 -13.996 -1.717 1.00 81.31 370 VAL A O 1
ATOM 2967 N N . PHE A 1 371 ? -9.081 -12.184 -0.556 1.00 77.69 371 PHE A N 1
ATOM 2968 C CA . PHE A 1 371 ? -7.965 -11.354 -1.017 1.00 77.69 371 PHE A CA 1
ATOM 2969 C C . PHE A 1 371 ? -6.603 -11.839 -0.520 1.00 77.69 371 PHE A C 1
ATOM 2971 O O . PHE A 1 371 ? -5.582 -11.559 -1.143 1.00 77.69 371 PHE A O 1
ATOM 2978 N N . THR A 1 372 ? -6.554 -12.597 0.570 1.00 70.88 372 THR A N 1
ATOM 2979 C CA . THR A 1 372 ? -5.291 -13.133 1.088 1.00 70.88 372 THR A CA 1
ATOM 2980 C C . THR A 1 372 ? -4.932 -14.496 0.495 1.00 70.88 372 THR A C 1
ATOM 2982 O O . THR A 1 372 ? -3.753 -14.812 0.318 1.00 70.88 372 THR A O 1
ATOM 2985 N N . THR A 1 373 ? -5.929 -15.316 0.161 1.00 71.31 373 THR A N 1
ATOM 2986 C CA . THR A 1 373 ? -5.716 -16.671 -0.369 1.00 71.31 373 THR A CA 1
ATOM 2987 C C . THR A 1 373 ? -5.538 -16.676 -1.885 1.00 71.31 373 THR A C 1
ATOM 2989 O O . THR A 1 373 ? -4.558 -17.252 -2.376 1.00 71.31 373 THR A O 1
ATOM 2992 N N . PHE A 1 374 ? -6.432 -16.002 -2.615 1.00 74.88 374 PHE A N 1
ATOM 2993 C CA . PHE A 1 374 ? -6.478 -16.041 -4.079 1.00 74.88 374 PHE A CA 1
ATOM 2994 C C . PHE A 1 374 ? -5.552 -15.015 -4.738 1.00 74.88 374 PHE A C 1
ATOM 2996 O O . PHE A 1 374 ? -4.955 -15.301 -5.775 1.00 74.88 374 PHE A O 1
ATOM 3003 N N . PHE A 1 375 ? -5.350 -13.844 -4.130 1.00 70.25 375 PHE A N 1
ATOM 3004 C CA . PHE A 1 375 ? -4.526 -12.788 -4.722 1.00 70.25 375 PHE A CA 1
ATOM 3005 C C . PHE A 1 375 ? -3.086 -12.851 -4.210 1.00 70.25 375 PHE A C 1
ATOM 3007 O O . PHE A 1 375 ? -2.641 -12.039 -3.398 1.00 70.25 375 PHE A O 1
ATOM 3014 N N . ARG A 1 376 ? -2.331 -13.830 -4.721 1.00 65.12 376 ARG A N 1
ATOM 3015 C CA . ARG A 1 376 ? -0.899 -13.990 -4.423 1.00 65.12 376 ARG A CA 1
ATOM 3016 C C . ARG A 1 376 ? -0.130 -12.717 -4.806 1.00 65.12 376 ARG A C 1
ATOM 3018 O O . ARG A 1 376 ? -0.378 -12.126 -5.863 1.00 65.12 376 ARG A O 1
ATOM 3025 N N . ASP A 1 377 ? 0.797 -12.296 -3.947 1.00 67.50 377 ASP A N 1
ATOM 3026 C CA . ASP A 1 377 ? 1.760 -11.254 -4.304 1.00 67.50 377 ASP A CA 1
ATOM 3027 C C . ASP A 1 377 ? 2.641 -11.768 -5.459 1.00 67.50 377 ASP A C 1
ATOM 3029 O O . ASP A 1 377 ? 3.066 -12.931 -5.428 1.00 67.50 377 ASP A O 1
ATOM 3033 N N . PRO A 1 378 ? 2.892 -10.955 -6.501 1.00 70.12 378 PRO A N 1
ATOM 3034 C CA . PRO A 1 378 ? 3.793 -11.354 -7.571 1.00 70.12 378 PRO A CA 1
ATOM 3035 C C . PRO A 1 378 ? 5.189 -11.646 -7.010 1.00 70.12 378 PRO A C 1
ATOM 3037 O O . PRO A 1 378 ? 5.692 -10.940 -6.138 1.00 70.12 378 PRO A O 1
ATOM 3040 N N . GLU A 1 379 ? 5.800 -12.725 -7.495 1.00 76.69 379 GLU A N 1
ATOM 3041 C CA . GLU A 1 379 ? 7.173 -13.078 -7.131 1.00 76.69 379 GLU A CA 1
ATOM 3042 C C . GLU A 1 379 ? 8.129 -12.240 -7.970 1.00 76.69 379 GLU A C 1
ATOM 3044 O O . GLU A 1 379 ? 8.052 -12.273 -9.199 1.00 76.69 379 GLU A O 1
ATOM 3049 N N . PHE A 1 380 ? 9.005 -11.496 -7.298 1.00 77.94 380 PHE A N 1
ATOM 3050 C CA . PHE A 1 380 ? 9.979 -10.625 -7.939 1.00 77.94 380 PHE A CA 1
ATOM 3051 C C . PHE A 1 380 ? 11.360 -11.259 -7.915 1.00 77.94 380 PHE A C 1
ATOM 3053 O O . PHE A 1 380 ? 11.838 -11.696 -6.868 1.00 77.94 380 PHE A O 1
ATOM 3060 N N . VAL A 1 381 ? 12.016 -11.240 -9.068 1.00 81.62 381 VAL A N 1
ATOM 3061 C CA . VAL A 1 381 ? 13.430 -11.573 -9.205 1.00 81.62 381 VAL A CA 1
ATOM 3062 C C . VAL A 1 381 ? 14.221 -10.266 -9.208 1.00 81.62 381 VAL A C 1
ATOM 3064 O O . VAL A 1 381 ? 13.800 -9.278 -9.811 1.00 81.62 381 VAL A O 1
ATOM 3067 N N . ARG A 1 382 ? 15.360 -10.235 -8.514 1.00 73.44 382 ARG A N 1
ATOM 3068 C CA . ARG A 1 382 ? 16.297 -9.111 -8.625 1.00 73.44 382 ARG A CA 1
ATOM 3069 C C . ARG A 1 382 ? 16.974 -9.153 -9.987 1.00 73.44 382 ARG A C 1
ATOM 3071 O O . ARG A 1 382 ? 17.343 -10.224 -10.472 1.00 73.44 382 ARG A O 1
ATOM 3078 N N . PHE A 1 383 ? 17.139 -7.995 -10.603 1.00 71.50 383 PHE A N 1
ATOM 3079 C CA . PHE A 1 383 ? 17.781 -7.919 -11.902 1.00 71.50 383 PHE A CA 1
ATOM 3080 C C . PHE A 1 383 ? 19.308 -7.975 -11.732 1.00 71.50 383 PHE A C 1
ATOM 3082 O O . PHE A 1 383 ? 19.925 -7.014 -11.300 1.00 71.50 383 PHE A O 1
ATOM 3089 N N . GLY A 1 384 ? 19.920 -9.130 -12.012 1.00 63.44 384 GLY A N 1
ATOM 3090 C CA . GLY A 1 384 ? 21.333 -9.381 -11.685 1.00 63.44 384 GLY A CA 1
ATOM 3091 C C . GLY A 1 384 ? 22.369 -8.894 -12.710 1.00 63.44 384 GLY A C 1
ATOM 3092 O O . GLY A 1 384 ? 23.560 -8.902 -12.413 1.00 63.44 384 GLY A O 1
ATOM 3093 N N . ASP A 1 385 ? 21.952 -8.494 -13.914 1.00 76.12 385 ASP A N 1
ATOM 3094 C CA . ASP A 1 385 ? 22.858 -8.072 -14.994 1.00 76.12 385 ASP A CA 1
ATOM 3095 C C . ASP A 1 385 ? 23.103 -6.553 -14.920 1.00 76.12 385 ASP A C 1
ATOM 3097 O O . ASP A 1 385 ? 22.297 -5.757 -15.406 1.00 76.12 385 ASP A O 1
ATOM 3101 N N . LYS A 1 386 ? 24.223 -6.148 -14.301 1.00 75.38 386 LYS A N 1
ATOM 3102 C CA . LYS A 1 386 ? 24.604 -4.731 -14.131 1.00 75.38 386 LYS A CA 1
ATOM 3103 C C . LYS A 1 386 ? 24.764 -3.983 -15.462 1.00 75.38 386 LYS A C 1
ATOM 3105 O O . LYS A 1 386 ? 24.489 -2.789 -15.516 1.00 75.38 386 LYS A O 1
ATOM 3110 N N . GLY A 1 387 ? 25.191 -4.667 -16.528 1.00 72.06 387 GLY A N 1
ATOM 3111 C CA . GLY A 1 387 ? 25.350 -4.056 -17.852 1.00 72.06 387 GLY A CA 1
ATOM 3112 C C . GLY A 1 387 ? 24.001 -3.750 -18.503 1.00 72.06 387 GLY A C 1
ATOM 3113 O O . GLY A 1 387 ? 23.790 -2.657 -19.024 1.00 72.06 387 GLY A O 1
ATOM 3114 N N . ALA A 1 388 ? 23.053 -4.684 -18.400 1.00 75.12 388 ALA A N 1
ATOM 3115 C CA . ALA A 1 388 ? 21.686 -4.466 -18.867 1.00 75.12 388 ALA A CA 1
ATOM 3116 C C . ALA A 1 388 ? 20.911 -3.464 -17.987 1.00 75.12 388 ALA A C 1
ATOM 3118 O O . ALA A 1 388 ? 20.052 -2.751 -18.500 1.00 75.12 388 ALA A O 1
ATOM 3119 N N . LEU A 1 389 ? 21.242 -3.345 -16.695 1.00 82.06 389 LEU A N 1
ATOM 3120 C CA . LEU A 1 389 ? 20.634 -2.356 -15.798 1.00 82.06 389 LEU A CA 1
ATOM 3121 C C . LEU A 1 389 ? 20.910 -0.913 -16.248 1.00 82.06 389 LEU A C 1
ATOM 3123 O O . LEU A 1 389 ? 19.985 -0.112 -16.312 1.00 82.06 389 LEU A O 1
ATOM 3127 N N . ALA A 1 390 ? 22.146 -0.591 -16.641 1.00 81.25 390 ALA A N 1
ATOM 3128 C CA . ALA A 1 390 ? 22.484 0.743 -17.148 1.00 81.25 390 ALA A CA 1
ATOM 3129 C C . ALA A 1 390 ? 21.715 1.095 -18.439 1.00 81.25 390 ALA A C 1
ATOM 3131 O O . ALA A 1 390 ? 21.300 2.236 -18.642 1.00 81.25 390 ALA A O 1
ATOM 3132 N N . GLN A 1 391 ? 21.483 0.106 -19.307 1.00 80.81 391 GLN A N 1
ATOM 3133 C CA . GLN A 1 391 ? 20.689 0.287 -20.526 1.00 80.81 391 GLN A CA 1
ATOM 3134 C C . GLN A 1 391 ? 19.198 0.471 -20.224 1.00 80.81 391 GLN A C 1
ATOM 3136 O O . GLN A 1 391 ? 18.540 1.291 -20.868 1.00 80.81 391 GLN A O 1
ATOM 3141 N N . LEU A 1 392 ? 18.676 -0.264 -19.237 1.00 84.81 392 LEU A N 1
ATOM 3142 C CA . LEU A 1 392 ? 17.317 -0.095 -18.729 1.00 84.81 392 LEU A CA 1
ATOM 3143 C C . LEU A 1 392 ? 17.128 1.292 -18.115 1.00 84.81 392 LEU A C 1
ATOM 3145 O O . LEU A 1 392 ? 16.142 1.945 -18.439 1.00 84.81 392 LEU A O 1
ATOM 3149 N N . ASP A 1 393 ? 18.088 1.781 -17.327 1.00 86.44 393 ASP A N 1
ATOM 3150 C CA . ASP A 1 393 ? 18.052 3.131 -16.754 1.00 86.44 393 ASP A CA 1
ATOM 3151 C C . ASP A 1 393 ? 18.030 4.198 -17.858 1.00 86.44 393 ASP A C 1
ATOM 3153 O O . ASP A 1 393 ? 17.210 5.112 -17.818 1.00 86.44 393 ASP A O 1
ATOM 3157 N N . GLY A 1 394 ? 18.843 4.045 -18.908 1.00 84.19 394 GLY A N 1
ATOM 3158 C CA . GLY A 1 394 ? 18.799 4.936 -20.072 1.00 84.19 394 GLY A CA 1
ATOM 3159 C C . GLY A 1 394 ? 17.475 4.879 -20.852 1.00 84.19 394 GLY A C 1
ATOM 3160 O O . GLY A 1 394 ? 17.046 5.872 -21.440 1.00 84.19 394 GLY A O 1
ATOM 3161 N N . LEU A 1 395 ? 16.795 3.730 -20.885 1.00 83.94 395 LEU A N 1
ATOM 3162 C CA . LEU A 1 395 ? 15.473 3.580 -21.506 1.00 83.94 395 LEU A CA 1
ATOM 3163 C C . LEU A 1 395 ? 14.357 4.164 -20.621 1.00 83.94 395 LEU A C 1
ATOM 3165 O O . LEU A 1 395 ? 13.477 4.866 -21.115 1.00 83.94 395 LEU A O 1
ATOM 3169 N N . ALA A 1 396 ? 14.432 3.939 -19.312 1.00 86.38 396 ALA A N 1
ATOM 3170 C CA . ALA A 1 396 ? 13.529 4.497 -18.316 1.00 86.38 396 ALA A CA 1
ATOM 3171 C C . ALA A 1 396 ? 13.633 6.030 -18.255 1.00 86.38 396 ALA A C 1
ATOM 3173 O O . ALA A 1 396 ? 12.608 6.706 -18.254 1.00 86.38 396 ALA A O 1
ATOM 3174 N N . ALA A 1 397 ? 14.842 6.597 -18.323 1.00 84.81 397 ALA A N 1
ATOM 3175 C CA . ALA A 1 397 ? 15.059 8.046 -18.369 1.00 84.81 397 ALA A CA 1
ATOM 3176 C C . ALA A 1 397 ? 14.398 8.702 -19.596 1.00 84.81 397 ALA A C 1
ATOM 3178 O O . ALA A 1 397 ? 13.866 9.805 -19.507 1.00 84.81 397 ALA A O 1
ATOM 3179 N N . ARG A 1 398 ? 14.362 8.000 -20.737 1.00 83.00 398 ARG A N 1
ATOM 3180 C CA . ARG A 1 398 ? 13.631 8.448 -21.938 1.00 83.00 398 ARG A CA 1
ATOM 3181 C C . ARG A 1 398 ? 12.114 8.400 -21.763 1.00 83.00 398 ARG A C 1
ATOM 3183 O O . ARG A 1 398 ? 11.403 9.202 -22.358 1.00 83.00 398 ARG A O 1
ATOM 3190 N N . CYS A 1 399 ? 11.609 7.466 -20.961 1.00 83.62 399 CYS A N 1
ATOM 3191 C CA . CYS A 1 399 ? 10.187 7.407 -20.632 1.00 83.62 399 CYS A CA 1
ATOM 3192 C C . CYS A 1 399 ? 9.777 8.582 -19.732 1.00 83.62 399 CYS A C 1
ATOM 3194 O O . CYS A 1 399 ? 8.687 9.116 -19.905 1.00 83.62 399 CYS A O 1
ATOM 3196 N N . PHE A 1 400 ? 10.669 9.029 -18.840 1.00 77.50 400 PHE A N 1
ATOM 3197 C CA . PHE A 1 400 ? 10.452 10.188 -17.968 1.00 77.50 400 PHE A CA 1
ATOM 3198 C C . PHE A 1 400 ? 10.248 11.506 -18.728 1.00 77.50 400 PHE A C 1
ATOM 3200 O O . PHE A 1 400 ? 9.432 12.324 -18.310 1.00 77.50 400 PHE A O 1
ATOM 3207 N N . SER A 1 401 ? 10.986 11.722 -19.823 1.00 68.69 401 SER A N 1
ATOM 3208 C CA . SER A 1 401 ? 10.946 12.967 -20.605 1.00 68.69 401 SER A CA 1
ATOM 3209 C C . SER A 1 401 ? 9.824 13.022 -21.643 1.00 68.69 401 SER A C 1
ATOM 3211 O O . SER A 1 401 ? 9.620 14.067 -22.266 1.00 68.69 401 SER A O 1
ATOM 3213 N N . ARG A 1 402 ? 9.083 11.925 -21.843 1.00 68.81 402 ARG A N 1
ATOM 3214 C CA . ARG A 1 402 ? 7.919 11.930 -22.728 1.00 68.81 402 ARG A CA 1
ATOM 3215 C C . ARG A 1 402 ? 6.724 12.563 -22.010 1.00 68.81 402 ARG A C 1
ATOM 3217 O O . ARG A 1 402 ? 6.360 12.079 -20.939 1.00 68.81 402 ARG A O 1
ATOM 3224 N N . PRO A 1 403 ? 6.093 13.598 -22.593 1.00 55.94 403 PRO A N 1
ATOM 3225 C CA . PRO A 1 403 ? 4.825 14.089 -22.077 1.00 55.94 403 PRO A CA 1
ATOM 3226 C C . PRO A 1 403 ? 3.788 12.958 -22.113 1.00 55.94 403 PRO A C 1
ATOM 3228 O O . PRO A 1 403 ? 3.774 12.145 -23.043 1.00 55.94 403 PRO A O 1
ATOM 3231 N N . ALA A 1 404 ? 2.999 12.884 -21.042 1.00 51.16 404 ALA A N 1
ATOM 3232 C CA . ALA A 1 404 ? 1.989 11.858 -20.814 1.00 51.16 404 ALA A CA 1
ATOM 3233 C C . ALA A 1 404 ? 0.832 11.876 -21.812 1.00 51.16 404 ALA A C 1
ATOM 3235 O O . ALA A 1 404 ? 0.472 12.971 -22.294 1.00 51.16 404 ALA A O 1
#

Sequence (404 aa):
MEKLAKSALILAVDTAVKKDDATHFERAYFLCRGSDLGHQGNGNLRKVCPATLFSDENQELLSAAEKVFVVVYPTRTYSEGMGGNLLSEISPEDRGFIRKVRSRFQDAVCCKIPLHETGLFDGLTGYFQDEGEKKKYQKEKSAKAEAHERPPKKKGGLVEFDLDFFRNMKAIFVSCMTKPNQQDFRYLYYKTFGLNLVVRLGFMITSVQKGELPLIRAILSTTWYQLQDAVFTVFGQTYMKFLGRMTGLLRIHRAYFGDLFFVYFQLCAFEFLNRLVLGPLGENPLVYTWSGIGLIFLNIMQGMLSGGPLIPAINQMRKVGFISHNTMMHFYQLSSLTMQFGLFASFGYQRFYTILTTSVLVLAWGSYAVFTTFFRDPEFVRFGDKGALAQLDGLAARCFSRPA

Foldseek 3Di:
DVLQQQAKEKEWFWAWADDPNDTDIDTWIWIFGSVCQPDPDPGPTDIDDLVRCPPPVNVVSHVSHPEYEYEYEWDQVPDVVPDDANTDQDFLRNLQSVVSVCVVVVRHAYATEDLLLAPQVVPDPPPDPDPVSVVRSVVVSVVVVPDDDDPDDDPDDLKDADCVCVVCLVVLLVVLDDDDDPVLVVCCVCPLVNPLVVVLVVQLVVCVVVVPLLSNLVSQLVNVVSVVVSCCSNCVSSVVSSQVVQLCRIDRRQHSCSNLVVVLVVQLVVQLVSCQRSVVSVPNPLNPDPNSSVVSSVVSNLLCLQLVLQLVLLVLCRSNSVDDPVVSVVSVVVSVVLVVLVVCVVVVVVVVSVVVSVVSNCCSVVSNCCSRPVRDRDDHDYDPDSVSSVSVSVVSSVSHPDHD

Secondary structure (DSSP, 8-state):
-HHHHTEEEEEEEEEEEEETTEEEEEEEEEEEEGGGTT-SS----EEE-TTTTTSHHHHHHHHT-SEEEEEE--BSTTGGGSTT-SSBSS-HHHHHHHHHHHHH-TT-EEEE--TTT--GGGG-TTSSSSHHHHHHHHHHHHHHHHS-PPPPPP---SEEE-THHHHTHHHHHHHH-PPPPHHHHHHIIIIIIIIHHHHHHHHHHHHHHTT-HHHHHHHHHHHHHHHHHHHHHHHHHHHHHHHHHHTTSEEETTEE-HHHHHHHHHHHHHHHHHHHHHGGGGT-GGGGSHHHHHHHHHHHHHHHHHHTTHHHHHHHHHHTTSS-HHHHHHHHHHHHHHHTTHHHHHTT-HHHHHHHHHHHHHHHHHHHHHHHHTSPPPPPEE---HHHHHHHHHHHHHHHTS--

Radius of gyration: 26.87 Å; chains: 1; bounding box: 59×49×80 Å